Protein AF-0000000067522373 (afdb_homodimer)

Solvent-accessible surface area (backbone atoms only — not comparable to full-atom values): 20954 Å² total; per-residue (Å²): 112,74,65,56,52,52,52,52,50,48,50,34,50,47,28,45,52,48,45,38,36,50,48,50,54,52,52,35,44,58,46,34,32,27,62,69,5,28,52,48,24,33,51,50,45,52,49,61,73,64,40,70,64,45,68,60,47,42,45,65,37,40,49,50,31,45,50,53,26,50,57,52,47,51,51,49,55,73,66,55,84,84,56,30,88,82,47,74,45,71,68,40,45,50,52,52,49,40,43,53,22,46,53,50,24,50,57,37,50,54,49,50,40,50,71,42,59,52,36,35,75,72,71,46,76,79,40,46,63,55,51,23,61,53,42,62,37,66,67,48,32,52,52,47,51,52,25,53,48,28,38,40,45,32,49,25,54,46,46,46,53,44,33,40,76,71,61,71,30,72,50,72,66,46,41,52,53,41,50,55,49,28,48,50,49,28,52,52,52,38,50,43,43,51,49,21,58,52,23,47,63,31,74,78,27,65,80,61,112,73,63,55,53,51,52,53,50,50,50,33,50,48,28,43,52,47,44,37,36,49,47,50,53,51,52,36,43,57,46,35,32,28,63,70,5,28,50,48,23,34,52,51,44,51,49,61,72,64,40,70,64,45,69,58,46,42,45,66,38,42,49,51,30,45,49,53,25,48,56,53,46,50,52,49,53,73,68,56,84,86,55,31,88,83,46,74,44,71,65,41,45,51,53,52,48,40,44,53,23,45,52,49,24,51,56,38,49,52,49,51,38,50,71,41,59,51,37,36,74,72,70,46,76,79,41,47,64,56,51,22,61,52,42,61,39,66,68,47,32,52,50,47,51,52,24,53,47,28,39,39,44,32,50,25,56,45,46,48,52,44,33,41,77,72,60,71,30,73,49,72,67,46,40,54,53,40,49,55,50,28,49,49,50,28,52,52,52,38,50,42,44,51,49,21,58,51,24,46,62,32,72,77,27,65,80,60

Nearest PDB structures (foldseek):
  2bs4-assembly1_F  TM=7.963E-01  e=1.177E-04  Wolinella succinogenes
  2bs3-assembly1_F  TM=7.982E-01  e=3.287E-04  Wolinella succinogenes
  1qlb-assembly1_F  TM=7.963E-01  e=6.319E-04  Wolinella succinogenes
  4bem-assembly1_J  TM=3.153E-01  e=4.564E-01  Acetobacterium woodii DSM 1030
  2bs4-assembly1_F  TM=7.961E-01  e=1.099E-04  Wolinella succinogenes

Foldseek 3Di:
DVVVVLVLVLLLLVLLQPLVVVCLLVVLQLLLLLLVFFVSNQVSLVCLVVDPPNVVSCVPRNDVSCVSNLVVLLVCLVPDDQDCVVPVDPVSVLVNLLSVLSVLLVVLVVVVCVQAVVVVVVPDDDGLVSLLVQCLPPVSVVSQLSNSLSSLSNNLSSVLVSCCSVVNQPDPVSSVVSVVVSVCSSVVSNVSNVSSSVSSNDPVRHVD/DVVVVLVLVLLLLVLLQPLVVVVLLVVLQLLLLLLVFFVSNQVSLVCLVVDPPNVVSCVPRNDVSCVSNLVVLLVCLVPDDQDCVVPVDPVSVLVNLLSVLSVLLVVLVVVVCVQAVVVVVVPDDHGLVSLLVQCLPPVSVVSQLSNSLSSLSNNLSSVLVSCCSVVNQPDPVSSVVSVVVSVCSSVVSNVSNVSSSVSSNDPVRHVD

Radius of gyration: 22.84 Å; Cα contacts (8 Å, |Δi|>4): 417; chains: 2; bounding box: 71×60×47 Å

InterPro domains:
  IPR000701 Succinate dehydrogenase/fumarate reductase type B, transmembrane subunit [PF01127] (93-187)
  IPR011138 Succinate dehydrogenase cytochrome b558 subunit [TIGR02046] (5-200)
  IPR016002 Succinate dehydrogenase cytochrome b558 subunit, Firmicute [PIRSF000170] (2-203)
  IPR016002 Succinate dehydrogenase cytochrome b558 subunit, Firmicute [cd03497] (4-200)
  IPR034804 Fumarate reductase/succinate dehydrogenase, transmembrane subunit [G3DSA:1.20.1300.10] (2-208)
  IPR034804 Fumarate reductase/succinate dehydrogenase, transmembrane subunit [SSF81343] (4-203)

Sequence (416 aa):
MKGREYTFRKWHSLMGVIPVGVFLTQHLIVNNFATRGAEAFNKAAGFMELLPFRYALEIFIIFLPILYHAIYGLYIAFTAKNNAVSYGYFRNWMFVFQRISGIVTLIFIAWHVWETRIQAMLGKEVNYDMMADILNNPAMFAFYLVGVVSTIFHFANGLWTFCISWGITVSPRSQRISTYVTLAIFLGLSYVGVSALLAFIDPQLANQMKGREYTFRKWHSLMGVIPVGVFLTQHLIVNNFATRGAEAFNKAAGFMELLPFRYALEIFIIFLPILYHAIYGLYIAFTAKNNAVSYGYFRNWMFVFQRISGIVTLIFIAWHVWETRIQAMLGKEVNYDMMADILNNPAMFAFYLVGVVSTIFHFANGLWTFCISWGITVSPRSQRISTYVTLAIFLGLSYVGVSALLAFIDPQLANQ

Organism: Bacillus anthracis (NCBI:txid1392)

pLDDT: mean 95.1, std 6.42, range [51.16, 98.94]

Secondary structure (DSSP, 8-state):
-HHHHHHHHHHHHHHIIIIIHHHHHHHHHHHGGGGG-HHHHHHHHHHHHT-TTHHHHIIIIIIHHHHHHHHHHHHHHHH----TTTS--HHHHHHHHHHHHHHHHHHHHHHHHIIIIIHHHTT---SHHHHHHHHTSHHHHHHHHHHHHHHHHHHHHHHHHHHHHTTSS-SHHHHHHHHHHHHHHHHHHHHHHHHHHHHHT-HHHHT-/-HHHHHHHHHHHHHHIIIIIHHHHHHHHHHHGGGGG-HHHHHHHHHHHHH-TTHHHHIIIIIIHHHHHHHHHHHHHHHH----TTTS--HHHHHHHHHHHHHHHHHHHHHHHHIIIIIHHHTT---SHHHHHHHHTSHHHHHHHHHHHHHHHHHHHHHHHHHHHHTTSS-SHHHHHHHHHHHHHHHHHHHHHHHHHHHHHT-HHHHT-

Structure (mmCIF, N/CA/C/O backbone):
data_AF-0000000067522373-model_v1
#
loop_
_entity.id
_entity.type
_entity.pdbx_description
1 polymer 'Succinate dehydrogenase, cytochrome b558 subunit'
#
loop_
_atom_site.group_PDB
_atom_site.id
_atom_site.type_symbol
_atom_site.label_atom_id
_atom_site.label_alt_id
_atom_site.label_comp_id
_atom_site.label_asym_id
_atom_site.label_entity_id
_atom_site.label_seq_id
_atom_site.pdbx_PDB_ins_code
_atom_site.Cartn_x
_atom_site.Cartn_y
_atom_site.Cartn_z
_atom_site.occupancy
_atom_site.B_iso_or_equiv
_atom_site.auth_seq_id
_atom_site.auth_comp_id
_atom_site.auth_asym_id
_atom_site.auth_atom_id
_atom_site.pdbx_PDB_model_num
ATOM 1 N N . MET A 1 1 ? -20.859 9.578 24.156 1 51.16 1 MET A N 1
ATOM 2 C CA . MET A 1 1 ? -21.344 8.422 23.406 1 51.16 1 MET A CA 1
ATOM 3 C C . MET A 1 1 ? -21.25 8.672 21.906 1 51.16 1 MET A C 1
ATOM 5 O O . MET A 1 1 ? -20.703 7.852 21.172 1 51.16 1 MET A O 1
ATOM 9 N N . LYS A 1 2 ? -21.781 9.914 21.422 1 62.47 2 LYS A N 1
ATOM 10 C CA . LYS A 1 2 ? -21.797 10.297 20.016 1 62.47 2 LYS A CA 1
ATOM 11 C C . LYS A 1 2 ? -20.375 10.461 19.469 1 62.47 2 LYS A C 1
ATOM 13 O O . LYS A 1 2 ? -20.078 10.008 18.359 1 62.47 2 LYS A O 1
ATOM 18 N N . GLY A 1 3 ? -19.484 10.891 20.359 1 67.12 3 GLY A N 1
ATOM 19 C CA . GLY A 1 3 ? -18.094 11.117 19.953 1 67.12 3 GLY A CA 1
ATOM 20 C C . GLY A 1 3 ? -17.344 9.836 19.688 1 67.12 3 GLY A C 1
ATOM 21 O O . GLY A 1 3 ? -16.578 9.75 18.719 1 67.12 3 GLY A O 1
ATOM 22 N N . ARG A 1 4 ? -17.562 8.922 20.453 1 74.25 4 ARG A N 1
ATOM 23 C CA . ARG A 1 4 ? -16.875 7.637 20.344 1 74.25 4 ARG A CA 1
ATOM 24 C C . ARG A 1 4 ? -17.328 6.898 19.078 1 74.25 4 ARG A C 1
ATOM 26 O O . ARG A 1 4 ? -16.5 6.277 18.406 1 74.25 4 ARG A O 1
ATOM 33 N N . GLU A 1 5 ? -18.531 6.977 18.797 1 83.5 5 GLU A N 1
ATOM 34 C CA . GLU A 1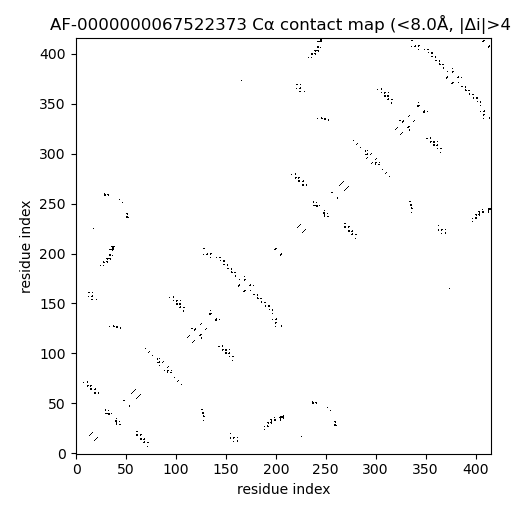 5 ? -19.047 6.32 17.594 1 83.5 5 GLU A CA 1
ATOM 35 C C . GLU A 1 5 ? -18.422 6.914 16.328 1 83.5 5 GLU A C 1
ATOM 37 O O . GLU A 1 5 ? -18.109 6.188 15.391 1 83.5 5 GLU A O 1
ATOM 42 N N . TYR A 1 6 ? -18.281 8.18 16.406 1 86.81 6 TYR A N 1
ATOM 43 C CA . TYR A 1 6 ? -17.656 8.859 15.281 1 86.81 6 TYR A CA 1
ATOM 44 C C . TYR A 1 6 ? -16.234 8.359 15.07 1 86.81 6 TYR A C 1
ATOM 46 O O . TYR A 1 6 ? -15.828 8.07 13.945 1 86.81 6 TYR A O 1
ATOM 54 N N . THR A 1 7 ? -15.516 8.211 16.172 1 88.06 7 THR A N 1
ATOM 55 C CA . THR A 1 7 ? -14.133 7.75 16.109 1 88.06 7 THR A CA 1
ATOM 56 C C . THR A 1 7 ? -14.062 6.312 15.609 1 88.06 7 THR A C 1
ATOM 58 O O . THR A 1 7 ? -13.227 5.98 14.773 1 88.06 7 THR A O 1
ATOM 61 N N . PHE A 1 8 ? -14.945 5.484 16.062 1 92.31 8 PHE A N 1
ATOM 62 C CA . PHE A 1 8 ? -14.961 4.086 15.641 1 92.31 8 PHE A CA 1
ATOM 63 C C . PHE A 1 8 ? -15.289 3.973 14.156 1 92.31 8 PHE A C 1
ATOM 65 O O . PHE A 1 8 ? -14.727 3.131 13.453 1 92.31 8 PHE A O 1
ATOM 72 N N . ARG A 1 9 ? -16.125 4.789 13.672 1 93.56 9 ARG A N 1
ATOM 73 C CA . ARG A 1 9 ? -16.484 4.793 12.266 1 93.56 9 ARG A CA 1
ATOM 74 C C . ARG A 1 9 ? -15.32 5.254 11.398 1 93.56 9 ARG A C 1
ATOM 76 O O . ARG A 1 9 ? -15.117 4.738 10.297 1 93.56 9 ARG A O 1
ATOM 83 N N . LYS A 1 10 ? -14.672 6.168 11.883 1 93.44 10 LYS A N 1
ATOM 84 C CA . LYS A 1 10 ? -13.5 6.66 11.156 1 93.44 10 LYS A CA 1
ATOM 85 C C . LYS A 1 10 ? -12.43 5.582 11.062 1 93.44 10 LYS A C 1
ATOM 87 O O . LYS A 1 10 ? -11.844 5.375 9.992 1 93.44 10 LYS A O 1
ATOM 92 N N . TRP A 1 11 ? -12.234 4.914 12.141 1 94.88 11 TRP A N 1
ATOM 93 C CA . TRP A 1 11 ? -11.25 3.836 12.141 1 94.88 11 TRP A CA 1
ATOM 94 C C . TRP A 1 11 ? -11.695 2.693 11.227 1 94.88 11 TRP A C 1
ATOM 96 O O . TRP A 1 11 ? -10.875 2.072 10.555 1 94.88 11 TRP A O 1
ATOM 106 N N . HIS A 1 12 ? -12.953 2.457 11.227 1 97.56 12 HIS A N 1
ATOM 107 C CA . HIS A 1 12 ? -13.516 1.43 10.352 1 97.56 12 HIS A CA 1
ATOM 108 C C . HIS A 1 12 ? -13.203 1.722 8.891 1 97.56 12 HIS A C 1
ATOM 110 O O . HIS A 1 12 ? -12.672 0.863 8.18 1 97.56 12 HIS A O 1
ATOM 116 N N . SER A 1 13 ? -13.539 2.963 8.516 1 97.38 13 SER A N 1
ATOM 117 C CA . SER A 1 13 ? -13.312 3.309 7.113 1 97.38 13 SER A CA 1
ATOM 118 C C . SER A 1 13 ? -11.828 3.406 6.797 1 97.38 13 SER A C 1
ATOM 120 O O . SER A 1 13 ? -11.391 3.045 5.699 1 97.38 13 SER A O 1
ATOM 122 N N . LEU A 1 14 ? -11.039 3.869 7.77 1 96.5 14 LEU A N 1
ATOM 123 C CA . LEU A 1 14 ? -9.594 3.977 7.578 1 96.5 14 LEU A CA 1
ATOM 124 C C . LEU A 1 14 ? -8.969 2.602 7.379 1 96.5 14 LEU A C 1
ATOM 126 O O . LEU A 1 14 ? -8.141 2.416 6.484 1 96.5 14 LEU A O 1
ATOM 130 N N . MET A 1 15 ? -9.336 1.656 8.18 1 97.56 15 MET A N 1
ATOM 131 C CA . MET A 1 15 ? -8.797 0.304 8.086 1 97.56 15 MET A CA 1
ATOM 132 C C . MET A 1 15 ? -9.211 -0.361 6.781 1 97.56 15 MET A C 1
ATOM 134 O O . MET A 1 15 ? -8.469 -1.172 6.227 1 97.56 15 MET A O 1
ATOM 138 N N . GLY A 1 16 ? -10.359 -0.04 6.32 1 98.12 16 GLY A N 1
ATOM 139 C CA . GLY A 1 16 ? -10.859 -0.587 5.066 1 98.12 16 GLY A CA 1
ATOM 140 C C . GLY A 1 16 ? -10.133 -0.043 3.85 1 98.12 16 GLY A C 1
ATOM 141 O O . GLY A 1 16 ? -9.797 -0.794 2.932 1 98.12 16 GLY A O 1
ATOM 142 N N . VAL A 1 17 ? -9.852 1.218 3.861 1 96.81 17 VAL A N 1
ATOM 143 C CA . VAL A 1 17 ? -9.352 1.872 2.656 1 96.81 17 VAL A CA 1
ATOM 144 C C . VAL A 1 17 ? -7.836 1.725 2.582 1 96.81 17 VAL A C 1
ATOM 146 O O . VAL A 1 17 ? -7.289 1.433 1.517 1 96.81 17 VAL A O 1
ATOM 149 N N . ILE A 1 18 ? -7.156 1.838 3.617 1 95.69 18 ILE A N 1
ATOM 150 C CA . ILE A 1 18 ? -5.703 1.889 3.518 1 95.69 18 ILE A CA 1
ATOM 151 C C . ILE A 1 18 ? -5.125 0.479 3.621 1 95.69 18 ILE A C 1
ATOM 153 O O . ILE A 1 18 ? -4.77 -0.131 2.609 1 95.69 18 ILE A O 1
ATOM 157 N N . PRO A 1 19 ? -5.086 -0.077 4.848 1 97.12 19 PRO A N 1
ATOM 158 C CA . PRO A 1 19 ? -4.406 -1.376 4.859 1 97.12 19 PRO A CA 1
ATOM 159 C C . PRO A 1 19 ? -5.156 -2.439 4.062 1 97.12 19 PRO A C 1
ATOM 161 O O . PRO A 1 19 ? -4.551 -3.164 3.268 1 97.12 19 PRO A O 1
ATOM 164 N N . VAL A 1 20 ? -6.441 -2.572 4.23 1 98.06 20 VAL A N 1
ATOM 165 C CA . VAL A 1 20 ? -7.191 -3.625 3.555 1 98.06 20 VAL A CA 1
ATOM 166 C C . VAL A 1 20 ? -7.297 -3.312 2.064 1 98.06 20 VAL A C 1
ATOM 168 O O . VAL A 1 20 ? -7.199 -4.211 1.226 1 98.06 20 VAL A O 1
ATOM 171 N N . GLY A 1 21 ? -7.535 -2.074 1.707 1 97.94 21 GLY A N 1
ATOM 172 C CA . GLY A 1 21 ? -7.578 -1.686 0.307 1 97.94 21 GLY A CA 1
ATOM 173 C C . GLY A 1 21 ? -6.262 -1.899 -0.416 1 97.94 21 GLY A C 1
ATOM 174 O O . GLY A 1 21 ? -6.246 -2.348 -1.564 1 97.94 21 GLY A O 1
ATOM 175 N N . VAL A 1 22 ? -5.184 -1.542 0.219 1 96.75 22 VAL A N 1
ATOM 176 C CA . VAL A 1 22 ? -3.859 -1.766 -0.348 1 96.75 22 VAL A CA 1
ATOM 177 C C . VAL A 1 22 ? -3.631 -3.262 -0.556 1 96.75 22 VAL A C 1
ATOM 179 O O . VAL A 1 22 ? -3.146 -3.682 -1.609 1 96.75 22 VAL A O 1
ATOM 182 N N . PHE A 1 23 ? -3.979 -4.047 0.467 1 98.31 23 PHE A N 1
ATOM 183 C CA . PHE A 1 23 ? -3.852 -5.496 0.344 1 98.31 23 PHE A CA 1
ATOM 184 C C . PHE A 1 23 ? -4.688 -6.016 -0.82 1 98.31 23 PHE A C 1
ATOM 186 O O . PHE A 1 23 ? -4.219 -6.832 -1.613 1 98.31 23 PHE A O 1
ATOM 193 N N . LEU A 1 24 ? -5.902 -5.574 -0.891 1 98.56 24 LEU A N 1
ATOM 194 C CA . LEU A 1 24 ? -6.789 -6.035 -1.953 1 98.56 24 LEU A CA 1
ATOM 195 C C . LEU A 1 24 ? -6.18 -5.766 -3.324 1 98.56 24 LEU A C 1
ATOM 197 O O . LEU A 1 24 ? -6.141 -6.656 -4.176 1 98.56 24 LEU A O 1
ATOM 201 N N . THR A 1 25 ? -5.707 -4.566 -3.531 1 97.69 25 THR A N 1
ATOM 202 C CA . THR A 1 25 ? -5.164 -4.184 -4.828 1 97.69 25 THR A CA 1
ATOM 203 C C . THR A 1 25 ? -3.922 -5 -5.164 1 97.69 25 THR A C 1
ATOM 205 O O . THR A 1 25 ? -3.812 -5.555 -6.258 1 97.69 25 THR A O 1
ATOM 208 N N . GLN A 1 26 ? -3.023 -5.121 -4.191 1 96.75 26 GLN A N 1
ATOM 209 C CA . GLN A 1 26 ? -1.821 -5.922 -4.398 1 96.75 26 GLN A CA 1
ATOM 210 C C . GLN A 1 26 ? -2.172 -7.391 -4.633 1 96.75 26 GLN A C 1
ATOM 212 O O . GLN A 1 26 ? -1.55 -8.055 -5.465 1 96.75 26 GLN A O 1
ATOM 217 N N . HIS A 1 27 ? -3.143 -7.898 -3.916 1 98.31 27 HIS A N 1
ATOM 218 C CA . HIS A 1 27 ? -3.602 -9.281 -4.031 1 98.31 27 HIS A CA 1
ATOM 219 C C . HIS A 1 27 ? -4.121 -9.57 -5.434 1 98.31 27 HIS A C 1
ATOM 221 O O . HIS A 1 27 ? -3.76 -10.586 -6.035 1 98.31 27 HIS A O 1
ATOM 227 N N . LEU A 1 28 ? -4.895 -8.641 -5.965 1 98.5 28 LEU A N 1
ATOM 228 C CA . LEU A 1 28 ? -5.449 -8.805 -7.301 1 98.5 28 LEU A CA 1
ATOM 229 C C . LEU A 1 28 ? -4.359 -8.719 -8.359 1 98.5 28 LEU A C 1
ATOM 231 O O . LEU A 1 28 ? -4.359 -9.492 -9.328 1 98.5 28 LEU A O 1
ATOM 235 N N . ILE A 1 29 ? -3.459 -7.852 -8.172 1 97 29 ILE A N 1
ATOM 236 C CA . ILE A 1 29 ? -2.385 -7.656 -9.141 1 97 29 ILE A CA 1
ATOM 237 C C . ILE A 1 29 ? -1.489 -8.891 -9.172 1 97 29 ILE A C 1
ATOM 239 O O . ILE A 1 29 ? -1.134 -9.383 -10.242 1 97 29 ILE A O 1
ATOM 243 N N . VAL A 1 30 ? -1.127 -9.422 -8.008 1 96.88 30 VAL A N 1
ATOM 244 C CA . VAL A 1 30 ? -0.279 -10.602 -7.949 1 96.88 30 VAL A CA 1
ATOM 245 C C . VAL A 1 30 ? -1.02 -11.805 -8.539 1 96.88 30 VAL A C 1
ATOM 247 O O . VAL A 1 30 ? -0.427 -12.617 -9.25 1 96.88 30 VAL A O 1
ATOM 250 N N . ASN A 1 31 ? -2.322 -11.891 -8.328 1 98.12 31 ASN A N 1
ATOM 251 C CA . ASN A 1 31 ? -3.109 -12.984 -8.883 1 98.12 31 ASN A CA 1
ATOM 252 C C . ASN A 1 31 ? -3.189 -12.914 -10.398 1 98.12 31 ASN A C 1
ATOM 254 O O . ASN A 1 31 ? -3.447 -13.914 -11.062 1 98.12 31 ASN A O 1
ATOM 258 N N . ASN A 1 32 ? -2.99 -11.758 -10.906 1 98.12 32 ASN A N 1
ATOM 259 C CA . ASN A 1 32 ? -3.098 -11.57 -12.344 1 98.12 32 ASN A CA 1
ATOM 260 C C . ASN A 1 32 ? -1.975 -12.289 -13.086 1 98.12 32 ASN A C 1
ATOM 262 O O . ASN A 1 32 ? -2.062 -12.5 -14.297 1 98.12 32 ASN A O 1
ATOM 266 N N . PHE A 1 33 ? -0.907 -12.742 -12.398 1 98.06 33 PHE A N 1
ATOM 267 C CA . PHE A 1 33 ? 0.128 -13.578 -13.008 1 98.06 33 PHE A CA 1
ATOM 268 C C . PHE A 1 33 ? -0.469 -14.852 -13.578 1 98.06 33 PHE A C 1
ATOM 270 O O . PHE A 1 33 ? 0.104 -15.461 -14.484 1 98.06 33 PHE A O 1
ATOM 277 N N . ALA A 1 34 ? -1.643 -15.242 -13.07 1 98.31 34 ALA A N 1
ATOM 278 C CA . ALA A 1 34 ? -2.307 -16.438 -13.578 1 98.31 34 ALA A CA 1
ATOM 279 C C . ALA A 1 34 ? -2.609 -16.312 -15.062 1 98.31 34 ALA A C 1
ATOM 281 O O . ALA A 1 34 ? -2.621 -17.312 -15.789 1 98.31 34 ALA A O 1
ATOM 282 N N . THR A 1 35 ? -2.822 -15.078 -15.516 1 98 35 THR A N 1
ATOM 283 C CA . THR A 1 35 ? -3.15 -14.867 -16.922 1 98 35 TH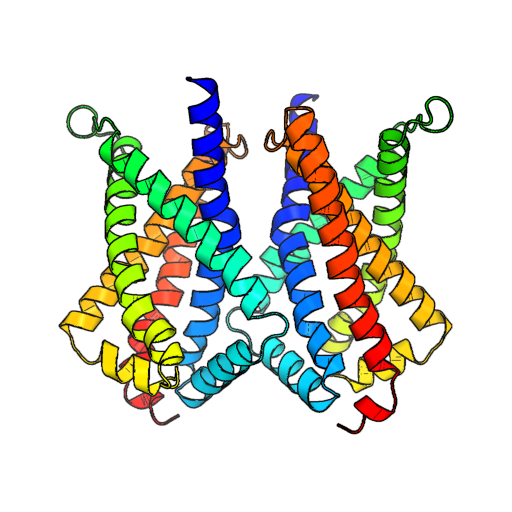R A CA 1
ATOM 284 C C . THR A 1 35 ? -1.935 -15.125 -17.797 1 98 35 THR A C 1
ATOM 286 O O . THR A 1 35 ? -2.061 -15.234 -19.016 1 98 35 THR A O 1
ATOM 289 N N . ARG A 1 36 ? -0.788 -15.289 -17.234 1 97.31 36 ARG A N 1
ATOM 290 C CA . ARG A 1 36 ? 0.444 -15.57 -17.953 1 97.31 36 ARG A CA 1
ATOM 291 C C . ARG A 1 36 ? 0.834 -17.047 -17.828 1 97.31 36 ARG A C 1
ATOM 293 O O . ARG A 1 36 ? 1.921 -17.438 -18.25 1 97.31 36 ARG A O 1
ATOM 300 N N . GLY A 1 37 ? 0.016 -17.828 -17.109 1 97.44 37 GLY A N 1
ATOM 301 C CA . GLY A 1 37 ? 0.204 -19.266 -17.031 1 97.44 37 GLY A CA 1
ATOM 302 C C . GLY A 1 37 ? 0.502 -19.75 -15.625 1 97.44 37 GLY A C 1
ATOM 303 O O . GLY A 1 37 ? 0.734 -18.938 -14.719 1 97.44 37 GLY A O 1
ATOM 304 N N . ALA A 1 38 ? 0.531 -21.047 -15.469 1 97.88 38 ALA A N 1
ATOM 305 C CA . ALA A 1 38 ? 0.705 -21.688 -14.164 1 97.88 38 ALA A CA 1
ATOM 306 C C . ALA A 1 38 ? 2.088 -21.406 -13.594 1 97.88 38 ALA A C 1
ATOM 308 O O . ALA A 1 38 ? 2.223 -21.125 -12.398 1 97.88 38 ALA A O 1
ATOM 309 N N . GLU A 1 39 ? 3.047 -21.469 -14.43 1 97.31 39 GLU A N 1
ATOM 310 C CA . GLU A 1 39 ? 4.414 -21.266 -13.961 1 97.31 39 GLU A CA 1
ATOM 311 C C . GLU A 1 39 ? 4.598 -19.844 -13.43 1 97.31 39 GLU A C 1
ATOM 313 O O . GLU A 1 39 ? 5.199 -19.641 -12.375 1 97.31 39 GLU A O 1
ATOM 318 N N . ALA A 1 40 ? 4.086 -18.891 -14.172 1 97.25 40 ALA A N 1
ATOM 319 C CA . ALA A 1 40 ? 4.188 -17.5 -13.75 1 97.25 40 ALA A CA 1
ATOM 320 C C . ALA A 1 40 ? 3.496 -17.281 -12.414 1 97.25 40 ALA A C 1
ATOM 322 O O . ALA A 1 40 ? 4.047 -16.609 -11.523 1 97.25 40 ALA A O 1
ATOM 323 N N . PHE A 1 41 ? 2.332 -17.844 -12.289 1 98.31 41 PHE A N 1
ATOM 324 C CA . PHE A 1 41 ? 1.598 -17.719 -11.039 1 98.31 41 PHE A CA 1
ATOM 325 C C . PHE A 1 41 ? 2.357 -18.375 -9.891 1 98.31 41 PHE A C 1
ATOM 327 O O . PHE A 1 41 ? 2.461 -17.797 -8.805 1 98.31 41 PHE A O 1
ATOM 334 N N . ASN A 1 42 ? 2.836 -19.547 -10.125 1 97.88 42 ASN A N 1
ATOM 335 C CA . ASN A 1 42 ? 3.529 -20.281 -9.07 1 97.88 42 ASN A CA 1
ATOM 336 C C . ASN A 1 42 ? 4.805 -19.578 -8.633 1 97.88 42 ASN A C 1
ATOM 338 O O . ASN A 1 42 ? 5.148 -19.578 -7.449 1 97.88 42 ASN A O 1
ATOM 342 N N . LYS A 1 43 ? 5.488 -18.969 -9.578 1 96.31 43 LYS A N 1
ATOM 343 C CA . LYS A 1 43 ? 6.656 -18.172 -9.227 1 96.31 43 LYS A CA 1
ATOM 344 C C . LYS A 1 43 ? 6.262 -16.969 -8.367 1 96.31 43 LYS A C 1
ATOM 346 O O . LYS A 1 43 ? 6.938 -16.656 -7.383 1 96.31 43 LYS A O 1
ATOM 351 N N . ALA A 1 44 ? 5.215 -16.344 -8.734 1 96.62 44 ALA A N 1
ATOM 352 C CA . ALA A 1 44 ? 4.727 -15.203 -7.973 1 96.62 44 ALA A CA 1
ATOM 353 C C . ALA A 1 44 ? 4.305 -15.617 -6.566 1 96.62 44 ALA A C 1
ATOM 355 O O . ALA A 1 44 ? 4.668 -14.961 -5.586 1 96.62 44 ALA A O 1
ATOM 356 N N . ALA A 1 45 ? 3.568 -16.688 -6.488 1 96.31 45 ALA A N 1
ATOM 357 C CA . ALA A 1 45 ? 3.123 -17.203 -5.191 1 96.31 45 ALA A CA 1
ATOM 358 C C . ALA A 1 45 ? 4.312 -17.578 -4.312 1 96.31 45 ALA A C 1
ATOM 360 O O . ALA A 1 45 ? 4.316 -17.281 -3.111 1 96.31 45 ALA A O 1
ATOM 361 N N . GLY A 1 46 ? 5.238 -18.234 -4.914 1 94.81 46 GLY A N 1
ATOM 362 C CA . GLY A 1 46 ? 6.441 -18.594 -4.188 1 94.81 46 GLY A CA 1
ATOM 363 C C . GLY A 1 46 ? 7.207 -17.391 -3.672 1 94.81 46 GLY A C 1
ATOM 364 O O . GLY A 1 46 ? 7.727 -17.406 -2.553 1 94.81 46 GLY A O 1
ATOM 365 N N . PHE A 1 47 ? 7.277 -16.391 -4.484 1 94 47 PHE A N 1
ATOM 366 C CA . PHE A 1 47 ? 7.93 -15.148 -4.078 1 94 47 PHE A CA 1
ATOM 367 C C . PHE A 1 47 ? 7.238 -14.539 -2.863 1 94 47 PHE A C 1
ATOM 369 O O . PHE A 1 47 ? 7.898 -14.117 -1.915 1 94 47 PHE A O 1
ATOM 376 N N . MET A 1 48 ? 5.953 -14.539 -2.883 1 94.25 48 MET A N 1
ATOM 377 C CA . MET A 1 48 ? 5.191 -13.961 -1.775 1 94.25 48 MET A CA 1
ATOM 378 C C . MET A 1 48 ? 5.445 -14.734 -0.484 1 94.25 48 MET A C 1
ATOM 380 O O . MET A 1 48 ? 5.445 -14.156 0.602 1 94.25 48 MET A O 1
ATOM 384 N N . GLU A 1 49 ? 5.68 -15.953 -0.591 1 93.69 49 GLU A N 1
ATOM 385 C CA . GLU A 1 49 ? 5.938 -16.797 0.577 1 93.69 49 GLU A CA 1
ATOM 386 C C . GLU A 1 49 ? 7.309 -16.5 1.177 1 93.69 49 GLU A C 1
ATOM 388 O O . GLU A 1 49 ? 7.547 -16.781 2.354 1 93.69 49 GLU A O 1
ATOM 393 N N . LEU A 1 50 ? 8.172 -15.914 0.344 1 93.69 50 LEU A N 1
ATOM 394 C CA . LEU A 1 50 ? 9.539 -15.688 0.796 1 93.69 50 LEU A CA 1
ATOM 395 C C . LEU A 1 50 ? 9.758 -14.227 1.172 1 93.69 50 LEU A C 1
ATOM 397 O O . LEU A 1 50 ? 10.867 -13.836 1.541 1 93.69 50 LEU A O 1
ATOM 401 N N . LEU A 1 51 ? 8.734 -13.492 1.077 1 94.94 51 LEU A N 1
ATOM 402 C CA . LEU A 1 51 ? 8.828 -12.062 1.354 1 94.94 51 LEU A CA 1
ATOM 403 C C . LEU A 1 51 ? 9.367 -11.812 2.76 1 94.94 51 LEU A C 1
ATOM 405 O O . LEU A 1 51 ? 8.922 -12.445 3.721 1 94.94 51 LEU A O 1
ATOM 409 N N . PRO A 1 52 ? 10.367 -10.812 2.928 1 95.94 52 PRO A N 1
ATOM 410 C CA . PRO A 1 52 ? 10.82 -10.438 4.27 1 95.94 52 PRO A CA 1
ATOM 411 C C . PRO A 1 52 ? 9.688 -9.891 5.141 1 95.94 52 PRO A C 1
ATOM 413 O O . PRO A 1 52 ? 8.82 -9.164 4.648 1 95.94 52 PRO A O 1
ATOM 416 N N . PHE A 1 53 ? 9.656 -10.297 6.445 1 95.75 53 PHE A N 1
ATOM 417 C CA . PHE A 1 53 ? 8.734 -9.797 7.453 1 95.75 53 PHE A CA 1
ATOM 418 C C . PHE A 1 53 ? 7.297 -10.164 7.098 1 95.75 53 PHE A C 1
ATOM 420 O O . PHE A 1 53 ? 6.355 -9.477 7.496 1 95.75 53 PHE A O 1
ATOM 427 N N . ARG A 1 54 ? 7.129 -11.25 6.375 1 95.38 54 ARG A N 1
ATOM 428 C CA . ARG A 1 54 ? 5.824 -11.641 5.855 1 95.38 54 ARG A CA 1
ATOM 429 C C . ARG A 1 54 ? 4.809 -11.805 6.984 1 95.38 54 ARG A C 1
ATOM 431 O O . ARG A 1 54 ? 3.674 -11.336 6.879 1 95.38 54 ARG A O 1
ATOM 438 N N . TYR A 1 55 ? 5.191 -12.445 8.148 1 95.69 55 TYR A N 1
ATOM 439 C CA . TYR A 1 55 ? 4.242 -12.711 9.219 1 95.69 55 TYR A CA 1
ATOM 440 C C . TYR A 1 55 ? 3.807 -11.414 9.898 1 95.69 55 TYR A C 1
ATOM 442 O O . TYR A 1 55 ? 2.633 -11.25 10.234 1 95.69 55 TYR A O 1
ATOM 450 N N . ALA A 1 56 ? 4.75 -10.547 10.07 1 95.44 56 ALA A N 1
ATOM 451 C CA . ALA A 1 56 ? 4.402 -9.242 10.633 1 95.44 56 ALA A CA 1
ATOM 452 C C . ALA A 1 56 ? 3.461 -8.477 9.711 1 95.44 56 ALA A C 1
ATOM 454 O O . ALA A 1 56 ? 2.475 -7.891 10.164 1 95.44 56 ALA A O 1
ATOM 455 N N . LEU A 1 57 ? 3.73 -8.492 8.422 1 96.25 57 LEU A N 1
ATOM 456 C CA . LEU A 1 57 ? 2.879 -7.832 7.434 1 96.25 57 LEU A CA 1
ATOM 457 C C . LEU A 1 57 ? 1.479 -8.438 7.438 1 96.25 57 LEU A C 1
ATOM 459 O O . LEU A 1 57 ? 0.484 -7.711 7.414 1 96.25 57 LEU A O 1
ATOM 463 N N . GLU A 1 58 ? 1.396 -9.773 7.508 1 97.25 58 GLU A N 1
ATOM 464 C CA . GLU A 1 58 ? 0.099 -10.445 7.512 1 97.25 58 GLU A CA 1
ATOM 465 C C . GLU A 1 58 ? -0.719 -10.047 8.742 1 97.25 58 GLU A C 1
ATOM 467 O O . GLU A 1 58 ? -1.91 -9.75 8.625 1 97.25 58 GLU A O 1
ATOM 472 N N . ILE A 1 59 ? -0.103 -10.008 9.844 1 97 59 ILE A N 1
ATOM 473 C CA . ILE A 1 59 ? -0.811 -9.758 11.094 1 97 59 ILE A CA 1
ATOM 474 C C . ILE A 1 59 ? -1.258 -8.305 11.148 1 97 59 ILE A C 1
ATOM 476 O O . ILE A 1 59 ? -2.438 -8.016 11.367 1 97 59 ILE A O 1
ATOM 480 N N . PHE A 1 60 ? -0.406 -7.348 10.82 1 95.25 60 PHE A N 1
ATOM 481 C CA . PHE A 1 60 ? -0.661 -5.945 11.125 1 95.25 60 PHE A CA 1
ATOM 482 C C . PHE A 1 60 ? -1.321 -5.246 9.945 1 95.25 60 PHE A C 1
ATOM 484 O O . PHE A 1 60 ? -2.062 -4.277 10.117 1 95.25 60 PHE A O 1
ATOM 491 N N . ILE A 1 61 ? -1.103 -5.715 8.766 1 95.88 61 ILE A N 1
ATOM 492 C CA . ILE A 1 61 ? -1.627 -5.031 7.586 1 95.88 61 ILE A CA 1
ATOM 493 C C . ILE A 1 61 ? -2.865 -5.762 7.074 1 95.88 61 ILE A C 1
ATOM 495 O O . ILE A 1 61 ? -3.764 -5.148 6.496 1 95.88 61 ILE A O 1
ATOM 499 N N . ILE A 1 62 ? -2.949 -7.07 7.355 1 97.62 62 ILE A N 1
ATOM 500 C CA . ILE A 1 62 ? -4.027 -7.828 6.734 1 97.62 62 ILE A CA 1
ATOM 501 C C . ILE A 1 62 ? -5.035 -8.258 7.797 1 97.62 62 ILE A C 1
ATOM 503 O O . ILE A 1 62 ? -6.125 -7.68 7.898 1 97.62 62 ILE A O 1
ATOM 507 N N . PHE A 1 63 ? -4.637 -9.062 8.75 1 97.94 63 PHE A N 1
ATOM 508 C CA . PHE A 1 63 ? -5.602 -9.781 9.57 1 97.94 63 PHE A CA 1
ATOM 509 C C . PHE A 1 63 ? -6.211 -8.859 10.625 1 97.94 63 PHE A C 1
ATOM 511 O O . PHE A 1 63 ? -7.43 -8.836 10.805 1 97.94 63 PHE A O 1
ATOM 518 N N . LEU A 1 64 ? -5.395 -8.125 11.336 1 98.12 64 LEU A N 1
ATOM 519 C CA . LEU A 1 64 ? -5.941 -7.258 12.375 1 98.12 64 LEU A CA 1
ATOM 520 C C . LEU A 1 64 ? -6.844 -6.191 11.766 1 98.12 64 LEU A C 1
ATOM 522 O O . LEU A 1 64 ? -7.973 -5.988 12.227 1 98.12 64 LEU A O 1
ATOM 526 N N . PRO A 1 65 ? -6.418 -5.492 10.758 1 98.5 65 PRO A N 1
ATOM 527 C CA . PRO A 1 65 ? -7.301 -4.5 10.141 1 98.5 65 PRO A CA 1
ATOM 528 C C . PRO A 1 65 ? -8.594 -5.113 9.602 1 98.5 65 PRO A C 1
ATOM 530 O O . PRO A 1 65 ? -9.672 -4.535 9.758 1 98.5 65 PRO A O 1
ATOM 533 N N . ILE A 1 66 ? -8.516 -6.273 8.961 1 98.56 66 ILE A N 1
ATOM 534 C CA . ILE A 1 66 ? -9.703 -6.918 8.422 1 98.56 66 ILE A CA 1
ATOM 535 C C . ILE A 1 66 ? -10.656 -7.281 9.562 1 98.56 66 ILE A C 1
ATOM 537 O O . ILE A 1 66 ? -11.867 -7.082 9.453 1 98.56 66 ILE A O 1
ATOM 541 N N . LEU A 1 67 ? -10.094 -7.832 10.625 1 98.38 67 LEU A N 1
ATOM 542 C CA . LEU A 1 67 ? -10.914 -8.234 11.758 1 98.38 67 LEU A CA 1
ATOM 543 C C . LEU A 1 67 ? -11.656 -7.039 12.344 1 98.38 67 LEU A C 1
ATOM 545 O O . LEU A 1 67 ? -12.867 -7.098 12.555 1 98.38 67 LEU A O 1
ATOM 549 N N . TYR A 1 68 ? -10.953 -5.969 12.594 1 98.5 68 TYR A N 1
ATOM 550 C CA . TYR A 1 68 ? -11.609 -4.773 13.117 1 98.5 68 TYR A CA 1
ATOM 551 C C . TYR A 1 68 ? -12.656 -4.25 12.141 1 98.5 68 TYR A C 1
ATOM 553 O O . TYR A 1 68 ? -13.781 -3.951 12.531 1 98.5 68 TYR A O 1
ATOM 561 N N . HIS A 1 69 ? -12.273 -4.109 10.875 1 98.75 69 HIS A N 1
ATOM 562 C CA . HIS A 1 69 ? -13.164 -3.607 9.836 1 98.75 69 HIS A CA 1
ATOM 563 C C . HIS A 1 69 ? -14.43 -4.449 9.742 1 98.75 69 HIS A C 1
ATOM 565 O O . HIS A 1 69 ? -15.539 -3.91 9.688 1 98.75 69 HIS A O 1
ATOM 571 N N . ALA A 1 70 ? -14.211 -5.742 9.75 1 98.5 70 ALA A N 1
ATOM 572 C CA . ALA A 1 70 ? -15.336 -6.656 9.578 1 98.5 70 ALA A CA 1
ATOM 573 C C . ALA A 1 70 ? -16.266 -6.621 10.789 1 98.5 70 ALA A C 1
ATOM 575 O O . ALA A 1 70 ? -17.484 -6.555 10.648 1 98.5 70 ALA A O 1
ATOM 576 N N . ILE A 1 71 ? -15.711 -6.738 11.977 1 97.88 71 ILE A N 1
ATOM 577 C CA . ILE A 1 71 ? -16.516 -6.789 13.195 1 97.88 71 ILE A CA 1
ATOM 578 C C . ILE A 1 71 ? -17.328 -5.504 13.336 1 97.88 71 ILE A C 1
ATOM 580 O O . ILE A 1 71 ? -18.547 -5.555 13.531 1 97.88 71 ILE A O 1
ATOM 584 N N . TYR A 1 72 ? -16.688 -4.395 13.211 1 97.56 72 TYR A N 1
ATOM 585 C CA . TYR A 1 72 ? -17.406 -3.133 13.336 1 97.56 72 TYR A CA 1
ATOM 586 C C . TYR A 1 72 ? -18.344 -2.914 12.148 1 97.56 72 TYR A C 1
ATOM 588 O O . TYR A 1 72 ? -19.422 -2.34 12.297 1 97.56 72 TYR A O 1
ATOM 596 N N . GLY A 1 73 ? -17.891 -3.314 10.977 1 96.88 73 GLY A N 1
ATOM 597 C CA . GLY A 1 73 ? -18.766 -3.229 9.812 1 96.88 73 GLY A CA 1
ATOM 598 C C . GLY A 1 73 ? -20.062 -3.99 9.992 1 96.88 73 GLY A C 1
ATOM 599 O O . GLY A 1 73 ? -21.125 -3.527 9.562 1 96.88 73 GLY A O 1
ATOM 600 N N . LEU A 1 74 ? -19.984 -5.145 10.57 1 96.88 74 LEU A N 1
ATOM 601 C CA . LEU A 1 74 ? -21.188 -5.926 10.844 1 96.88 74 LEU A CA 1
ATOM 602 C C . LEU A 1 74 ? -22.109 -5.188 11.812 1 96.88 74 LEU A C 1
ATOM 604 O O . LEU A 1 74 ? -23.328 -5.188 11.641 1 96.88 74 LEU A O 1
ATOM 608 N N . TYR A 1 75 ? -21.484 -4.602 12.82 1 95.62 75 TYR A N 1
ATOM 609 C CA . TYR A 1 75 ? -22.25 -3.799 13.758 1 95.62 75 TYR A CA 1
ATOM 610 C C . TYR A 1 75 ? -23 -2.686 13.039 1 95.62 75 TYR A C 1
ATOM 612 O O . TYR A 1 75 ? -24.203 -2.484 13.266 1 95.62 75 TYR A O 1
ATOM 620 N N . ILE A 1 76 ? -22.328 -1.989 12.133 1 93.88 76 ILE A N 1
ATOM 621 C CA . ILE A 1 76 ? -22.938 -0.901 11.375 1 93.88 76 ILE A CA 1
ATOM 622 C C . ILE A 1 76 ? -24.031 -1.451 10.477 1 93.88 76 ILE A C 1
ATOM 624 O O . ILE A 1 76 ? -25.109 -0.853 10.359 1 93.88 76 ILE A O 1
ATOM 628 N N . ALA A 1 77 ? -23.797 -2.525 9.867 1 91.81 77 ALA A N 1
ATOM 629 C CA . ALA A 1 77 ? -24.75 -3.109 8.922 1 91.81 77 ALA A CA 1
ATOM 630 C C . ALA A 1 77 ? -26.062 -3.482 9.625 1 91.81 77 ALA A C 1
ATOM 632 O O . ALA A 1 77 ? -27.141 -3.291 9.07 1 91.81 77 ALA A O 1
ATOM 633 N N . PHE A 1 78 ? -25.953 -3.906 10.844 1 91.12 78 PHE A N 1
ATOM 634 C CA . PHE A 1 78 ? -27.141 -4.422 11.523 1 91.12 78 PHE A CA 1
ATOM 635 C C . PHE A 1 78 ? -27.828 -3.318 12.312 1 91.12 78 PHE A C 1
ATOM 637 O O . PHE A 1 78 ? -28.984 -3.48 12.742 1 91.12 78 PHE A O 1
ATOM 644 N N . THR A 1 79 ? -27.156 -2.195 12.5 1 89.25 79 THR A N 1
ATOM 645 C CA . THR A 1 79 ? -27.766 -1.112 13.25 1 89.25 79 THR A CA 1
ATOM 646 C C . THR A 1 79 ? -28.203 0.015 12.32 1 89.25 79 THR A C 1
ATOM 648 O O . THR A 1 79 ? -28.859 0.968 12.75 1 89.25 79 THR A O 1
ATOM 651 N N . ALA A 1 80 ? -27.906 -0.127 11.102 1 82.88 80 ALA A N 1
ATOM 652 C CA . ALA A 1 80 ? -28.203 0.936 10.148 1 82.88 80 ALA A CA 1
ATOM 653 C C . ALA A 1 80 ? -29.703 0.991 9.844 1 82.88 80 ALA A C 1
ATOM 655 O O . ALA A 1 80 ? -30.375 -0.042 9.828 1 82.88 80 ALA A O 1
ATOM 656 N N . LYS A 1 81 ? -30.109 2.18 9.703 1 82.12 81 LYS A N 1
ATOM 657 C CA . LYS A 1 81 ? -31.469 2.402 9.234 1 82.12 81 LYS A CA 1
ATOM 658 C C . LYS A 1 81 ? -31.5 2.701 7.742 1 82.12 81 LYS A C 1
ATOM 660 O O . LYS A 1 81 ? -30.984 3.729 7.297 1 82.12 81 LYS A O 1
ATOM 665 N N . ASN A 1 82 ? -32.094 1.767 6.914 1 79.69 82 ASN A N 1
ATOM 666 C CA . ASN A 1 82 ? -32.156 1.909 5.465 1 79.69 82 ASN A CA 1
ATOM 667 C C . ASN A 1 82 ? -33.5 2.545 5.027 1 79.69 82 ASN A C 1
ATOM 669 O O . ASN A 1 82 ? -34.531 2.23 5.574 1 79.69 82 ASN A O 1
ATOM 673 N N . ASN A 1 83 ? -33.344 3.576 4.191 1 77.81 83 ASN A N 1
ATOM 674 C CA . ASN A 1 83 ? -34.562 4.254 3.736 1 77.81 83 ASN A CA 1
ATOM 675 C C . ASN A 1 83 ? -34.656 4.285 2.215 1 77.81 83 ASN A C 1
ATOM 677 O O . ASN A 1 83 ? -35.344 5.121 1.646 1 77.81 83 ASN A O 1
ATOM 681 N N . ALA A 1 84 ? -33.969 3.471 1.546 1 81.5 84 ALA A N 1
ATOM 682 C CA . ALA A 1 84 ? -33.906 3.523 0.089 1 81.5 84 ALA A CA 1
ATOM 683 C C . ALA A 1 84 ? -35.25 3.217 -0.557 1 81.5 84 ALA A C 1
ATOM 685 O O . ALA A 1 84 ? -35.531 3.713 -1.645 1 81.5 84 ALA A O 1
ATOM 686 N N . VAL A 1 85 ? -36.094 2.467 -0.021 1 77.56 85 VAL A N 1
ATOM 687 C CA . VAL A 1 85 ? -37.406 2.125 -0.578 1 77.56 85 VAL A CA 1
ATOM 688 C C . VAL A 1 85 ? -38.312 3.354 -0.569 1 77.56 85 VAL A C 1
ATOM 690 O O . VAL A 1 85 ? -39 3.623 -1.546 1 77.56 85 VAL A O 1
ATOM 693 N N . SER A 1 86 ? -38.125 4.137 0.364 1 80 86 SER A N 1
ATOM 694 C CA . SER A 1 86 ? -38.938 5.344 0.484 1 80 86 SER A CA 1
ATOM 695 C C . SER A 1 86 ? -38.344 6.496 -0.308 1 80 86 SER A C 1
ATOM 697 O O . SER A 1 86 ? -39.062 7.289 -0.911 1 80 86 SER A O 1
ATOM 699 N N . TYR A 1 87 ? -36.969 6.602 -0.339 1 81.44 87 TYR A N 1
ATOM 700 C CA . TYR A 1 87 ? -36.219 7.617 -1.062 1 81.44 87 TYR A CA 1
ATOM 701 C C . TYR A 1 87 ? -35.188 6.977 -1.998 1 81.44 87 TYR A C 1
ATOM 703 O O . TYR A 1 87 ? -34.031 6.785 -1.625 1 81.44 87 TYR A O 1
ATOM 711 N N . GLY A 1 88 ? -35.594 6.746 -3.166 1 78.88 88 GLY A N 1
ATOM 712 C CA . GLY A 1 88 ? -34.875 5.914 -4.113 1 78.88 88 GLY A CA 1
ATOM 713 C C . GLY A 1 88 ? -33.781 6.66 -4.844 1 78.88 88 GLY A C 1
ATOM 714 O O . GLY A 1 88 ? -33.562 6.457 -6.043 1 78.88 88 GLY A O 1
ATOM 715 N N . TYR A 1 89 ? -33.156 7.477 -4.168 1 86.5 89 TYR A N 1
ATOM 716 C CA . TYR A 1 89 ? -32.031 8.18 -4.766 1 86.5 89 TYR A CA 1
ATOM 717 C C . TYR A 1 89 ? -30.828 7.25 -4.945 1 86.5 89 TYR A C 1
ATOM 719 O O . TYR A 1 89 ? -30.672 6.277 -4.203 1 86.5 89 TYR A O 1
ATOM 727 N N . PHE A 1 90 ? -30.047 7.469 -5.949 1 89.06 90 PHE A N 1
ATOM 728 C CA . PHE A 1 90 ? -28.906 6.648 -6.305 1 89.06 90 PHE A CA 1
ATOM 729 C C . PHE A 1 90 ? -28.016 6.398 -5.09 1 89.06 90 PHE A C 1
ATOM 731 O O . PHE A 1 90 ? -27.656 5.254 -4.801 1 89.06 90 PHE A O 1
ATOM 738 N N . ARG A 1 91 ? -27.75 7.355 -4.332 1 88.38 91 ARG A N 1
ATOM 739 C CA . ARG A 1 91 ? -26.828 7.227 -3.215 1 88.38 91 ARG A CA 1
ATOM 740 C C . ARG A 1 91 ? -27.438 6.426 -2.074 1 88.38 91 ARG A C 1
ATOM 742 O O . ARG A 1 91 ? -26.734 5.762 -1.314 1 88.38 91 ARG A O 1
ATOM 749 N N . ASN A 1 92 ? -28.75 6.473 -1.899 1 90.44 92 ASN A N 1
ATOM 750 C CA . ASN A 1 92 ? -29.438 5.633 -0.917 1 90.44 92 ASN A CA 1
ATOM 751 C C . ASN A 1 92 ? -29.281 4.152 -1.249 1 90.44 92 ASN A C 1
ATOM 753 O O . ASN A 1 92 ? -29.109 3.324 -0.352 1 90.44 92 ASN A O 1
ATOM 757 N N . TRP A 1 93 ? -29.328 3.945 -2.521 1 92.06 93 TRP A N 1
ATOM 758 C CA . TRP A 1 93 ? -29.141 2.561 -2.943 1 92.06 93 TRP A CA 1
ATOM 759 C C . TRP A 1 93 ? -27.703 2.123 -2.758 1 92.06 93 TRP A C 1
ATOM 761 O O . TRP A 1 93 ? -27.438 0.99 -2.354 1 92.06 93 TRP A O 1
ATOM 771 N N . MET A 1 94 ? -26.781 2.977 -3.062 1 94.31 94 MET A N 1
ATOM 772 C CA . MET A 1 94 ? -25.375 2.666 -2.854 1 94.31 94 MET A CA 1
ATOM 773 C C . MET A 1 94 ? -25.094 2.371 -1.384 1 94.31 94 MET A C 1
ATOM 775 O O . MET A 1 94 ? -24.25 1.532 -1.064 1 94.31 94 MET A O 1
ATOM 779 N N . PHE A 1 95 ? -25.812 3.061 -0.587 1 93.31 95 PHE A N 1
ATOM 780 C CA . PHE A 1 95 ? -25.719 2.834 0.85 1 93.31 95 PHE A CA 1
ATOM 781 C C . PHE A 1 95 ? -26.172 1.424 1.209 1 93.31 95 PHE A C 1
ATOM 783 O O . PHE A 1 95 ? -25.484 0.724 1.967 1 93.31 95 PHE A O 1
ATOM 790 N N . VAL A 1 96 ? -27.219 0.997 0.675 1 94.12 96 VAL A N 1
ATOM 791 C CA . VAL A 1 96 ? -27.766 -0.339 0.919 1 94.12 96 VAL A CA 1
ATOM 792 C C . VAL A 1 96 ? -26.812 -1.388 0.337 1 94.12 96 VAL A C 1
ATOM 794 O O . VAL A 1 96 ? -26.469 -2.367 1.007 1 94.12 96 VAL A O 1
ATOM 797 N N . PHE A 1 97 ? -26.375 -1.147 -0.863 1 96.62 97 PHE A N 1
ATOM 798 C CA . PHE A 1 97 ? -25.5 -2.104 -1.54 1 96.62 97 PHE A CA 1
ATOM 799 C C . PHE A 1 97 ? -24.156 -2.205 -0.836 1 96.62 97 PHE A C 1
ATOM 801 O O . PHE A 1 97 ? -23.5 -3.252 -0.874 1 96.62 97 PHE A O 1
ATOM 808 N N . GLN A 1 98 ? -23.734 -1.137 -0.183 1 97.81 98 GLN A N 1
ATOM 809 C CA . GLN A 1 98 ? -22.516 -1.19 0.618 1 97.81 98 GLN A CA 1
ATOM 810 C C . GLN A 1 98 ? -22.625 -2.234 1.725 1 97.81 98 GLN A C 1
ATOM 812 O O . GLN A 1 98 ? -21.703 -3.021 1.939 1 97.81 98 GLN A O 1
ATOM 817 N N . ARG A 1 99 ? -23.734 -2.27 2.369 1 96.56 99 ARG A N 1
ATOM 818 C CA . ARG A 1 99 ? -23.938 -3.203 3.471 1 96.56 99 ARG A CA 1
ATOM 819 C C . ARG A 1 99 ? -24.094 -4.629 2.957 1 96.56 99 ARG A C 1
ATOM 821 O O . ARG A 1 99 ? -23.516 -5.562 3.514 1 96.56 99 ARG A O 1
ATOM 828 N N . ILE A 1 100 ? -24.828 -4.793 1.885 1 97.31 100 ILE A N 1
ATOM 829 C CA . ILE A 1 100 ? -25.047 -6.121 1.318 1 97.31 100 ILE A CA 1
ATOM 830 C C . ILE A 1 100 ? -23.719 -6.691 0.826 1 97.31 100 ILE A C 1
ATOM 832 O O . ILE A 1 100 ? -23.375 -7.832 1.14 1 97.31 100 ILE A O 1
ATOM 83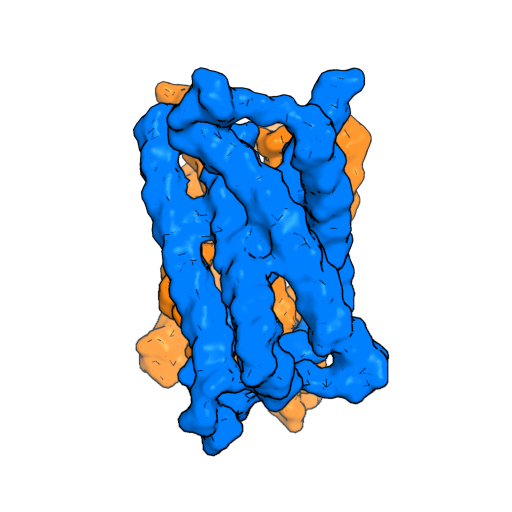6 N N . SER A 1 101 ? -23 -5.867 0.099 1 98.5 101 SER A N 1
ATOM 837 C CA . SER A 1 101 ? -21.719 -6.332 -0.438 1 98.5 101 SER A CA 1
ATOM 838 C C . SER A 1 101 ? -20.734 -6.621 0.679 1 98.5 101 SER A C 1
ATOM 840 O O . SER A 1 101 ? -19.891 -7.523 0.558 1 98.5 101 SER A O 1
ATOM 842 N N . GLY A 1 102 ? -20.797 -5.844 1.767 1 98.38 102 GLY A N 1
ATOM 843 C CA . GLY A 1 102 ? -19.953 -6.141 2.914 1 98.38 102 GLY A CA 1
ATOM 844 C C . GLY A 1 102 ? -20.203 -7.52 3.498 1 98.38 102 GLY A C 1
ATOM 845 O O . GLY A 1 102 ? -19.266 -8.25 3.807 1 98.38 102 GLY A O 1
ATOM 846 N N . ILE A 1 103 ? -21.391 -7.887 3.633 1 98.19 103 ILE A N 1
ATOM 847 C CA . ILE A 1 103 ? -21.75 -9.18 4.191 1 98.19 103 ILE A CA 1
ATOM 848 C C . ILE A 1 103 ? -21.344 -10.297 3.232 1 98.19 103 ILE A C 1
ATOM 850 O O . ILE A 1 103 ? -20.766 -11.297 3.648 1 98.19 103 ILE A O 1
ATOM 854 N N . VAL A 1 104 ? -21.688 -10.094 1.97 1 98.62 104 VAL A N 1
ATOM 855 C CA . VAL A 1 104 ? -21.297 -11.062 0.955 1 98.62 104 VAL A CA 1
ATOM 856 C C . VAL A 1 104 ? -19.781 -11.242 0.971 1 98.62 104 VAL A C 1
ATOM 858 O O . VAL A 1 104 ? -19.281 -12.367 0.925 1 98.62 104 VAL A O 1
ATOM 861 N N . THR A 1 105 ? -19.047 -10.164 1.067 1 98.81 105 THR A N 1
ATOM 862 C CA . THR A 1 105 ? -17.578 -10.18 1.085 1 98.81 105 THR A CA 1
ATOM 863 C C . THR A 1 105 ? -17.062 -10.93 2.312 1 98.81 105 THR A C 1
ATOM 865 O O . THR A 1 105 ? -16.125 -11.711 2.217 1 98.81 105 THR A O 1
ATOM 868 N N . LEU A 1 106 ? -17.688 -10.695 3.439 1 98.69 106 LEU A N 1
ATOM 869 C CA . LEU A 1 106 ? -17.266 -11.367 4.66 1 98.69 106 LEU A CA 1
ATOM 870 C C . LEU A 1 106 ? -17.406 -12.883 4.52 1 98.69 106 LEU A C 1
ATOM 872 O O . LEU A 1 106 ? -16.516 -13.633 4.895 1 98.69 106 LEU A O 1
ATOM 876 N N . ILE A 1 107 ? -18.5 -13.305 4.02 1 98.62 107 ILE A N 1
ATOM 877 C CA . ILE A 1 107 ? -18.734 -14.727 3.807 1 98.62 107 ILE A CA 1
ATOM 878 C C . ILE A 1 107 ? -17.703 -15.281 2.824 1 98.62 107 ILE A C 1
ATOM 880 O O . ILE A 1 107 ? -17.109 -16.328 3.066 1 98.62 107 ILE A O 1
ATOM 884 N N . PHE A 1 108 ? -17.516 -14.555 1.757 1 98.81 108 PHE A N 1
ATOM 885 C CA . PHE A 1 108 ? -16.562 -14.961 0.731 1 98.81 108 PHE A CA 1
ATOM 886 C C . PHE A 1 108 ? -15.148 -15.07 1.312 1 98.81 108 PHE A C 1
ATOM 888 O O . PHE A 1 108 ? -14.477 -16.094 1.126 1 98.81 108 PHE A O 1
ATOM 895 N N . ILE A 1 109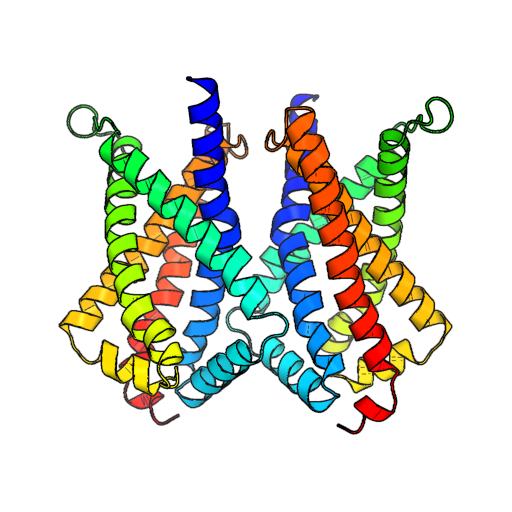 ? -14.68 -14.07 2.014 1 98.62 109 ILE A N 1
ATOM 896 C CA . ILE A 1 109 ? -13.312 -14.023 2.506 1 98.62 109 ILE A CA 1
ATOM 897 C C . ILE A 1 109 ? -13.109 -15.109 3.564 1 98.62 109 ILE A C 1
ATOM 899 O O . ILE A 1 109 ? -12.031 -15.703 3.652 1 98.62 109 ILE A O 1
ATOM 903 N N . ALA A 1 110 ? -14.102 -15.375 4.391 1 98.44 110 ALA A N 1
ATOM 904 C CA . ALA A 1 110 ? -14 -16.453 5.371 1 98.44 110 ALA A CA 1
ATOM 905 C C . ALA A 1 110 ? -13.75 -17.797 4.684 1 98.44 110 ALA A C 1
ATOM 907 O O . ALA A 1 110 ? -12.867 -18.547 5.086 1 98.44 110 ALA A O 1
ATOM 908 N N . TRP A 1 111 ? -14.5 -18 3.688 1 98.69 111 TRP A N 1
ATOM 909 C CA . TRP A 1 111 ? -14.336 -19.25 2.955 1 98.69 111 TRP A CA 1
ATOM 910 C C . TRP A 1 111 ? -13.016 -19.266 2.189 1 98.69 111 TRP A C 1
ATOM 912 O O . TRP A 1 111 ? -12.32 -20.281 2.154 1 98.69 111 TRP A O 1
ATOM 922 N N . HIS A 1 112 ? -12.688 -18.203 1.531 1 98.56 112 HIS A N 1
ATOM 923 C CA . HIS A 1 112 ? -11.445 -18.062 0.775 1 98.56 112 HIS A CA 1
ATOM 924 C C . HIS A 1 112 ? -10.234 -18.328 1.658 1 98.56 112 HIS A C 1
ATOM 926 O O . HIS A 1 112 ? -9.32 -19.047 1.268 1 98.56 112 HIS A O 1
ATOM 932 N N . VAL A 1 113 ? -10.25 -17.75 2.834 1 98.19 113 VAL A N 1
ATOM 933 C CA . VAL A 1 113 ? -9.148 -17.922 3.775 1 98.19 113 VAL A CA 1
ATOM 934 C C . VAL A 1 113 ? -9.094 -19.375 4.246 1 98.19 113 VAL A C 1
ATOM 936 O O . VAL A 1 113 ? -8.008 -19.938 4.41 1 98.19 113 VAL A O 1
ATOM 939 N N . TRP A 1 114 ? -10.25 -19.969 4.453 1 98 114 TRP A N 1
ATOM 940 C CA . TRP A 1 114 ? -10.297 -21.375 4.832 1 98 114 TRP A CA 1
ATOM 941 C C . TRP A 1 114 ? -9.695 -22.266 3.744 1 98 114 TRP A C 1
ATOM 943 O O . TRP A 1 114 ? -8.867 -23.125 4.027 1 98 114 TRP A O 1
ATOM 953 N N . GLU A 1 115 ? -9.984 -22 2.514 1 97.75 115 GLU A N 1
ATOM 954 C CA . GLU A 1 115 ? -9.609 -22.859 1.398 1 97.75 115 GLU A CA 1
ATOM 955 C C . GLU A 1 115 ? -8.141 -22.656 1.018 1 97.75 115 GLU A C 1
ATOM 957 O O . GLU A 1 115 ? -7.527 -23.531 0.408 1 97.75 115 GLU A O 1
ATOM 962 N N . THR A 1 116 ? -7.617 -21.562 1.413 1 97.19 116 THR A N 1
ATOM 963 C CA . THR A 1 116 ? -6.273 -21.25 0.928 1 97.19 116 THR A CA 1
ATOM 964 C C . THR A 1 116 ? -5.297 -21.125 2.092 1 97.19 116 THR A C 1
ATOM 966 O O . THR A 1 116 ? -4.621 -22.078 2.457 1 97.19 116 THR A O 1
ATOM 969 N N . ARG A 1 117 ? -5.457 -20.109 2.922 1 97.06 117 ARG A N 1
ATOM 970 C CA . ARG A 1 117 ? -4.453 -19.766 3.928 1 97.06 117 ARG A CA 1
ATOM 971 C C . ARG A 1 117 ? -4.453 -20.781 5.062 1 97.06 117 ARG A C 1
ATOM 973 O O . ARG A 1 117 ? -3.395 -21.156 5.574 1 97.06 117 ARG A O 1
ATOM 980 N N . ILE A 1 118 ? -5.641 -21.188 5.547 1 97.62 118 ILE A N 1
ATOM 981 C CA . ILE A 1 118 ? -5.711 -22.172 6.625 1 97.62 118 ILE A CA 1
ATOM 982 C C . ILE A 1 118 ? -5.195 -23.516 6.129 1 97.62 118 ILE A C 1
ATOM 984 O O . ILE A 1 118 ? -4.477 -24.219 6.848 1 97.62 118 ILE A O 1
ATOM 988 N N . GLN A 1 119 ? -5.551 -23.875 4.891 1 97.75 119 GLN A N 1
ATOM 989 C CA . GLN A 1 119 ? -5.016 -25.125 4.336 1 97.75 119 GLN A CA 1
ATOM 990 C C . GLN A 1 119 ? -3.498 -25.062 4.199 1 97.75 119 GLN A C 1
ATOM 992 O O . GLN A 1 119 ? -2.805 -26.047 4.43 1 97.75 119 GLN A O 1
ATOM 997 N N . ALA A 1 120 ? -3.002 -23.922 3.803 1 96.12 120 ALA A N 1
ATOM 998 C CA . ALA A 1 120 ? -1.554 -23.75 3.734 1 96.12 120 ALA A CA 1
ATOM 999 C C . ALA A 1 120 ? -0.909 -23.969 5.102 1 96.12 120 ALA A C 1
ATOM 1001 O O . ALA A 1 120 ? 0.152 -24.594 5.203 1 96.12 120 ALA A O 1
ATOM 1002 N N . MET A 1 121 ? -1.545 -23.5 6.152 1 95.62 121 MET A N 1
ATOM 1003 C CA . MET A 1 121 ? -1.045 -23.672 7.512 1 95.62 121 MET A CA 1
ATOM 1004 C C . MET A 1 121 ? -1.067 -25.156 7.906 1 95.62 121 MET A C 1
ATOM 1006 O O . MET A 1 121 ? -0.273 -25.594 8.742 1 95.62 121 MET A O 1
ATOM 1010 N N . LEU A 1 122 ? -1.917 -25.906 7.238 1 97.5 122 LEU A N 1
ATOM 1011 C CA . LEU A 1 122 ? -2.064 -27.328 7.535 1 97.5 122 LEU A CA 1
ATOM 1012 C C . LEU A 1 122 ? -1.198 -28.172 6.605 1 97.5 122 LEU A C 1
ATOM 1014 O O . LEU A 1 122 ? -1.292 -29.406 6.605 1 97.5 122 LEU A O 1
ATOM 1018 N N . GLY A 1 123 ? -0.401 -27.531 5.758 1 96.56 123 GLY A N 1
ATOM 1019 C CA . GLY A 1 123 ? 0.625 -28.266 5.043 1 96.56 123 GLY A CA 1
ATOM 1020 C C . GLY A 1 123 ? 0.423 -28.281 3.541 1 96.56 123 GLY A C 1
ATOM 1021 O O . GLY A 1 123 ? 1.253 -28.812 2.801 1 96.56 123 GLY A O 1
ATOM 1022 N N . LYS A 1 124 ? -0.612 -27.656 3.078 1 96.81 124 LYS A N 1
ATOM 1023 C CA . LYS A 1 124 ? -0.833 -27.609 1.635 1 96.81 124 LYS A CA 1
ATOM 1024 C C . LYS A 1 124 ? -0.085 -26.438 1.007 1 96.81 124 LYS A C 1
ATOM 1026 O O . LYS A 1 124 ? 0.164 -25.422 1.667 1 96.81 124 LYS A O 1
ATOM 1031 N N . GLU A 1 125 ? 0.259 -26.625 -0.266 1 96.12 125 GLU A N 1
ATOM 1032 C CA . GLU A 1 125 ? 0.926 -25.547 -0.992 1 96.12 125 GLU A CA 1
ATOM 1033 C C . GLU A 1 125 ? -0.077 -24.703 -1.78 1 96.12 125 GLU A C 1
ATOM 1035 O O . GLU A 1 125 ? -0.921 -25.25 -2.496 1 96.12 125 GLU A O 1
ATOM 1040 N N . VAL A 1 126 ? 0.004 -23.422 -1.571 1 96.38 126 VAL A N 1
ATOM 1041 C CA . VAL A 1 126 ? -0.813 -22.531 -2.379 1 96.38 126 VAL A CA 1
ATOM 1042 C C . VAL A 1 126 ? -0.161 -22.312 -3.742 1 96.38 126 VAL A C 1
ATOM 1044 O O . VAL A 1 126 ? 0.894 -21.688 -3.844 1 96.38 126 VAL A O 1
ATOM 1047 N N . ASN A 1 127 ? -0.765 -22.875 -4.754 1 97.44 127 ASN A N 1
ATOM 1048 C CA . ASN A 1 127 ? -0.258 -22.781 -6.117 1 97.44 127 ASN A CA 1
ATOM 1049 C C . ASN A 1 127 ? -1.395 -22.734 -7.137 1 97.44 127 ASN A C 1
ATOM 1051 O O . ASN A 1 127 ? -2.566 -22.656 -6.762 1 97.44 127 ASN A O 1
ATOM 1055 N N . TYR A 1 128 ? -1.014 -22.656 -8.375 1 98.12 128 TYR A N 1
ATOM 1056 C CA . TYR A 1 128 ? -1.971 -22.562 -9.477 1 98.12 128 TYR A CA 1
ATOM 1057 C C . TYR A 1 128 ? -2.961 -23.719 -9.43 1 98.12 128 TYR A C 1
ATOM 1059 O O . TYR A 1 128 ? -4.168 -23.516 -9.57 1 98.12 128 TYR A O 1
ATOM 1067 N N . ASP A 1 129 ? -2.49 -24.922 -9.203 1 97.31 129 ASP A N 1
ATOM 1068 C CA . ASP A 1 129 ? -3.328 -26.125 -9.234 1 97.31 129 ASP A CA 1
ATOM 1069 C C . ASP A 1 129 ? -4.379 -26.078 -8.125 1 97.31 129 ASP A C 1
ATOM 1071 O O . ASP A 1 129 ? -5.512 -26.516 -8.328 1 97.31 129 ASP A O 1
ATOM 1075 N N . MET A 1 130 ? -4.039 -25.656 -6.984 1 97.62 130 MET A N 1
ATOM 1076 C CA . MET A 1 130 ? -5.004 -25.531 -5.898 1 97.62 130 MET A CA 1
ATOM 1077 C C . MET A 1 130 ? -6.195 -24.688 -6.332 1 97.62 130 MET A C 1
ATOM 1079 O O . MET A 1 130 ? -7.348 -25.078 -6.164 1 97.62 130 MET A O 1
ATOM 1083 N N . MET A 1 131 ? -5.895 -23.516 -6.914 1 98.44 131 MET A N 1
ATOM 1084 C CA . MET A 1 131 ? -6.957 -22.594 -7.312 1 98.44 131 MET A CA 1
ATOM 1085 C C . MET A 1 131 ? -7.734 -23.141 -8.5 1 98.44 131 MET A C 1
ATOM 1087 O O . MET A 1 131 ? -8.961 -23.016 -8.562 1 98.44 131 MET A O 1
ATOM 1091 N N . ALA A 1 132 ? -6.98 -23.719 -9.453 1 98.06 132 ALA A N 1
ATOM 1092 C CA . ALA A 1 132 ? -7.656 -24.328 -10.594 1 98.06 132 ALA A CA 1
ATOM 1093 C C . ALA A 1 132 ? -8.641 -25.406 -10.133 1 98.06 132 ALA A C 1
ATOM 1095 O O . ALA A 1 132 ? -9.766 -25.484 -10.633 1 98.06 132 ALA A O 1
ATOM 1096 N N . ASP A 1 133 ? -8.219 -26.203 -9.164 1 97.56 133 ASP A N 1
ATOM 1097 C CA . ASP A 1 133 ? -9.07 -27.281 -8.641 1 97.56 133 ASP A CA 1
ATOM 1098 C C . ASP A 1 133 ? -10.32 -26.703 -7.98 1 97.56 133 ASP A C 1
ATOM 1100 O O . ASP A 1 133 ? -11.43 -27.219 -8.18 1 97.56 133 ASP A O 1
ATOM 1104 N N . ILE A 1 134 ? -10.18 -25.672 -7.238 1 98.19 134 ILE A N 1
ATOM 1105 C CA . ILE A 1 134 ? -11.297 -25.031 -6.547 1 98.19 134 ILE A CA 1
ATOM 1106 C C . ILE A 1 134 ? -12.258 -24.422 -7.566 1 98.19 134 ILE A C 1
ATOM 1108 O O . ILE A 1 134 ? -13.469 -24.656 -7.5 1 98.19 134 ILE A O 1
ATOM 1112 N N . LEU A 1 135 ? -11.742 -23.75 -8.578 1 98.56 135 LEU A N 1
ATOM 1113 C CA . LEU A 1 135 ? -12.555 -22.906 -9.445 1 98.56 135 LEU A CA 1
ATOM 1114 C C . LEU A 1 135 ? -13.141 -23.703 -10.602 1 98.56 135 LEU A C 1
ATOM 1116 O O . LEU A 1 135 ? -14.062 -23.25 -11.273 1 98.56 135 LEU A O 1
ATOM 1120 N N . ASN A 1 136 ? -12.656 -24.906 -10.766 1 97.88 136 ASN A N 1
ATOM 1121 C CA . ASN A 1 136 ? -13.227 -25.766 -11.805 1 97.88 136 ASN A CA 1
ATOM 1122 C C . ASN A 1 136 ? -14.609 -26.281 -11.406 1 97.88 136 ASN A C 1
ATOM 1124 O O . ASN A 1 136 ? -15.344 -26.797 -12.242 1 97.88 136 ASN A O 1
ATOM 1128 N N . ASN A 1 137 ? -14.875 -26.25 -10.117 1 98.31 137 ASN A N 1
ATOM 1129 C CA . ASN A 1 137 ? -16.266 -26.453 -9.703 1 98.31 137 ASN A CA 1
ATOM 1130 C C . ASN A 1 137 ? -17.141 -25.25 -10.062 1 98.31 137 ASN A C 1
ATOM 1132 O O . ASN A 1 137 ? -16.906 -24.141 -9.578 1 98.31 137 ASN A O 1
ATOM 1136 N N . PRO A 1 138 ? -18.188 -25.453 -10.906 1 98.12 138 PRO A N 1
ATOM 1137 C CA . PRO A 1 138 ? -18.984 -24.312 -11.398 1 98.12 138 PRO A CA 1
ATOM 1138 C C . PRO A 1 138 ? -19.625 -23.516 -10.266 1 98.12 138 PRO A C 1
ATOM 1140 O O . PRO A 1 138 ? -19.734 -22.281 -10.359 1 98.12 138 PRO A O 1
ATOM 1143 N N . ALA A 1 139 ? -20.078 -24.219 -9.281 1 98.44 139 ALA A N 1
ATOM 1144 C CA . ALA A 1 139 ? -20.672 -23.516 -8.148 1 98.44 139 ALA A CA 1
ATOM 1145 C C . ALA A 1 139 ? -19.641 -22.656 -7.426 1 98.44 139 ALA A C 1
ATOM 1147 O O . ALA A 1 139 ? -19.938 -21.516 -7.035 1 98.44 139 ALA A O 1
ATOM 1148 N N . MET A 1 140 ? -18.484 -23.203 -7.25 1 98.62 140 MET A N 1
ATOM 1149 C CA . MET A 1 140 ? -17.406 -22.453 -6.602 1 98.62 140 MET A CA 1
ATOM 1150 C C . MET A 1 140 ? -16.953 -21.297 -7.477 1 98.62 140 MET A C 1
ATOM 1152 O O . MET A 1 140 ? -16.609 -20.219 -6.969 1 98.62 140 MET A O 1
ATOM 1156 N N . PHE A 1 141 ? -16.891 -21.516 -8.781 1 98.75 141 PHE A N 1
ATOM 1157 C CA . PHE A 1 141 ? -16.531 -20.422 -9.68 1 98.75 141 PHE A CA 1
ATOM 1158 C C . PHE A 1 141 ? -17.516 -19.266 -9.523 1 98.75 141 PHE A C 1
ATOM 1160 O O . PHE A 1 141 ? -17.094 -18.109 -9.414 1 98.75 141 PHE A O 1
ATOM 1167 N N . ALA A 1 142 ? -18.812 -19.625 -9.562 1 98.88 142 ALA A N 1
ATOM 1168 C CA . ALA A 1 142 ? -19.828 -18.594 -9.391 1 98.88 142 ALA A CA 1
ATOM 1169 C C . ALA A 1 142 ? -19.672 -17.891 -8.047 1 98.88 142 ALA A C 1
ATOM 1171 O O . ALA A 1 142 ? -19.797 -16.656 -7.969 1 98.88 142 ALA A O 1
ATOM 1172 N N . PHE A 1 143 ? -19.438 -18.688 -6.992 1 98.88 143 PHE A N 1
ATOM 1173 C CA . PHE A 1 143 ? -19.234 -18.156 -5.648 1 98.88 143 PHE A CA 1
ATOM 1174 C C . PHE A 1 143 ? -18.062 -17.172 -5.621 1 98.88 143 PHE A C 1
ATOM 1176 O O . PHE A 1 143 ? -18.188 -16.078 -5.07 1 98.88 143 PHE A O 1
ATOM 1183 N N . TYR A 1 144 ? -16.969 -17.531 -6.258 1 98.88 144 TYR A N 1
ATOM 1184 C CA . TYR A 1 144 ? -15.789 -16.656 -6.301 1 98.88 144 TYR A CA 1
ATOM 1185 C C . TYR A 1 144 ? -16.031 -15.438 -7.172 1 98.88 144 TYR A C 1
ATOM 1187 O O . TYR A 1 144 ? -15.586 -14.336 -6.855 1 98.88 144 TYR A O 1
ATOM 1195 N N . LEU A 1 145 ? -16.703 -15.617 -8.266 1 98.88 145 LEU A N 1
ATOM 1196 C CA . LEU A 1 145 ? -17.016 -14.492 -9.148 1 98.88 145 LEU A CA 1
ATOM 1197 C C . LEU A 1 145 ? -17.812 -13.43 -8.406 1 98.88 145 LEU A C 1
ATOM 1199 O O . LEU A 1 145 ? -17.453 -12.25 -8.414 1 98.88 145 LEU A O 1
ATOM 1203 N N . VAL A 1 146 ? -18.859 -13.875 -7.766 1 98.88 146 VAL A N 1
ATOM 1204 C CA . VAL A 1 146 ? -19.703 -12.961 -7.004 1 98.88 146 VAL A CA 1
ATOM 1205 C C . VAL A 1 146 ? -18.906 -12.344 -5.859 1 98.88 146 VAL A C 1
ATOM 1207 O O . VAL A 1 146 ? -19 -11.141 -5.609 1 98.88 146 VAL A O 1
ATOM 1210 N N . GLY A 1 147 ? -18.125 -13.164 -5.141 1 98.88 147 GLY A N 1
ATOM 1211 C CA . GLY A 1 147 ? -17.328 -12.688 -4.02 1 98.88 147 GLY A CA 1
ATOM 1212 C C . GLY A 1 147 ? -16.312 -11.648 -4.414 1 98.88 147 GLY A C 1
ATOM 1213 O O . GLY A 1 147 ? -16.203 -10.602 -3.768 1 98.88 147 GLY A O 1
ATOM 1214 N N . VAL A 1 148 ? -15.578 -11.898 -5.512 1 98.88 148 VAL A N 1
ATOM 1215 C CA . VAL A 1 148 ? -14.523 -11 -5.957 1 98.88 148 VAL A CA 1
ATOM 1216 C C . VAL A 1 148 ? -15.125 -9.68 -6.418 1 98.88 148 VAL A C 1
ATOM 1218 O O . VAL A 1 148 ? -14.68 -8.609 -6.012 1 98.88 148 VAL A O 1
ATOM 1221 N N . VAL A 1 149 ? -16.172 -9.742 -7.207 1 98.88 149 VAL A N 1
ATOM 1222 C CA . VAL A 1 149 ? -16.781 -8.523 -7.734 1 98.88 149 VAL A CA 1
ATOM 1223 C C . VAL A 1 149 ? -17.438 -7.746 -6.605 1 98.88 149 VAL A C 1
ATOM 1225 O O . VAL A 1 149 ? -17.375 -6.512 -6.566 1 98.88 149 VAL A O 1
ATOM 1228 N N . SER A 1 150 ? -18.094 -8.453 -5.699 1 98.88 150 SER A N 1
ATOM 1229 C CA . SER A 1 150 ? -18.688 -7.809 -4.535 1 98.88 150 SER A CA 1
ATOM 1230 C C . SER A 1 150 ? -17.641 -7.098 -3.691 1 98.88 150 SER A C 1
ATOM 1232 O O . SER A 1 150 ? -17.859 -5.977 -3.232 1 98.88 150 SER A O 1
ATOM 1234 N N . THR A 1 151 ? -16.516 -7.746 -3.439 1 98.94 151 THR A N 1
ATOM 1235 C CA . THR A 1 151 ? -15.438 -7.16 -2.662 1 98.94 151 THR A CA 1
ATOM 1236 C C . THR A 1 151 ? -14.93 -5.879 -3.32 1 98.94 151 THR A C 1
ATOM 1238 O O . THR A 1 151 ? -14.734 -4.863 -2.65 1 98.94 151 THR A O 1
ATOM 1241 N N . ILE A 1 152 ? -14.789 -5.934 -4.629 1 98.94 152 ILE A N 1
ATOM 1242 C CA . ILE A 1 152 ? -14.266 -4.789 -5.367 1 98.94 152 ILE A CA 1
ATOM 1243 C C . ILE A 1 152 ? -15.281 -3.652 -5.344 1 98.94 152 ILE A C 1
ATOM 1245 O O . ILE A 1 152 ? -14.914 -2.484 -5.188 1 98.94 152 ILE A O 1
ATOM 1249 N N . PHE A 1 153 ? -16.531 -4.004 -5.543 1 98.88 153 PHE A N 1
ATOM 1250 C CA . PHE A 1 153 ? -17.578 -2.994 -5.422 1 98.88 153 PHE A CA 1
ATOM 1251 C C . PHE A 1 153 ? -17.562 -2.361 -4.035 1 98.88 153 PHE A C 1
ATOM 1253 O O . PHE A 1 153 ? -17.609 -1.137 -3.908 1 98.88 153 PHE A O 1
ATOM 1260 N N . HIS A 1 154 ? -17.562 -3.215 -2.99 1 98.94 154 HIS A N 1
ATOM 1261 C CA . HIS A 1 154 ? -17.516 -2.756 -1.606 1 98.94 154 HIS A CA 1
ATOM 1262 C C . HIS A 1 154 ? -16.375 -1.781 -1.382 1 98.94 154 HIS A C 1
ATOM 1264 O O . HIS A 1 154 ? -16.547 -0.74 -0.746 1 98.94 154 HIS A O 1
ATOM 1270 N N . PHE A 1 155 ? -15.25 -2.102 -1.875 1 98.88 155 PHE A N 1
ATOM 1271 C CA . PHE A 1 155 ? -14.07 -1.264 -1.732 1 98.88 155 PHE A CA 1
ATOM 1272 C C . PHE A 1 155 ? -14.242 0.055 -2.477 1 98.88 155 PHE A C 1
ATOM 1274 O O . PHE A 1 155 ? -14.031 1.128 -1.909 1 98.88 155 PHE A O 1
ATOM 1281 N N . ALA A 1 156 ? -14.641 0.006 -3.775 1 98.75 156 ALA A N 1
ATOM 1282 C CA . ALA A 1 156 ? -14.766 1.208 -4.598 1 98.75 156 ALA A CA 1
ATOM 1283 C C . ALA A 1 156 ? -15.82 2.152 -4.035 1 98.75 156 ALA A C 1
ATOM 1285 O O . ALA A 1 156 ? -15.602 3.363 -3.959 1 98.75 156 ALA A O 1
ATOM 1286 N N . ASN A 1 157 ? -16.922 1.591 -3.703 1 98.56 157 ASN A N 1
ATOM 1287 C CA . ASN A 1 157 ? -17.984 2.404 -3.117 1 98.56 157 ASN A CA 1
ATOM 1288 C C . ASN A 1 157 ? -17.578 2.961 -1.756 1 98.56 157 ASN A C 1
ATOM 1290 O O . ASN A 1 157 ? -17.922 4.09 -1.411 1 98.56 157 ASN A O 1
ATOM 1294 N N . GLY A 1 158 ? -16.922 2.125 -0.971 1 98.31 158 GLY A N 1
ATOM 1295 C CA . GLY A 1 158 ? -16.375 2.598 0.292 1 98.31 158 GLY A CA 1
ATOM 1296 C C . GLY A 1 158 ? -15.352 3.711 0.124 1 98.31 158 GLY A C 1
ATOM 1297 O O . GLY A 1 158 ? -15.281 4.625 0.949 1 98.31 158 GLY A O 1
ATOM 1298 N N . LEU A 1 159 ? -14.594 3.6 -0.872 1 98.25 159 LEU A N 1
ATOM 1299 C CA . LEU A 1 159 ? -13.609 4.633 -1.174 1 98.25 159 LEU A CA 1
ATOM 1300 C C . LEU A 1 159 ? -14.297 5.965 -1.461 1 98.25 159 LEU A C 1
ATOM 1302 O O . LEU A 1 159 ? -13.836 7.016 -1.007 1 98.25 159 LEU A O 1
ATOM 1306 N N . TRP A 1 160 ? -15.359 5.922 -2.223 1 97.81 160 TRP A N 1
ATOM 1307 C CA . TRP A 1 160 ? -16.125 7.125 -2.506 1 97.81 160 TRP A CA 1
ATOM 1308 C C . TRP A 1 160 ? -16.609 7.781 -1.216 1 97.81 160 TRP A C 1
ATOM 1310 O O . TRP A 1 160 ? -16.438 8.984 -1.019 1 97.81 160 TRP A O 1
ATOM 1320 N N . THR A 1 161 ? -17.203 7.012 -0.31 1 97.06 161 THR A N 1
ATOM 1321 C CA . THR A 1 161 ? -17.719 7.52 0.956 1 97.06 161 THR A CA 1
ATOM 1322 C C . THR A 1 161 ? -16.578 8.008 1.848 1 97.06 161 THR A C 1
ATOM 1324 O O . THR A 1 161 ? -16.734 8.992 2.572 1 97.06 161 THR A O 1
ATOM 1327 N N . PHE A 1 162 ? -15.508 7.273 1.823 1 97.19 162 PHE A N 1
ATOM 1328 C CA . PHE A 1 162 ? -14.328 7.645 2.594 1 97.19 162 PHE A CA 1
ATOM 1329 C C . PHE A 1 162 ? -13.852 9.047 2.223 1 97.19 162 PHE A C 1
ATOM 1331 O O . PHE A 1 162 ? -13.578 9.867 3.098 1 97.19 162 PHE A O 1
ATOM 1338 N N . CYS A 1 163 ? -13.781 9.359 0.904 1 96.62 163 CYS A N 1
ATOM 1339 C CA . CYS A 1 163 ? -13.305 10.656 0.427 1 96.62 163 CYS A CA 1
ATOM 1340 C C . CYS A 1 163 ? -14.195 11.789 0.922 1 96.62 163 CYS A C 1
ATOM 1342 O O . CYS A 1 163 ? -13.703 12.852 1.289 1 96.62 163 CYS A O 1
ATOM 1344 N N . ILE A 1 164 ? -15.422 11.539 1.003 1 94.06 164 ILE A N 1
ATOM 1345 C CA . ILE A 1 164 ? -16.359 12.555 1.462 1 94.06 164 ILE A CA 1
ATOM 1346 C C . ILE A 1 164 ? -16.25 12.719 2.977 1 94.06 164 ILE A C 1
ATOM 1348 O O . ILE A 1 164 ? -16.078 13.828 3.479 1 94.06 164 ILE A O 1
ATOM 1352 N N . SER A 1 165 ? -16.266 11.57 3.67 1 93.81 165 SER A N 1
ATOM 1353 C CA . SER A 1 165 ? -16.297 11.609 5.129 1 93.81 165 SER A CA 1
ATOM 1354 C C . SER A 1 165 ? -14.992 12.156 5.699 1 93.81 165 SER A C 1
ATOM 1356 O O . SER A 1 165 ? -14.984 12.75 6.781 1 93.81 165 SER A O 1
ATOM 1358 N N . TRP A 1 166 ? -13.969 12.047 4.953 1 93.25 166 TRP A N 1
ATOM 1359 C CA . TRP A 1 166 ? -12.664 12.5 5.43 1 93.25 166 TRP A CA 1
ATOM 1360 C C . TRP A 1 166 ? -12.32 13.875 4.855 1 93.25 166 TRP A C 1
ATOM 1362 O O . TRP A 1 166 ? -11.211 14.375 5.059 1 93.25 166 TRP A O 1
ATOM 1372 N N . GLY A 1 167 ? -13.289 14.453 4.062 1 91.88 167 GLY A N 1
ATOM 1373 C CA . GLY A 1 167 ? -13.164 15.828 3.611 1 91.88 167 GLY A CA 1
ATOM 1374 C C . GLY A 1 167 ? -12.266 15.977 2.398 1 91.88 167 GLY A C 1
ATOM 1375 O O . GLY A 1 167 ? -11.734 17.062 2.141 1 91.88 167 GLY A O 1
ATOM 1376 N N . ILE A 1 168 ? -12.047 14.945 1.675 1 91.56 168 ILE A N 1
ATOM 1377 C CA . ILE A 1 168 ? -11.211 14.977 0.478 1 91.56 168 ILE A CA 1
ATOM 1378 C C . ILE A 1 168 ? -12.016 15.516 -0.701 1 91.56 168 ILE A C 1
ATOM 1380 O O . ILE A 1 168 ? -11.539 16.359 -1.458 1 91.56 168 ILE A O 1
ATOM 1384 N N . THR A 1 169 ? -13.141 15.023 -0.901 1 93.75 169 THR A N 1
ATOM 1385 C CA . THR A 1 169 ? -14.047 15.469 -1.953 1 93.75 169 THR A CA 1
ATOM 1386 C C . THR A 1 169 ? -15.312 16.078 -1.356 1 93.75 169 THR A C 1
ATOM 1388 O O . THR A 1 169 ? -16.328 15.398 -1.232 1 93.75 169 THR A O 1
ATOM 1391 N N . VAL A 1 170 ? -15.312 17.391 -1.156 1 91.38 170 VAL A N 1
ATOM 1392 C CA . VAL A 1 170 ? -16.359 18.062 -0.404 1 91.38 170 VAL A CA 1
ATOM 1393 C C . VAL A 1 170 ? -17.328 18.75 -1.368 1 91.38 170 VAL A C 1
ATOM 1395 O O . VAL A 1 170 ? -18.547 18.672 -1.198 1 91.38 170 VAL A O 1
ATOM 1398 N N . SER A 1 171 ? -16.859 19.375 -2.467 1 94.06 171 SER A N 1
ATOM 1399 C CA . SER A 1 171 ? -17.703 20.125 -3.395 1 94.06 171 SER A CA 1
ATOM 1400 C C . SER A 1 171 ? -18.484 19.188 -4.305 1 94.06 171 SER A C 1
ATOM 1402 O O . SER A 1 171 ? -18.078 18.031 -4.52 1 94.06 171 SER A O 1
ATOM 1404 N N . PRO A 1 172 ? -19.625 19.672 -4.82 1 95 172 PRO A N 1
ATOM 1405 C CA . PRO A 1 172 ? -20.375 18.844 -5.77 1 95 172 PRO A CA 1
ATOM 1406 C C . PRO A 1 172 ? -19.531 18.406 -6.969 1 95 172 PRO A C 1
ATOM 1408 O O . PRO A 1 172 ? -19.656 17.266 -7.43 1 95 172 PRO A O 1
ATOM 1411 N N . ARG A 1 173 ? -18.75 19.281 -7.461 1 95.75 173 ARG A N 1
ATOM 1412 C CA . ARG A 1 173 ? -17.891 18.953 -8.594 1 95.75 173 ARG A CA 1
ATOM 1413 C C . ARG A 1 173 ? -16.906 17.844 -8.227 1 95.75 173 ARG A C 1
ATOM 1415 O O . ARG A 1 173 ? -16.719 16.891 -8.977 1 95.75 173 ARG A O 1
ATOM 1422 N N . SER A 1 174 ? -16.219 18.016 -7.039 1 94.56 174 SER A N 1
ATOM 1423 C CA . SER A 1 174 ? -15.242 17.016 -6.621 1 94.56 174 SER A CA 1
ATOM 1424 C C . SER A 1 174 ? -15.914 15.664 -6.348 1 94.56 174 SER A C 1
ATOM 1426 O O . SER A 1 174 ? -15.32 14.609 -6.59 1 94.56 174 SER A O 1
ATOM 1428 N N . GLN A 1 175 ? -17.125 15.648 -5.863 1 95.69 175 GLN A N 1
ATOM 1429 C CA . GLN A 1 175 ? -17.859 14.414 -5.633 1 95.69 175 GLN A CA 1
ATOM 1430 C C . GLN A 1 175 ? -18.234 13.734 -6.953 1 95.69 175 GLN A C 1
ATOM 1432 O O . GLN A 1 175 ? -18.188 12.508 -7.062 1 95.69 175 GLN A O 1
ATOM 1437 N N . ARG A 1 176 ? -18.594 14.5 -7.988 1 96.56 176 ARG A N 1
ATOM 1438 C CA . ARG A 1 176 ? -18.875 13.945 -9.312 1 96.56 176 ARG A CA 1
ATOM 1439 C C . ARG A 1 176 ? -17.625 13.312 -9.906 1 96.56 176 ARG A C 1
ATOM 1441 O O . ARG A 1 176 ? -17.688 12.203 -10.445 1 96.56 176 ARG A O 1
ATOM 1448 N N . ILE A 1 177 ? -16.531 14.008 -9.805 1 96.12 177 ILE A N 1
ATOM 1449 C CA . ILE A 1 177 ? -15.266 13.477 -10.297 1 96.12 177 ILE A CA 1
ATOM 1450 C C . ILE A 1 177 ? -14.938 12.18 -9.57 1 96.12 177 ILE A C 1
ATOM 1452 O O . ILE A 1 177 ? -14.539 11.195 -10.195 1 96.12 177 ILE A O 1
ATOM 1456 N N . SER A 1 178 ? -15.148 12.18 -8.242 1 96.44 178 SER A N 1
ATOM 1457 C CA . SER A 1 178 ? -14.844 10.992 -7.445 1 96.44 178 SER A CA 1
ATOM 1458 C C . SER A 1 178 ? -15.719 9.812 -7.852 1 96.44 178 SER A C 1
ATOM 1460 O O . SER A 1 178 ? -15.289 8.664 -7.801 1 96.44 178 SER A O 1
ATOM 1462 N N . THR A 1 179 ? -16.938 10.078 -8.25 1 97.44 179 THR A N 1
ATOM 1463 C CA . THR A 1 179 ? -17.812 9.016 -8.734 1 97.44 179 THR A CA 1
ATOM 1464 C C . THR A 1 179 ? -17.203 8.336 -9.961 1 97.44 179 THR A C 1
ATOM 1466 O O . THR A 1 179 ? -17.156 7.105 -10.039 1 97.44 179 THR A O 1
ATOM 1469 N N . TYR A 1 180 ? -16.719 9.125 -10.883 1 97.88 180 TYR A N 1
ATOM 1470 C CA . TYR A 1 180 ? -16.109 8.57 -12.086 1 97.88 180 TYR A CA 1
ATOM 1471 C C . TYR A 1 180 ? -14.82 7.832 -11.766 1 97.88 180 TYR A C 1
ATOM 1473 O O . TYR A 1 180 ? -14.531 6.785 -12.352 1 97.88 180 TYR A O 1
ATOM 1481 N N . VAL A 1 181 ? -14.047 8.359 -10.836 1 97.31 181 VAL A N 1
ATOM 1482 C CA . VAL A 1 181 ? -12.781 7.746 -10.453 1 97.31 181 VAL A CA 1
ATOM 1483 C C . VAL A 1 181 ? -13.039 6.398 -9.789 1 97.31 181 VAL A C 1
ATOM 1485 O O . VAL A 1 181 ? -12.414 5.395 -10.133 1 97.31 181 VAL A O 1
ATOM 1488 N N . THR A 1 182 ? -13.992 6.387 -8.82 1 98.19 182 THR A N 1
ATOM 1489 C CA . THR A 1 182 ? -14.258 5.141 -8.117 1 98.19 182 THR A CA 1
ATOM 1490 C C . THR A 1 182 ? -14.938 4.129 -9.031 1 98.19 182 THR A C 1
ATOM 1492 O O . THR A 1 182 ? -14.758 2.922 -8.875 1 98.19 182 THR A O 1
ATOM 1495 N N . LEU A 1 183 ? -15.719 4.598 -10.055 1 98.31 183 LEU A N 1
ATOM 1496 C CA . LEU A 1 183 ? -16.266 3.699 -11.062 1 98.31 183 LEU A CA 1
ATOM 1497 C C . LEU A 1 183 ? -15.148 3.084 -11.898 1 98.31 183 LEU A C 1
ATOM 1499 O O . LEU A 1 183 ? -15.172 1.888 -12.195 1 98.31 183 LEU A O 1
ATOM 1503 N N . ALA A 1 184 ? -14.195 3.91 -12.289 1 98.38 184 ALA A N 1
ATOM 1504 C CA . ALA A 1 184 ? -13.039 3.414 -13.047 1 98.38 184 ALA A CA 1
ATOM 1505 C C . ALA A 1 184 ? -12.258 2.391 -12.227 1 98.38 184 ALA A C 1
ATOM 1507 O O . ALA A 1 184 ? -11.828 1.364 -12.758 1 98.38 184 ALA A O 1
ATOM 1508 N N . ILE A 1 185 ? -12.086 2.676 -10.938 1 98.25 185 ILE A N 1
ATOM 1509 C CA . ILE A 1 185 ? -11.398 1.747 -10.047 1 98.25 185 ILE A CA 1
ATOM 1510 C C . ILE A 1 185 ? -12.172 0.436 -9.961 1 98.25 185 ILE A C 1
ATOM 1512 O O . ILE A 1 185 ? -11.594 -0.646 -10.062 1 98.25 185 ILE A O 1
ATOM 1516 N N . PHE A 1 186 ? -13.492 0.543 -9.828 1 98.81 186 PHE A N 1
ATOM 1517 C CA . PHE A 1 186 ? -14.352 -0.639 -9.773 1 98.81 186 PHE A CA 1
ATOM 1518 C C . PHE A 1 186 ? -14.195 -1.473 -11.039 1 98.81 186 PHE A C 1
ATOM 1520 O O . PHE A 1 186 ? -13.945 -2.678 -10.969 1 98.81 186 PHE A O 1
ATOM 1527 N N . LEU A 1 187 ? -14.297 -0.833 -12.156 1 98.81 187 LEU A N 1
ATOM 1528 C CA . LEU A 1 187 ? -14.242 -1.543 -13.43 1 98.81 187 LEU A CA 1
ATOM 1529 C C . LEU A 1 187 ? -12.844 -2.102 -13.68 1 98.81 187 LEU A C 1
ATOM 1531 O O . LEU A 1 187 ? -12.703 -3.242 -14.125 1 98.81 187 LEU A O 1
ATOM 1535 N N . GLY A 1 188 ? -11.812 -1.329 -13.445 1 98.44 188 GLY A N 1
ATOM 1536 C CA . GLY A 1 188 ? -10.445 -1.771 -13.633 1 98.44 188 GLY A CA 1
ATOM 1537 C C . GLY A 1 188 ? -10.07 -2.957 -12.758 1 98.44 188 GLY A C 1
ATOM 1538 O O . GLY A 1 188 ? -9.562 -3.965 -13.258 1 98.44 188 GLY A O 1
ATOM 1539 N N . LEU A 1 189 ? -10.352 -2.857 -11.477 1 98.69 189 LEU A N 1
ATOM 1540 C CA . LEU A 1 189 ? -10.016 -3.943 -10.562 1 98.69 189 LEU A CA 1
ATOM 1541 C C . LEU A 1 189 ? -10.875 -5.172 -10.836 1 98.69 189 LEU A C 1
ATOM 1543 O O . LEU A 1 189 ? -10.422 -6.305 -10.664 1 98.69 189 LEU A O 1
ATOM 1547 N N . SER A 1 190 ? -12.133 -4.906 -11.242 1 98.88 190 SER A N 1
ATOM 1548 C CA . SER A 1 190 ? -12.969 -6.039 -11.617 1 98.88 190 SER A CA 1
ATOM 1549 C C . SER A 1 190 ? -12.398 -6.781 -12.82 1 98.88 190 SER A C 1
ATOM 1551 O O . SER A 1 190 ? -12.406 -8.016 -12.859 1 98.88 190 SER A O 1
ATOM 1553 N N . TYR A 1 191 ? -11.953 -5.988 -13.781 1 98.62 191 TYR A N 1
ATOM 1554 C CA . TYR A 1 191 ? -11.312 -6.609 -14.93 1 98.62 191 TYR A CA 1
ATOM 1555 C C . TYR A 1 191 ? -10.133 -7.473 -14.5 1 98.62 191 TYR A C 1
ATOM 1557 O O . TYR A 1 191 ? -10 -8.617 -14.93 1 98.62 191 TYR A O 1
ATOM 1565 N N . VAL A 1 192 ? -9.273 -6.969 -13.633 1 98.5 192 VAL A N 1
ATOM 1566 C CA . VAL A 1 192 ? -8.086 -7.668 -13.156 1 98.5 192 VAL A CA 1
ATOM 1567 C C . VAL A 1 192 ? -8.492 -8.938 -12.414 1 98.5 192 VAL A C 1
ATOM 1569 O O . VAL A 1 192 ? -7.969 -10.016 -12.68 1 98.5 192 VAL A O 1
ATOM 1572 N N . GLY A 1 193 ? -9.438 -8.828 -11.5 1 98.69 193 GLY A N 1
ATOM 1573 C CA . GLY A 1 193 ? -9.883 -9.969 -10.703 1 98.69 193 GLY A CA 1
ATOM 1574 C C . GLY A 1 193 ? -10.562 -11.039 -11.531 1 98.69 193 GLY A C 1
ATOM 1575 O O . GLY A 1 193 ? -10.258 -12.227 -11.391 1 98.69 193 GLY A O 1
ATOM 1576 N N . VAL A 1 194 ? -11.461 -10.617 -12.367 1 98.81 194 VAL A N 1
ATOM 1577 C CA . VAL A 1 194 ? -12.234 -11.57 -13.156 1 98.81 194 VAL A CA 1
ATOM 1578 C C . VAL A 1 194 ? -11.328 -12.258 -14.18 1 98.81 194 VAL A C 1
ATOM 1580 O O . VAL A 1 194 ? -11.461 -13.453 -14.43 1 98.81 194 VAL A O 1
ATOM 1583 N N . SER A 1 195 ? -10.398 -11.508 -14.781 1 98.62 195 SER A N 1
ATOM 1584 C CA . SER A 1 195 ? -9.461 -12.117 -15.727 1 98.62 195 SER A CA 1
ATOM 1585 C C . SER A 1 195 ? -8.617 -13.195 -15.055 1 98.62 195 SER A C 1
ATOM 1587 O O . SER A 1 195 ? -8.32 -14.227 -15.664 1 98.62 195 SER A O 1
ATOM 1589 N N . ALA A 1 196 ? -8.234 -12.969 -13.844 1 98.44 196 ALA A N 1
ATOM 1590 C CA . ALA A 1 196 ? -7.488 -13.977 -13.102 1 98.44 196 ALA A CA 1
ATOM 1591 C C . ALA A 1 196 ? -8.336 -15.219 -12.859 1 98.44 196 ALA A C 1
ATOM 1593 O O . ALA A 1 196 ? -7.867 -16.344 -13.031 1 98.44 196 ALA A O 1
ATOM 1594 N N . LEU A 1 197 ? -9.617 -15.031 -12.445 1 98.75 197 LEU A N 1
ATOM 1595 C CA . LEU A 1 197 ? -10.523 -16.156 -12.227 1 98.75 197 LEU A CA 1
ATOM 1596 C C . LEU A 1 197 ? -10.648 -17 -13.492 1 98.75 197 LEU A C 1
ATOM 1598 O O . LEU A 1 197 ? -10.57 -18.234 -13.438 1 98.75 197 LEU A O 1
ATOM 1602 N N . LEU A 1 198 ? -10.812 -16.312 -14.586 1 98.62 198 LEU A N 1
ATOM 1603 C CA . LEU A 1 198 ? -10.984 -17 -15.859 1 98.62 198 LEU A CA 1
ATOM 1604 C C . LEU A 1 198 ? -9.688 -17.703 -16.266 1 98.62 198 LEU A C 1
ATOM 1606 O O . LEU A 1 198 ? -9.727 -18.781 -16.875 1 98.62 198 LEU A O 1
ATOM 1610 N N . ALA A 1 199 ? -8.586 -17.141 -15.945 1 98.5 199 ALA A N 1
ATOM 1611 C CA . ALA A 1 199 ? -7.297 -17.734 -16.266 1 98.5 199 ALA A CA 1
ATOM 1612 C C . ALA A 1 199 ? -7.133 -19.094 -15.562 1 98.5 199 ALA A C 1
ATOM 1614 O O . ALA A 1 199 ? -6.613 -20.047 -16.156 1 98.5 199 ALA A O 1
ATOM 1615 N N . PHE A 1 200 ? -7.613 -19.219 -14.352 1 98.19 200 PHE A N 1
ATOM 1616 C CA . PHE A 1 200 ? -7.422 -20.422 -13.57 1 98.19 200 PHE A CA 1
ATOM 1617 C C . PHE A 1 200 ? -8.203 -21.594 -14.164 1 98.19 200 PHE A C 1
ATOM 1619 O O . PHE A 1 200 ? -7.895 -22.75 -13.906 1 98.19 200 PHE A O 1
ATOM 1626 N N . ILE A 1 201 ? -9.203 -21.328 -14.93 1 97.5 201 ILE A N 1
ATOM 1627 C CA . ILE A 1 201 ? -10 -22.422 -15.461 1 97.5 201 ILE A CA 1
ATOM 1628 C C . ILE A 1 201 ? -9.734 -22.578 -16.953 1 97.5 201 ILE A C 1
ATOM 1630 O O . ILE A 1 201 ? -10.461 -23.281 -17.656 1 97.5 201 ILE A O 1
ATOM 1634 N N . ASP A 1 202 ? -8.797 -21.797 -17.469 1 96.62 202 ASP A N 1
ATOM 1635 C CA . ASP A 1 202 ? -8.391 -21.938 -18.859 1 96.62 202 ASP A CA 1
ATOM 1636 C C . ASP A 1 202 ? -7.383 -23.062 -19.031 1 96.62 202 ASP A C 1
ATOM 1638 O O . ASP A 1 202 ? -6.234 -22.953 -18.594 1 96.62 202 ASP A O 1
ATOM 1642 N N . PRO A 1 203 ? -7.695 -24.125 -19.703 1 93.25 203 PRO A N 1
ATOM 1643 C CA . PRO A 1 203 ? -6.793 -25.266 -19.844 1 93.25 203 PRO A CA 1
ATOM 1644 C C . PRO A 1 203 ? -5.496 -24.906 -20.562 1 93.25 203 PRO A C 1
ATOM 1646 O O . PRO A 1 203 ? -4.461 -25.531 -20.328 1 93.25 203 PRO A O 1
ATOM 1649 N N . GLN A 1 204 ? -5.52 -23.875 -21.359 1 93 204 GLN A N 1
ATOM 1650 C CA . GLN A 1 204 ? -4.324 -23.469 -22.094 1 93 204 GLN A CA 1
ATOM 1651 C C . GLN A 1 204 ? -3.287 -22.859 -21.156 1 93 204 GLN A C 1
ATOM 1653 O O . GLN A 1 204 ? -2.088 -22.906 -21.438 1 93 204 GLN A O 1
ATOM 1658 N N . LEU A 1 205 ? -3.715 -22.359 -20.109 1 92.06 205 LEU A N 1
ATOM 1659 C CA . LEU A 1 205 ? -2.83 -21.672 -19.172 1 92.06 205 LEU A CA 1
ATOM 1660 C C . LEU A 1 205 ? -2.338 -22.625 -18.094 1 92.06 205 LEU A C 1
ATOM 1662 O O . LEU A 1 205 ? -1.346 -22.359 -17.406 1 92.06 205 LEU A O 1
ATOM 1666 N N . ALA A 1 206 ? -2.949 -23.75 -17.922 1 86.56 206 ALA A N 1
ATOM 1667 C CA . ALA A 1 206 ? -2.566 -24.75 -16.922 1 86.56 206 ALA A CA 1
ATOM 1668 C C . ALA A 1 206 ? -1.261 -25.438 -17.297 1 86.56 206 ALA A C 1
ATOM 1670 O O . ALA A 1 206 ? -0.539 -25.938 -16.438 1 86.56 206 ALA A O 1
ATOM 1671 N N . ASN A 1 207 ? -0.987 -25.453 -18.562 1 79.31 207 ASN A N 1
ATOM 1672 C CA . ASN A 1 207 ? 0.151 -26.219 -19.078 1 79.31 207 ASN A CA 1
ATOM 1673 C C . ASN A 1 207 ? 1.318 -25.297 -19.438 1 79.31 207 ASN A C 1
ATOM 1675 O O . ASN A 1 207 ? 2.221 -25.688 -20.172 1 79.31 207 ASN A O 1
ATOM 1679 N N . GLN A 1 208 ? 1.211 -24.047 -18.969 1 75.56 208 GLN A N 1
ATOM 1680 C CA . GLN A 1 208 ? 2.291 -23.109 -19.219 1 75.56 208 GLN A CA 1
ATOM 1681 C C . GLN A 1 208 ? 2.996 -22.719 -17.922 1 75.56 208 GLN A C 1
ATOM 1683 O O . GLN A 1 208 ? 2.379 -22.703 -16.844 1 75.56 208 GLN A O 1
ATOM 1688 N N . MET B 1 1 ? -8.703 32.156 -0.631 1 51.56 1 MET B N 1
ATOM 1689 C CA . MET B 1 1 ? -7.254 31.953 -0.64 1 51.56 1 MET B CA 1
ATOM 1690 C C . MET B 1 1 ? -6.836 30.969 0.451 1 51.56 1 MET B C 1
ATOM 1692 O O . MET B 1 1 ? -6.129 30 0.18 1 51.56 1 MET B O 1
ATOM 1696 N N . LYS B 1 2 ? -7.363 31.234 1.774 1 62.09 2 LYS B N 1
ATOM 1697 C CA . LYS B 1 2 ? -7.035 30.406 2.941 1 62.09 2 LYS B CA 1
ATOM 1698 C C . LYS B 1 2 ? -7.555 28.984 2.775 1 62.09 2 LYS B C 1
ATOM 1700 O O . LYS B 1 2 ? -6.852 28.031 3.09 1 62.09 2 LYS B O 1
ATOM 1705 N N . GLY B 1 3 ? -8.656 28.859 2.07 1 67.38 3 GLY B N 1
ATOM 1706 C CA . GLY B 1 3 ? -9.281 27.562 1.856 1 67.38 3 GLY B CA 1
ATOM 1707 C C . GLY B 1 3 ? -8.5 26.672 0.9 1 67.38 3 GLY B C 1
ATOM 1708 O O . GLY B 1 3 ? -8.344 25.469 1.144 1 67.38 3 GLY B O 1
ATOM 1709 N N . ARG B 1 4 ? -8.031 27.25 -0.057 1 74.31 4 ARG B N 1
ATOM 1710 C CA . ARG B 1 4 ? -7.281 26.5 -1.071 1 74.31 4 ARG B CA 1
ATOM 1711 C C . ARG B 1 4 ? -5.957 26 -0.513 1 74.31 4 ARG B C 1
ATOM 1713 O O . ARG B 1 4 ? -5.539 24.875 -0.811 1 74.31 4 ARG B O 1
ATOM 1720 N N . GLU B 1 5 ? -5.352 26.781 0.248 1 83.56 5 GLU B N 1
ATOM 1721 C CA . GLU B 1 5 ? -4.09 26.359 0.855 1 83.56 5 GLU B CA 1
ATOM 1722 C C . GLU B 1 5 ? -4.285 25.156 1.766 1 83.56 5 GLU B C 1
ATOM 1724 O O . GLU B 1 5 ? -3.441 24.25 1.799 1 83.56 5 GLU B O 1
ATOM 1729 N N . TYR B 1 6 ? -5.371 25.219 2.434 1 86.81 6 TYR B N 1
ATOM 1730 C CA . TYR B 1 6 ? -5.691 24.094 3.311 1 86.81 6 TYR B CA 1
ATOM 1731 C C . TYR B 1 6 ? -5.855 22.812 2.512 1 86.81 6 TYR B C 1
ATOM 1733 O O . TYR B 1 6 ? -5.316 21.766 2.889 1 86.81 6 TYR B O 1
ATOM 1741 N N . THR B 1 7 ? -6.527 22.922 1.395 1 88.06 7 THR B N 1
ATOM 1742 C CA . THR B 1 7 ? -6.758 21.766 0.541 1 88.06 7 THR B CA 1
ATOM 1743 C C . THR B 1 7 ? -5.445 21.25 -0.046 1 88.06 7 THR B C 1
ATOM 1745 O O . THR B 1 7 ? -5.203 20.047 -0.077 1 88.06 7 THR B O 1
ATOM 1748 N N . PHE B 1 8 ? -4.602 22.125 -0.48 1 92.31 8 PHE B N 1
ATOM 1749 C CA . PHE B 1 8 ? -3.32 21.734 -1.062 1 92.31 8 PHE B CA 1
ATOM 1750 C C . PHE B 1 8 ? -2.432 21.062 -0.022 1 92.31 8 PHE B C 1
ATOM 1752 O O . PHE B 1 8 ? -1.719 20.109 -0.331 1 92.31 8 PHE B O 1
ATOM 1759 N N . ARG B 1 9 ? -2.49 21.5 1.162 1 93.62 9 ARG B N 1
ATOM 1760 C CA . ARG B 1 9 ? -1.712 20.906 2.246 1 93.62 9 ARG B CA 1
ATOM 1761 C C . ARG B 1 9 ? -2.215 19.516 2.582 1 93.62 9 ARG B C 1
ATOM 1763 O O . ARG B 1 9 ? -1.423 18.625 2.895 1 93.62 9 ARG B O 1
ATOM 1770 N N . LYS B 1 10 ? -3.43 19.406 2.555 1 93.56 10 LYS B N 1
ATOM 1771 C CA . LYS B 1 10 ? -4.02 18.094 2.811 1 93.56 10 LYS B CA 1
ATOM 1772 C C . LYS B 1 10 ? -3.615 17.094 1.734 1 93.56 10 LYS B C 1
ATOM 1774 O O . LYS B 1 10 ? -3.25 15.953 2.045 1 93.56 10 LYS B O 1
ATOM 1779 N N . TRP B 1 11 ? -3.658 17.531 0.534 1 94.94 11 TRP B N 1
ATOM 1780 C CA . TRP B 1 11 ? -3.256 16.656 -0.565 1 94.94 11 TRP B CA 1
ATOM 1781 C C . TRP B 1 11 ? -1.769 16.328 -0.482 1 94.94 11 TRP B C 1
ATOM 1783 O O . TRP B 1 11 ? -1.356 15.211 -0.789 1 94.94 11 TRP B O 1
ATOM 1793 N N . HIS B 1 12 ? -1.015 17.281 -0.072 1 97.56 12 HIS B N 1
ATOM 1794 C CA . HIS B 1 12 ? 0.418 17.078 0.106 1 97.56 12 HIS B CA 1
ATOM 1795 C C . HIS B 1 12 ? 0.69 15.961 1.105 1 97.56 12 HIS B C 1
ATOM 1797 O O . HIS B 1 12 ? 1.438 15.023 0.809 1 97.56 12 HIS B O 1
ATOM 1803 N N . SER B 1 13 ? 0.034 16.109 2.262 1 97.38 13 SER B N 1
ATOM 1804 C CA . SER B 1 13 ? 0.275 15.102 3.291 1 97.38 13 SER B CA 1
ATOM 1805 C C . SER B 1 13 ? -0.324 13.758 2.898 1 97.38 13 SER B C 1
ATOM 1807 O O . SER B 1 13 ? 0.245 12.703 3.203 1 97.38 13 SER B O 1
ATOM 1809 N N . LEU B 1 14 ? -1.458 13.789 2.207 1 96.5 14 LEU B N 1
ATOM 1810 C CA . LEU B 1 14 ? -2.105 12.562 1.761 1 96.5 14 LEU B CA 1
ATOM 1811 C C . LEU B 1 14 ? -1.224 11.812 0.766 1 96.5 14 LEU B C 1
ATOM 1813 O O . LEU B 1 14 ? -1.052 10.602 0.875 1 96.5 14 LEU B O 1
ATOM 1817 N N . MET B 1 15 ? -0.67 12.508 -0.175 1 97.56 15 MET B N 1
ATOM 1818 C CA . MET B 1 15 ? 0.184 11.891 -1.188 1 97.56 15 MET B CA 1
ATOM 1819 C C . MET B 1 15 ? 1.46 11.336 -0.562 1 97.56 15 MET B C 1
ATOM 1821 O O . MET B 1 15 ? 2.002 10.336 -1.029 1 97.56 15 MET B O 1
ATOM 1825 N N . GLY B 1 16 ? 1.925 11.984 0.441 1 98.12 16 GLY B N 1
ATOM 1826 C CA . GLY B 1 16 ? 3.121 11.531 1.137 1 98.12 16 GLY B CA 1
ATOM 1827 C C . GLY B 1 16 ? 2.904 10.273 1.948 1 98.12 16 GLY B C 1
ATOM 1828 O O . GLY B 1 16 ? 3.746 9.375 1.943 1 98.12 16 GLY B O 1
ATOM 1829 N N . VAL B 1 17 ? 1.787 10.188 2.592 1 96.81 17 VAL B N 1
ATOM 1830 C CA . VAL B 1 17 ? 1.581 9.117 3.564 1 96.81 17 VAL B CA 1
ATOM 1831 C C . VAL B 1 17 ? 1.049 7.871 2.857 1 96.81 17 VAL B C 1
ATOM 1833 O O . VAL B 1 17 ? 1.497 6.754 3.131 1 96.81 17 VAL B O 1
ATOM 1836 N N . ILE B 1 18 ? 0.202 7.992 1.95 1 95.69 18 ILE B N 1
ATOM 1837 C CA . ILE B 1 18 ? -0.447 6.801 1.411 1 95.69 18 ILE B CA 1
ATOM 1838 C C . ILE B 1 18 ? 0.349 6.277 0.218 1 95.69 18 ILE B C 1
ATOM 1840 O O . ILE B 1 18 ? 1.101 5.309 0.343 1 95.69 18 ILE B O 1
ATOM 1844 N N . PRO B 1 19 ? 0.224 6.953 -0.944 1 97.12 19 PRO B N 1
ATOM 1845 C CA . PRO B 1 19 ? 0.928 6.305 -2.053 1 97.12 19 PRO B CA 1
ATOM 1846 C C . PRO B 1 19 ? 2.443 6.289 -1.859 1 97.12 19 PRO B C 1
ATOM 1848 O O . PRO B 1 19 ? 3.082 5.25 -2.053 1 97.12 19 PRO B O 1
ATOM 1851 N N . VAL B 1 20 ? 3.049 7.379 -1.489 1 98.06 20 VAL B N 1
ATOM 1852 C CA . VAL B 1 20 ? 4.504 7.441 -1.371 1 98.06 20 VAL B CA 1
ATOM 1853 C C . VAL B 1 20 ? 4.957 6.633 -0.159 1 98.06 20 VAL B C 1
ATOM 1855 O O . VAL B 1 20 ? 5.98 5.945 -0.212 1 98.06 20 VAL B O 1
ATOM 1858 N N . GLY B 1 21 ? 4.254 6.715 0.946 1 97.94 21 GLY B N 1
ATOM 1859 C CA . GLY B 1 21 ? 4.586 5.922 2.121 1 97.94 21 GLY B CA 1
ATOM 1860 C C . GLY B 1 21 ? 4.48 4.43 1.883 1 97.94 21 GLY B C 1
ATOM 1861 O O . GLY B 1 21 ? 5.328 3.66 2.346 1 97.94 21 GLY B O 1
ATOM 1862 N N . VAL B 1 22 ? 3.447 4.023 1.214 1 96.75 22 VAL B N 1
ATOM 1863 C CA . VAL B 1 22 ? 3.277 2.615 0.867 1 96.75 22 VAL B CA 1
ATOM 1864 C C . VAL B 1 22 ? 4.43 2.16 -0.026 1 96.75 22 VAL B C 1
ATOM 1866 O O . VAL B 1 22 ? 5.004 1.089 0.186 1 96.75 22 VAL B O 1
ATOM 1869 N N . PHE B 1 23 ? 4.746 2.986 -1.023 1 98.31 23 PHE B N 1
ATOM 1870 C CA . PHE B 1 23 ? 5.871 2.672 -1.896 1 98.31 23 PHE B CA 1
ATOM 1871 C C . PHE B 1 23 ? 7.16 2.553 -1.095 1 98.31 23 PHE B C 1
ATOM 1873 O O . PHE B 1 23 ? 7.934 1.613 -1.291 1 98.31 23 PHE B O 1
ATOM 1880 N N . LEU B 1 24 ? 7.395 3.496 -0.248 1 98.56 24 LEU B N 1
ATOM 1881 C CA . LEU B 1 24 ? 8.617 3.484 0.545 1 98.56 24 LEU B CA 1
ATOM 1882 C C . LEU B 1 24 ? 8.742 2.188 1.341 1 98.56 24 LEU B C 1
ATOM 1884 O O . LEU B 1 24 ? 9.789 1.54 1.325 1 98.56 24 LEU B O 1
ATOM 1888 N N . THR B 1 25 ? 7.68 1.809 2.016 1 97.69 25 THR B N 1
ATOM 1889 C CA . THR B 1 25 ? 7.703 0.623 2.865 1 97.69 25 THR B CA 1
ATOM 1890 C C . THR B 1 25 ? 7.934 -0.635 2.033 1 97.69 25 THR B C 1
ATOM 1892 O O . THR B 1 25 ? 8.797 -1.452 2.357 1 97.69 25 THR B O 1
ATOM 1895 N N . GLN B 1 26 ? 7.203 -0.745 0.926 1 96.75 26 GLN B N 1
ATOM 1896 C CA . GLN B 1 26 ? 7.379 -1.891 0.04 1 96.75 26 GLN B CA 1
ATOM 1897 C C . GLN B 1 26 ? 8.781 -1.907 -0.562 1 96.75 26 GLN B C 1
ATOM 1899 O O . GLN B 1 26 ? 9.391 -2.971 -0.706 1 96.75 26 GLN B O 1
ATOM 1904 N N . HIS B 1 27 ? 9.297 -0.755 -0.918 1 98.31 27 HIS B N 1
ATOM 1905 C CA . HIS B 1 27 ? 10.625 -0.603 -1.499 1 98.31 27 HIS B CA 1
ATOM 1906 C C . HIS B 1 27 ? 11.703 -1.095 -0.541 1 98.31 27 HIS B C 1
ATOM 1908 O O . HIS B 1 27 ? 12.594 -1.851 -0.937 1 98.31 27 HIS B O 1
ATOM 1914 N N . LEU B 1 28 ? 11.562 -0.733 0.723 1 98.5 28 LEU B N 1
ATOM 1915 C CA . LEU B 1 28 ? 12.531 -1.142 1.734 1 98.5 28 LEU B CA 1
ATOM 1916 C C . LEU B 1 28 ? 12.438 -2.641 2.002 1 98.5 28 LEU B C 1
ATOM 1918 O O . LEU B 1 28 ? 13.461 -3.312 2.152 1 98.5 28 LEU B O 1
ATOM 1922 N N . ILE B 1 29 ? 11.281 -3.139 2.021 1 97.06 29 ILE B N 1
ATOM 1923 C CA . ILE B 1 29 ? 11.07 -4.555 2.303 1 97.06 29 ILE B CA 1
ATOM 1924 C C . ILE B 1 29 ? 11.648 -5.398 1.168 1 97.06 29 ILE B C 1
ATOM 1926 O O . ILE B 1 29 ? 12.344 -6.387 1.412 1 97.06 29 ILE B O 1
ATOM 1930 N N . VAL B 1 30 ? 11.391 -5.008 -0.069 1 96.88 30 VAL B N 1
ATOM 1931 C CA . VAL B 1 30 ? 11.906 -5.75 -1.216 1 96.88 30 VAL B CA 1
ATOM 1932 C C . VAL B 1 30 ? 13.43 -5.656 -1.25 1 96.88 30 VAL B C 1
ATOM 1934 O O . VAL B 1 30 ? 14.109 -6.637 -1.556 1 96.88 30 VAL B O 1
ATOM 1937 N N . ASN B 1 31 ? 13.984 -4.52 -0.866 1 98.12 31 ASN B N 1
ATOM 1938 C CA . ASN B 1 31 ? 15.43 -4.355 -0.839 1 98.12 31 ASN B CA 1
ATOM 1939 C C . ASN B 1 31 ? 16.078 -5.23 0.234 1 98.12 31 ASN B C 1
ATOM 1941 O O . ASN B 1 31 ? 17.266 -5.543 0.155 1 98.12 31 ASN B O 1
ATOM 1945 N N . ASN B 1 32 ? 15.312 -5.582 1.18 1 98.12 32 ASN B N 1
ATOM 1946 C CA . ASN B 1 32 ? 15.852 -6.371 2.281 1 98.12 32 ASN B CA 1
ATOM 1947 C C . ASN B 1 32 ? 16.234 -7.777 1.831 1 98.12 32 ASN B C 1
ATOM 1949 O O . ASN B 1 32 ? 16.969 -8.477 2.527 1 98.12 32 ASN B O 1
ATOM 1953 N N . PHE B 1 33 ? 15.805 -8.227 0.631 1 98 33 PHE B N 1
ATOM 1954 C CA . PHE B 1 33 ? 16.25 -9.492 0.06 1 98 33 PHE B CA 1
ATOM 1955 C C . PHE B 1 33 ? 17.766 -9.508 -0.095 1 98 33 PHE B C 1
ATOM 1957 O O . PHE B 1 33 ? 18.391 -10.578 -0.135 1 98 33 PHE B O 1
ATOM 1964 N N . ALA B 1 34 ? 18.375 -8.32 -0.144 1 98.31 34 ALA B N 1
ATOM 1965 C CA . ALA B 1 34 ? 19.828 -8.234 -0.263 1 98.31 34 ALA B CA 1
ATOM 1966 C C . ALA B 1 34 ? 20.516 -8.906 0.918 1 98.31 34 ALA B C 1
ATOM 1968 O O . ALA B 1 34 ? 21.609 -9.445 0.777 1 98.31 34 ALA B O 1
ATOM 1969 N N . THR B 1 35 ? 19.844 -8.898 2.068 1 98 35 THR B N 1
ATOM 1970 C CA . THR B 1 35 ? 20.438 -9.5 3.262 1 98 35 THR B CA 1
ATOM 1971 C C . THR B 1 35 ? 20.469 -11.016 3.143 1 98 35 THR B C 1
ATOM 1973 O O . THR B 1 35 ? 21.141 -11.688 3.926 1 98 35 THR B O 1
ATOM 1976 N N . ARG B 1 36 ? 19.828 -11.57 2.16 1 97.31 36 ARG B N 1
ATOM 1977 C CA . ARG B 1 36 ? 19.812 -13.008 1.918 1 97.31 36 ARG B CA 1
ATOM 1978 C C . ARG B 1 36 ? 20.734 -13.375 0.752 1 97.31 36 ARG B C 1
ATOM 1980 O O . ARG B 1 36 ? 20.734 -14.523 0.301 1 97.31 36 ARG B O 1
ATOM 1987 N N . GLY B 1 37 ? 21.406 -12.375 0.151 1 97.44 37 GLY B N 1
ATOM 1988 C CA . GLY B 1 37 ? 22.406 -12.609 -0.876 1 97.44 37 GLY B CA 1
ATOM 1989 C C . GLY B 1 37 ? 22.031 -12.023 -2.223 1 97.44 37 GLY B C 1
ATOM 1990 O O . GLY B 1 37 ? 20.906 -11.562 -2.412 1 97.44 37 GLY B O 1
ATOM 1991 N N . ALA B 1 38 ? 22.953 -12.086 -3.135 1 97.88 38 ALA B N 1
ATOM 1992 C CA . ALA B 1 38 ? 22.812 -11.477 -4.457 1 97.88 38 ALA B CA 1
ATOM 1993 C C . ALA B 1 38 ? 21.719 -12.164 -5.258 1 97.88 38 ALA B C 1
ATOM 1995 O O . ALA B 1 38 ? 20.922 -11.508 -5.926 1 97.88 38 ALA B O 1
ATOM 1996 N N . GLU B 1 39 ? 21.703 -13.438 -5.18 1 97.31 39 GLU B N 1
ATOM 1997 C CA . GLU B 1 39 ? 20.719 -14.188 -5.953 1 97.31 39 GLU B CA 1
ATOM 1998 C C . GLU B 1 39 ? 19.297 -13.859 -5.5 1 97.31 39 GLU B C 1
ATOM 2000 O O . GLU B 1 39 ? 18.406 -13.648 -6.328 1 97.31 39 GLU B O 1
ATOM 2005 N N . ALA B 1 40 ? 19.125 -13.82 -4.207 1 97.25 40 ALA B N 1
ATOM 2006 C CA . ALA B 1 40 ? 17.797 -13.5 -3.66 1 97.25 40 ALA B CA 1
ATOM 2007 C C . ALA B 1 40 ? 17.344 -12.109 -4.09 1 97.25 40 ALA B C 1
ATOM 2009 O O . ALA B 1 40 ? 16.203 -11.922 -4.5 1 97.25 40 ALA B O 1
ATOM 2010 N N . PHE B 1 41 ? 18.266 -11.195 -4.016 1 98.25 41 PHE B N 1
ATOM 2011 C CA . PHE B 1 41 ? 17.953 -9.828 -4.422 1 98.25 41 PHE B CA 1
ATOM 2012 C C . PHE B 1 41 ? 17.625 -9.773 -5.91 1 98.25 41 PHE B C 1
ATOM 2014 O O . PHE B 1 41 ? 16.656 -9.125 -6.312 1 98.25 41 PHE B O 1
ATOM 2021 N N . ASN B 1 42 ? 18.422 -10.406 -6.695 1 97.94 42 ASN B N 1
ATOM 2022 C CA . ASN B 1 42 ? 18.219 -10.367 -8.141 1 97.94 42 ASN B CA 1
ATOM 2023 C C . ASN B 1 42 ? 16.906 -11.023 -8.547 1 97.94 42 ASN B C 1
ATOM 2025 O O . ASN B 1 42 ? 16.234 -10.555 -9.469 1 97.94 42 ASN B O 1
ATOM 2029 N N . LYS B 1 43 ? 16.547 -12.078 -7.859 1 96.31 43 LYS B N 1
ATOM 2030 C CA . LYS B 1 43 ? 15.242 -12.688 -8.102 1 96.31 43 LYS B CA 1
ATOM 2031 C C . LYS B 1 43 ? 14.109 -11.727 -7.75 1 96.31 43 LYS B C 1
ATOM 2033 O O . LYS B 1 43 ? 13.133 -11.609 -8.492 1 96.31 43 LYS B O 1
ATOM 2038 N N . ALA B 1 44 ? 14.25 -11.07 -6.672 1 96.62 44 ALA B N 1
ATOM 2039 C CA . ALA B 1 44 ? 13.242 -10.102 -6.242 1 96.62 44 ALA B CA 1
ATOM 2040 C C . ALA B 1 44 ? 13.141 -8.945 -7.23 1 96.62 44 ALA B C 1
ATOM 2042 O O . ALA B 1 44 ? 12.039 -8.555 -7.625 1 96.62 44 ALA B O 1
ATOM 2043 N N . ALA B 1 45 ? 14.281 -8.43 -7.621 1 96.38 45 ALA B N 1
ATOM 2044 C CA . ALA B 1 45 ? 14.312 -7.328 -8.586 1 96.38 45 ALA B CA 1
ATOM 2045 C C . ALA B 1 45 ? 13.68 -7.75 -9.914 1 96.38 45 ALA B C 1
ATOM 2047 O O . ALA B 1 45 ? 12.938 -6.98 -10.523 1 96.38 45 ALA B O 1
ATOM 2048 N N . GLY B 1 46 ? 14.047 -8.914 -10.336 1 94.81 46 GLY B N 1
ATOM 2049 C CA . GLY B 1 46 ? 13.461 -9.438 -11.562 1 94.81 46 GLY B CA 1
ATOM 2050 C C . GLY B 1 46 ? 11.953 -9.602 -11.484 1 94.81 46 GLY B C 1
ATOM 2051 O O . GLY B 1 46 ? 11.242 -9.312 -12.453 1 94.81 46 GLY B O 1
ATOM 2052 N N . PHE B 1 47 ? 11.5 -10.055 -10.375 1 94.06 47 PHE B N 1
ATOM 2053 C CA . PHE B 1 47 ? 10.062 -10.188 -10.156 1 94.06 47 PHE B CA 1
ATOM 2054 C C . PHE B 1 47 ? 9.367 -8.836 -10.273 1 94.06 47 PHE B C 1
ATOM 2056 O O . PHE B 1 47 ? 8.328 -8.719 -10.914 1 94.06 47 PHE B O 1
ATOM 2063 N N . MET B 1 48 ? 9.945 -7.848 -9.688 1 94.31 48 MET B N 1
ATOM 2064 C CA . MET B 1 48 ? 9.359 -6.512 -9.719 1 94.31 48 MET B CA 1
ATOM 2065 C C . MET B 1 48 ? 9.273 -5.988 -11.156 1 94.31 48 MET B C 1
ATOM 2067 O O . MET B 1 48 ? 8.352 -5.254 -11.5 1 94.31 48 MET B O 1
ATOM 2071 N N . GLU B 1 49 ? 10.172 -6.359 -11.938 1 93.75 49 GLU B N 1
ATOM 2072 C CA . GLU B 1 49 ? 10.195 -5.918 -13.328 1 93.75 49 GLU B CA 1
ATOM 2073 C C . GLU B 1 49 ? 9.094 -6.59 -14.141 1 93.75 49 GLU B C 1
ATOM 2075 O O . GLU B 1 49 ? 8.695 -6.078 -15.188 1 93.75 49 GLU B O 1
ATOM 2080 N N . LEU B 1 50 ? 8.609 -7.715 -13.609 1 93.81 50 LEU B N 1
ATOM 2081 C CA . LEU B 1 50 ? 7.633 -8.477 -14.375 1 93.81 50 LEU B CA 1
ATOM 2082 C C . LEU B 1 50 ? 6.227 -8.273 -13.812 1 93.81 50 LEU B C 1
ATOM 2084 O O . LEU B 1 50 ? 5.266 -8.867 -14.305 1 93.81 50 LEU B O 1
ATOM 2088 N N . LEU B 1 51 ? 6.145 -7.461 -12.844 1 95.06 51 LEU B N 1
ATOM 2089 C CA . LEU B 1 51 ? 4.863 -7.227 -12.188 1 95.06 51 LEU B CA 1
ATOM 2090 C C . LEU B 1 51 ? 3.816 -6.754 -13.188 1 95.06 51 LEU B C 1
ATOM 2092 O O . LEU B 1 51 ? 4.09 -5.867 -14.008 1 95.06 51 LEU B O 1
ATOM 2096 N N . PRO B 1 52 ? 2.52 -7.34 -13.125 1 95.94 52 PRO B N 1
ATOM 2097 C CA . PRO B 1 52 ? 1.441 -6.824 -13.969 1 95.94 52 PRO B CA 1
ATOM 2098 C C . PRO B 1 52 ? 1.136 -5.355 -13.703 1 95.94 52 PRO B C 1
ATOM 2100 O O . PRO B 1 52 ? 1.17 -4.91 -12.555 1 95.94 52 PRO B O 1
ATOM 2103 N N . PHE B 1 53 ? 0.905 -4.555 -14.789 1 95.75 53 PHE B N 1
ATOM 2104 C CA . PHE B 1 53 ? 0.487 -3.158 -14.727 1 95.75 53 PHE B CA 1
ATOM 2105 C C . PHE B 1 53 ? 1.572 -2.295 -14.094 1 95.75 53 PHE B C 1
ATOM 2107 O O . PHE B 1 53 ? 1.281 -1.246 -13.516 1 95.75 53 PHE B O 1
ATOM 2114 N N . ARG B 1 54 ? 2.809 -2.719 -14.211 1 95.38 54 ARG B N 1
ATOM 2115 C CA . ARG B 1 54 ? 3.924 -2.061 -13.539 1 95.38 54 ARG B CA 1
ATOM 2116 C C . ARG B 1 54 ? 4.012 -0.59 -13.93 1 95.38 54 ARG B C 1
ATOM 2118 O O . ARG B 1 54 ? 4.195 0.277 -13.07 1 95.38 54 ARG B O 1
ATOM 2125 N N . TYR B 1 55 ? 3.84 -0.23 -15.258 1 95.62 55 TYR B N 1
ATOM 2126 C CA . TYR B 1 55 ? 4.004 1.148 -15.703 1 95.62 55 TYR B CA 1
ATOM 2127 C C . TYR B 1 55 ? 2.891 2.035 -15.156 1 95.62 55 TYR B C 1
ATOM 2129 O O . TYR B 1 55 ? 3.137 3.178 -14.758 1 95.62 55 TYR B O 1
ATOM 2137 N N . ALA B 1 56 ? 1.713 1.489 -15.148 1 95.38 56 ALA B N 1
ATOM 2138 C CA . ALA B 1 56 ? 0.604 2.236 -14.555 1 95.38 56 ALA B CA 1
ATOM 2139 C C . ALA B 1 56 ? 0.831 2.475 -13.07 1 95.38 56 ALA B C 1
ATOM 2141 O O . ALA B 1 56 ? 0.617 3.582 -12.57 1 95.38 56 ALA B O 1
ATOM 2142 N N . LEU B 1 57 ? 1.29 1.474 -12.352 1 96.19 57 LEU B N 1
ATOM 2143 C CA . LEU B 1 57 ? 1.588 1.593 -10.93 1 96.19 57 LEU B CA 1
ATOM 2144 C C . LEU B 1 57 ? 2.682 2.627 -10.688 1 96.19 57 LEU B C 1
ATOM 2146 O O . LEU B 1 57 ? 2.568 3.459 -9.781 1 96.19 57 LEU B O 1
ATOM 2150 N N . GLU B 1 58 ? 3.729 2.6 -11.523 1 97.19 58 GLU B N 1
ATOM 2151 C CA . GLU B 1 58 ? 4.828 3.551 -11.367 1 97.19 58 GLU B CA 1
ATOM 2152 C C . GLU B 1 58 ? 4.348 4.984 -11.562 1 97.19 58 GLU B C 1
ATOM 2154 O O . GLU B 1 58 ? 4.695 5.875 -10.781 1 97.19 58 GLU B O 1
ATOM 2159 N N . ILE B 1 59 ? 3.561 5.199 -12.531 1 96.94 59 ILE B N 1
ATOM 2160 C CA . ILE B 1 59 ? 3.133 6.547 -12.875 1 96.94 59 ILE B CA 1
ATOM 2161 C C . ILE B 1 59 ? 2.166 7.074 -11.82 1 96.94 59 ILE B C 1
ATOM 2163 O O . ILE B 1 59 ? 2.371 8.156 -11.266 1 96.94 59 ILE B O 1
ATOM 2167 N N . PHE B 1 60 ? 1.184 6.293 -11.398 1 95.19 60 PHE B N 1
ATOM 2168 C CA . PHE B 1 60 ? 0.067 6.816 -10.617 1 95.19 60 PHE B CA 1
ATOM 2169 C C . PHE B 1 60 ? 0.335 6.664 -9.125 1 95.19 60 PHE B C 1
ATOM 2171 O O . PHE B 1 60 ? -0.169 7.449 -8.32 1 95.19 60 PHE B O 1
ATOM 2178 N N . ILE B 1 61 ? 1.12 5.719 -8.742 1 95.75 61 ILE B N 1
ATOM 2179 C CA . ILE B 1 61 ? 1.335 5.465 -7.32 1 95.75 61 ILE B CA 1
ATOM 2180 C C . ILE B 1 61 ? 2.684 6.039 -6.895 1 95.75 61 ILE B C 1
ATOM 2182 O O . ILE B 1 61 ? 2.854 6.445 -5.742 1 95.75 61 ILE B O 1
ATOM 2186 N N . ILE B 1 62 ? 3.617 6.148 -7.844 1 97.62 62 ILE B N 1
ATOM 2187 C CA . ILE B 1 62 ? 4.965 6.527 -7.434 1 97.62 62 ILE B CA 1
ATOM 2188 C C . ILE B 1 62 ? 5.285 7.93 -7.945 1 97.62 62 ILE B C 1
ATOM 2190 O O . ILE B 1 62 ? 5.281 8.891 -7.176 1 97.62 62 ILE B O 1
ATOM 2194 N N . PHE B 1 63 ? 5.32 8.133 -9.234 1 97.88 63 PHE B N 1
ATOM 2195 C CA . PHE B 1 63 ? 5.953 9.32 -9.789 1 97.88 63 PHE B CA 1
ATOM 2196 C C . PHE B 1 63 ? 5.051 10.539 -9.633 1 97.88 63 PHE B C 1
ATOM 2198 O O . PHE B 1 63 ? 5.5 11.602 -9.203 1 97.88 63 PHE B O 1
ATOM 2205 N N . LEU B 1 64 ? 3.801 10.414 -10.008 1 98.12 64 LEU B N 1
ATOM 2206 C CA . LEU B 1 64 ? 2.916 11.57 -9.906 1 98.12 64 LEU B CA 1
ATOM 2207 C C . LEU B 1 64 ? 2.75 12.008 -8.453 1 98.12 64 LEU B C 1
ATOM 2209 O O . LEU B 1 64 ? 2.896 13.188 -8.133 1 98.12 64 LEU B O 1
ATOM 2213 N N . PRO B 1 65 ? 2.457 11.117 -7.555 1 98.44 65 PRO B N 1
ATOM 2214 C CA . PRO B 1 65 ? 2.35 11.516 -6.148 1 98.44 65 PRO B CA 1
ATOM 2215 C C . PRO B 1 65 ? 3.643 12.125 -5.609 1 98.44 65 PRO B C 1
ATOM 2217 O O . PRO B 1 65 ? 3.604 13.117 -4.879 1 98.44 65 PRO B O 1
ATOM 2220 N N . ILE B 1 66 ? 4.789 11.555 -5.945 1 98.56 66 ILE B N 1
ATOM 2221 C CA . ILE B 1 66 ? 6.059 12.086 -5.465 1 98.56 66 ILE B CA 1
ATOM 2222 C C . ILE B 1 66 ? 6.27 13.492 -6.016 1 98.56 66 ILE B C 1
ATOM 2224 O O . ILE B 1 66 ? 6.703 14.391 -5.289 1 98.56 66 ILE B O 1
ATOM 2228 N N . LEU B 1 67 ? 5.98 13.656 -7.289 1 98.38 67 LEU B N 1
ATOM 2229 C CA . LEU B 1 67 ? 6.168 14.961 -7.918 1 98.38 67 LEU B CA 1
ATOM 2230 C C . LEU B 1 67 ? 5.312 16.016 -7.238 1 98.38 67 LEU B C 1
ATOM 2232 O O . LEU B 1 67 ? 5.809 17.094 -6.879 1 98.38 67 LEU B O 1
ATOM 2236 N N . TYR B 1 68 ? 4.051 15.734 -7.043 1 98.5 68 TYR B N 1
ATOM 2237 C CA . TYR B 1 68 ? 3.184 16.688 -6.359 1 98.5 68 TYR B CA 1
ATOM 2238 C C . TYR B 1 68 ? 3.676 16.953 -4.941 1 98.5 68 TYR B C 1
ATOM 2240 O O . TYR B 1 68 ? 3.777 18.109 -4.516 1 98.5 68 TYR B O 1
ATOM 2248 N N . HIS B 1 69 ? 3.945 15.883 -4.199 1 98.75 69 HIS B N 1
ATOM 2249 C CA . HIS B 1 69 ? 4.41 15.984 -2.818 1 98.75 69 HIS B CA 1
ATOM 2250 C C . HIS B 1 69 ? 5.676 16.828 -2.723 1 98.75 69 HIS B C 1
ATOM 2252 O O . HIS B 1 69 ? 5.773 17.719 -1.872 1 98.75 69 HIS B O 1
ATOM 2258 N N . ALA B 1 70 ? 6.586 16.547 -3.625 1 98.5 70 ALA B N 1
ATOM 2259 C CA . ALA B 1 70 ? 7.879 17.219 -3.586 1 98.5 70 ALA B CA 1
ATOM 2260 C C . ALA B 1 70 ? 7.734 18.703 -3.947 1 98.5 70 ALA B C 1
ATOM 2262 O O . ALA B 1 70 ? 8.289 19.562 -3.271 1 98.5 70 ALA B O 1
ATOM 2263 N N . ILE B 1 71 ? 7.062 19 -5.031 1 97.88 71 ILE B N 1
ATOM 2264 C CA . ILE B 1 71 ? 6.926 20.359 -5.508 1 97.88 71 ILE B CA 1
ATOM 2265 C C . ILE B 1 71 ? 6.23 21.219 -4.445 1 97.88 71 ILE B C 1
ATOM 2267 O O . ILE B 1 71 ? 6.723 22.281 -4.07 1 97.88 71 ILE B O 1
ATOM 2271 N N . TYR B 1 72 ? 5.129 20.75 -3.953 1 97.62 72 TYR B N 1
ATOM 2272 C CA . TYR B 1 72 ? 4.414 21.516 -2.939 1 97.62 72 TYR B CA 1
ATOM 2273 C C . TYR B 1 72 ? 5.18 21.516 -1.621 1 97.62 72 TYR B C 1
ATOM 2275 O O . TYR B 1 72 ? 5.152 22.5 -0.887 1 97.62 72 TYR B O 1
ATOM 2283 N N . GLY B 1 73 ? 5.809 20.406 -1.301 1 96.94 73 GLY B N 1
ATOM 2284 C CA . GLY B 1 73 ? 6.641 20.375 -0.109 1 96.94 73 GLY B CA 1
ATOM 2285 C C . GLY B 1 73 ? 7.742 21.406 -0.123 1 96.94 73 GLY B C 1
ATOM 2286 O O . GLY B 1 73 ? 8.047 22.016 0.909 1 96.94 73 GLY B O 1
ATOM 2287 N N . LEU B 1 74 ? 8.352 21.594 -1.248 1 96.88 74 LEU B N 1
ATOM 2288 C CA . LEU B 1 74 ? 9.375 22.625 -1.387 1 96.88 74 LEU B CA 1
ATOM 2289 C C . LEU B 1 74 ? 8.789 24.016 -1.157 1 96.88 74 LEU B C 1
ATOM 2291 O O . LEU B 1 74 ? 9.414 24.859 -0.507 1 96.88 74 LEU B O 1
ATOM 2295 N N . TYR B 1 75 ? 7.617 24.219 -1.723 1 95.62 75 TYR B N 1
ATOM 2296 C CA . TYR B 1 75 ? 6.926 25.484 -1.499 1 95.62 75 TYR B CA 1
ATOM 2297 C C . TYR B 1 75 ? 6.715 25.719 -0.01 1 95.62 75 TYR B C 1
ATOM 2299 O O . TYR B 1 75 ? 6.996 26.812 0.49 1 95.62 75 TYR B O 1
ATOM 2307 N N . ILE B 1 76 ? 6.262 24.703 0.707 1 93.94 76 ILE B N 1
ATOM 2308 C CA . ILE B 1 76 ? 6.012 24.812 2.141 1 93.94 76 ILE B CA 1
ATOM 2309 C C . ILE B 1 76 ? 7.328 25.062 2.875 1 93.94 76 ILE B C 1
ATOM 2311 O O . ILE B 1 76 ? 7.395 25.875 3.789 1 93.94 76 ILE B O 1
ATOM 2315 N N . ALA B 1 77 ? 8.32 24.391 2.5 1 91.88 77 ALA B N 1
ATOM 2316 C CA . ALA B 1 77 ? 9.617 24.484 3.172 1 91.88 77 ALA B CA 1
ATOM 2317 C C . ALA B 1 77 ? 10.188 25.891 3.061 1 91.88 77 ALA B C 1
ATOM 2319 O O . ALA B 1 77 ? 10.766 26.422 4.02 1 91.88 77 ALA B O 1
ATOM 2320 N N . PHE B 1 78 ? 9.938 26.531 1.956 1 91.38 78 PHE B N 1
ATOM 2321 C CA . PHE B 1 78 ? 10.578 27.812 1.717 1 91.38 78 PHE B CA 1
ATOM 2322 C C . PHE B 1 78 ? 9.688 28.953 2.197 1 91.38 78 PHE B C 1
ATOM 2324 O O . PHE B 1 78 ? 10.141 30.094 2.322 1 91.38 78 PHE B O 1
ATOM 2331 N N . THR B 1 79 ? 8.422 28.656 2.463 1 89.56 79 THR B N 1
ATOM 2332 C CA . THR B 1 79 ? 7.527 29.719 2.918 1 89.56 79 THR B CA 1
ATOM 2333 C C . THR B 1 79 ? 7.254 29.578 4.414 1 89.56 79 THR B C 1
ATOM 2335 O O . THR B 1 79 ? 6.609 30.453 5.012 1 89.56 79 THR B O 1
ATOM 2338 N N . ALA B 1 80 ? 7.77 28.578 4.984 1 83.38 80 ALA B N 1
ATOM 2339 C CA . ALA B 1 80 ? 7.5 28.312 6.398 1 83.38 80 ALA B CA 1
ATOM 2340 C C . ALA B 1 80 ? 8.25 29.297 7.285 1 83.38 80 ALA B C 1
ATOM 2342 O O . ALA B 1 80 ? 9.367 29.719 6.957 1 83.38 80 ALA B O 1
ATOM 2343 N N . LYS B 1 81 ? 7.574 29.641 8.297 1 82.75 81 LYS B N 1
ATOM 2344 C CA . LYS B 1 81 ? 8.211 30.453 9.336 1 82.75 81 LYS B CA 1
ATOM 2345 C C . LYS B 1 81 ? 8.648 29.578 10.508 1 82.75 81 LYS B C 1
ATOM 2347 O O . LYS B 1 81 ? 7.809 29.031 11.234 1 82.75 81 LYS B O 1
ATOM 2352 N N . ASN B 1 82 ? 9.992 29.422 10.727 1 80.56 82 ASN B N 1
ATOM 2353 C CA . ASN B 1 82 ? 10.555 28.609 11.789 1 80.56 82 ASN B CA 1
ATOM 2354 C C . ASN B 1 82 ? 10.82 29.422 13.055 1 80.56 82 ASN B C 1
ATOM 2356 O O . ASN B 1 82 ? 11.289 30.562 12.969 1 80.56 82 ASN B O 1
ATOM 2360 N N . ASN B 1 83 ? 10.336 28.891 14.188 1 79.25 83 ASN B N 1
ATOM 2361 C CA . ASN B 1 83 ? 10.523 29.625 15.43 1 79.25 83 ASN B CA 1
ATOM 2362 C C . ASN B 1 83 ? 11.211 28.766 16.484 1 79.25 83 ASN B C 1
ATOM 2364 O O . ASN B 1 83 ? 11.125 29.062 17.688 1 79.25 83 ASN B O 1
ATOM 2368 N N . ALA B 1 84 ? 11.836 27.75 16.125 1 81.75 84 ALA B N 1
ATOM 2369 C CA . ALA B 1 84 ? 12.406 26.797 17.062 1 81.75 84 ALA B CA 1
ATOM 2370 C C . ALA B 1 84 ? 13.523 27.422 17.891 1 81.75 84 ALA B C 1
ATOM 2372 O O . ALA B 1 84 ? 13.758 27.031 19.031 1 81.75 84 ALA B O 1
ATOM 2373 N N . VAL B 1 85 ? 14.234 28.391 17.438 1 78.12 85 VAL B N 1
ATOM 2374 C CA . VAL B 1 85 ? 15.32 29.047 18.156 1 78.12 85 VAL B CA 1
ATOM 2375 C C . VAL B 1 85 ? 14.758 29.875 19.312 1 78.12 85 VAL B C 1
ATOM 2377 O O . VAL B 1 85 ? 15.289 29.844 20.422 1 78.12 85 VAL B O 1
ATOM 2380 N N . SER B 1 86 ? 13.648 30.359 19.109 1 81.94 86 SER B N 1
ATOM 2381 C CA . SER B 1 86 ? 13.016 31.188 20.125 1 81.94 86 SER B CA 1
ATOM 2382 C C . SER B 1 86 ? 12.203 30.328 21.094 1 81.94 86 SER B C 1
ATOM 2384 O O . SER B 1 86 ? 12.164 30.594 22.297 1 81.94 86 SER B O 1
ATOM 2386 N N . TYR B 1 87 ? 11.531 29.25 20.578 1 82.81 87 TYR B N 1
ATOM 2387 C CA . TYR B 1 87 ? 10.727 28.297 21.344 1 82.81 87 TYR B CA 1
ATOM 2388 C C . TYR B 1 87 ? 11.195 26.875 21.109 1 82.81 87 TYR B C 1
ATOM 2390 O O . TYR B 1 87 ? 10.68 26.172 20.219 1 82.81 87 TYR B O 1
ATOM 2398 N N . GLY B 1 88 ? 12.062 26.438 21.906 1 80.56 88 GLY B N 1
ATOM 2399 C CA . GLY B 1 88 ? 12.812 25.203 21.688 1 80.56 88 GLY B CA 1
ATOM 2400 C C . GLY B 1 88 ? 12.055 23.969 22.141 1 80.56 88 GLY B C 1
ATOM 2401 O O . GLY B 1 88 ? 12.656 23.047 22.703 1 80.56 88 GLY B O 1
ATOM 2402 N N . TYR B 1 89 ? 10.844 23.984 21.938 1 86.75 89 TYR B N 1
ATOM 2403 C CA . TYR B 1 89 ? 10.055 22.812 22.266 1 86.75 89 TYR B CA 1
ATOM 2404 C C . TYR B 1 89 ? 10.328 21.672 21.281 1 86.75 89 TYR B C 1
ATOM 2406 O O . TYR B 1 89 ? 10.695 21.922 20.125 1 86.75 89 TYR B O 1
ATOM 2414 N N . PHE B 1 90 ? 10.242 20.469 21.719 1 89.31 90 PHE B N 1
ATOM 2415 C CA . PHE B 1 90 ? 10.523 19.266 20.938 1 89.31 90 PHE B CA 1
ATOM 2416 C C . PHE B 1 90 ? 9.789 19.297 19.594 1 89.31 90 PHE B C 1
ATOM 2418 O O . PHE B 1 90 ? 10.391 19.094 18.547 1 89.31 90 PHE B O 1
ATOM 2425 N N . ARG B 1 91 ? 8.594 19.672 19.578 1 88.56 91 ARG B N 1
ATOM 2426 C CA . ARG B 1 91 ? 7.785 19.625 18.375 1 88.56 91 ARG B CA 1
ATOM 2427 C C . ARG B 1 91 ? 8.188 20.734 17.406 1 88.56 91 ARG B C 1
ATOM 2429 O O . ARG B 1 91 ? 8.055 20.594 16.188 1 88.56 91 ARG B O 1
ATOM 2436 N N . ASN B 1 92 ? 8.664 21.875 17.906 1 90.69 92 ASN B N 1
ATOM 2437 C CA . ASN B 1 92 ? 9.195 22.922 17.047 1 90.69 92 ASN B CA 1
ATOM 2438 C C . ASN B 1 92 ? 10.43 22.453 16.281 1 90.69 92 ASN B C 1
ATOM 2440 O O . ASN B 1 92 ? 10.602 22.781 15.102 1 90.69 92 ASN B O 1
ATOM 2444 N N . TRP B 1 93 ? 11.172 21.688 17 1 92.19 93 TRP B N 1
ATOM 2445 C CA . TRP B 1 93 ? 12.352 21.141 16.344 1 92.19 93 TRP B CA 1
ATOM 2446 C C . TRP B 1 93 ? 11.961 20.078 15.312 1 92.19 93 TRP B C 1
ATOM 2448 O O . TRP B 1 93 ? 12.547 20 14.227 1 92.19 93 TRP B O 1
ATOM 2458 N N . MET B 1 94 ? 11.023 19.266 15.633 1 94.38 94 MET B N 1
ATOM 2459 C CA . MET B 1 94 ? 10.539 18.266 14.68 1 94.38 94 MET B CA 1
ATOM 2460 C C . MET B 1 94 ? 10 18.938 13.422 1 94.38 94 MET B C 1
ATOM 2462 O O . MET B 1 94 ? 10.133 18.391 12.32 1 94.38 94 MET B O 1
ATOM 2466 N N . PHE B 1 95 ? 9.43 20.062 13.656 1 93.5 95 PHE B N 1
ATOM 2467 C CA . PHE B 1 95 ? 8.938 20.844 12.531 1 93.5 95 PHE B CA 1
ATOM 2468 C C . PHE B 1 95 ? 10.086 21.281 11.625 1 93.5 95 PHE B C 1
ATOM 2470 O O . PHE B 1 95 ? 10 21.156 10.406 1 93.5 95 PHE B O 1
ATOM 2477 N N . VAL B 1 96 ? 11.133 21.734 12.18 1 94.38 96 VAL B N 1
ATOM 2478 C CA . VAL B 1 96 ? 12.305 22.172 11.43 1 94.38 96 VAL B CA 1
ATOM 2479 C C . VAL B 1 96 ? 12.953 20.969 10.742 1 94.38 96 VAL B C 1
ATOM 2481 O O . VAL B 1 96 ? 13.273 21.016 9.555 1 94.38 96 VAL B O 1
ATOM 2484 N N . PHE B 1 97 ? 13.078 19.891 11.477 1 96.75 97 PHE B N 1
ATOM 2485 C CA . PHE B 1 97 ? 13.734 18.703 10.945 1 96.75 97 PHE B CA 1
ATOM 2486 C C . PHE B 1 97 ? 12.898 18.078 9.828 1 96.75 97 PHE B C 1
ATOM 2488 O O . PHE B 1 97 ? 13.445 17.453 8.922 1 96.75 97 PHE B O 1
ATOM 2495 N N . GLN B 1 98 ? 1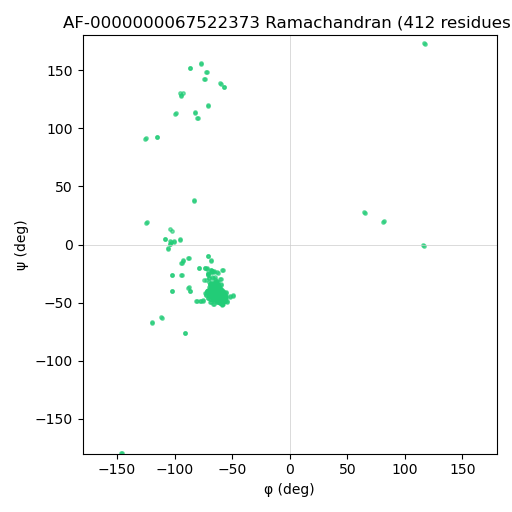1.602 18.266 9.883 1 97.88 98 GLN B N 1
ATOM 2496 C CA . GLN B 1 98 ? 10.742 17.812 8.789 1 97.88 98 GLN B CA 1
ATOM 2497 C C . GLN B 1 98 ? 11.125 18.484 7.473 1 97.88 98 GLN B C 1
ATOM 2499 O O . GLN B 1 98 ? 11.227 17.828 6.438 1 97.88 98 GLN B O 1
ATOM 2504 N N . ARG B 1 99 ? 11.375 19.734 7.52 1 96.62 99 ARG B N 1
ATOM 2505 C CA . ARG B 1 99 ? 11.711 20.484 6.316 1 96.62 99 ARG B CA 1
ATOM 2506 C C . ARG B 1 99 ? 13.125 20.156 5.836 1 96.62 99 ARG B C 1
ATOM 2508 O O . ARG B 1 99 ? 13.344 19.953 4.641 1 96.62 99 ARG B O 1
ATOM 2515 N N . ILE B 1 100 ? 14.039 20.047 6.758 1 97.31 100 ILE B N 1
ATOM 2516 C CA . ILE B 1 100 ? 15.422 19.719 6.398 1 97.31 100 ILE B CA 1
ATOM 2517 C C . ILE B 1 100 ? 15.484 18.328 5.781 1 97.31 100 ILE B C 1
ATOM 2519 O O . ILE B 1 100 ? 16.078 18.141 4.723 1 97.31 100 ILE B O 1
ATOM 2523 N N . SER B 1 101 ? 14.836 17.391 6.445 1 98.5 101 SER B N 1
ATOM 2524 C CA . SER B 1 101 ? 14.859 16.031 5.945 1 98.5 101 SER B CA 1
ATOM 2525 C C . SER B 1 101 ? 14.156 15.914 4.598 1 98.5 101 SER B C 1
ATOM 2527 O O . SER B 1 101 ? 14.539 15.102 3.756 1 98.5 101 SER B O 1
ATOM 2529 N N . GLY B 1 102 ? 13.102 16.719 4.398 1 98.38 102 GLY B N 1
ATOM 2530 C CA . GLY B 1 102 ? 12.453 16.75 3.096 1 98.38 102 GLY B CA 1
ATOM 2531 C C . GLY B 1 102 ? 13.391 17.172 1.977 1 98.38 102 GLY B C 1
ATOM 2532 O O . GLY B 1 102 ? 13.406 16.547 0.909 1 98.38 102 GLY B O 1
ATOM 2533 N N . ILE B 1 103 ? 14.148 18.125 2.188 1 98.19 103 ILE B N 1
ATOM 2534 C CA . ILE B 1 103 ? 15.078 18.641 1.188 1 98.19 103 ILE B CA 1
ATOM 2535 C C . ILE B 1 103 ? 16.188 17.609 0.946 1 98.19 103 ILE B C 1
ATOM 2537 O O . ILE B 1 103 ? 16.531 17.312 -0.202 1 98.19 103 ILE B O 1
ATOM 2541 N N . VAL B 1 104 ? 16.719 17.109 2.041 1 98.62 104 VAL B N 1
ATOM 2542 C CA . VAL B 1 104 ? 17.75 16.078 1.932 1 98.62 104 VAL B CA 1
ATOM 2543 C C . VAL B 1 104 ? 17.203 14.891 1.146 1 98.62 104 VAL B C 1
ATOM 2545 O O . VAL B 1 104 ? 17.875 14.359 0.262 1 98.62 104 VAL B O 1
ATOM 2548 N N . THR B 1 105 ? 15.992 14.5 1.415 1 98.81 105 THR B N 1
ATOM 2549 C CA . THR B 1 105 ? 15.352 13.367 0.75 1 98.81 105 THR B CA 1
ATOM 2550 C C . THR B 1 105 ? 15.164 13.656 -0.738 1 98.81 105 THR B C 1
ATOM 2552 O O . THR B 1 105 ? 15.391 12.773 -1.574 1 98.81 105 THR B O 1
ATOM 2555 N N . LEU B 1 106 ? 14.781 14.859 -1.055 1 98.69 106 LEU B N 1
ATOM 2556 C CA . LEU B 1 106 ? 14.594 15.211 -2.457 1 98.69 106 LEU B CA 1
ATOM 2557 C C . LEU B 1 106 ? 15.898 15.086 -3.232 1 98.69 106 LEU B C 1
ATOM 2559 O O . LEU B 1 106 ? 15.922 14.539 -4.336 1 98.69 106 LEU B O 1
ATOM 2563 N N . ILE B 1 107 ? 16.922 15.586 -2.678 1 98.62 107 ILE B N 1
ATOM 2564 C CA . ILE B 1 107 ? 18.234 15.492 -3.314 1 98.62 107 ILE B CA 1
ATOM 2565 C C . ILE B 1 107 ? 18.625 14.023 -3.467 1 98.62 107 ILE B C 1
ATOM 2567 O O . ILE B 1 107 ? 19.078 13.602 -4.535 1 98.62 107 ILE B O 1
ATOM 2571 N N . PHE B 1 108 ? 18.438 13.273 -2.408 1 98.81 108 PHE B N 1
ATOM 2572 C CA . PHE B 1 108 ? 18.781 11.859 -2.41 1 98.81 108 PHE B CA 1
ATOM 2573 C C . PHE B 1 108 ? 17.984 11.109 -3.475 1 98.81 108 PHE B C 1
ATOM 2575 O O . PHE B 1 108 ? 18.562 10.367 -4.277 1 98.81 108 PHE B O 1
ATOM 2582 N N . ILE B 1 109 ? 16.688 11.289 -3.516 1 98.56 109 ILE B N 1
ATOM 2583 C CA . ILE B 1 109 ? 15.828 10.539 -4.418 1 98.56 109 ILE B CA 1
ATOM 2584 C C . ILE B 1 109 ? 16.125 10.922 -5.863 1 98.56 109 ILE B C 1
ATOM 2586 O O . ILE B 1 109 ? 16.078 10.078 -6.762 1 98.56 109 ILE B O 1
ATOM 2590 N N . ALA B 1 110 ? 16.422 12.18 -6.121 1 98.44 110 ALA B N 1
ATOM 2591 C CA . ALA B 1 110 ? 16.797 12.602 -7.469 1 98.44 110 ALA B CA 1
ATOM 2592 C C . ALA B 1 110 ? 18.031 11.852 -7.957 1 98.44 110 ALA B C 1
ATOM 2594 O O . ALA B 1 110 ? 18.047 11.328 -9.078 1 98.44 110 ALA B O 1
ATOM 2595 N N . TRP B 1 111 ? 18.953 11.789 -7.102 1 98.62 111 TRP B N 1
ATOM 2596 C CA . TRP B 1 111 ? 20.188 11.078 -7.465 1 98.62 111 TRP B CA 1
ATOM 2597 C C . TRP B 1 111 ? 19.938 9.578 -7.559 1 98.62 111 TRP B C 1
ATOM 2599 O O . TRP B 1 111 ? 20.438 8.914 -8.469 1 98.62 111 TRP B O 1
ATOM 2609 N N . HIS B 1 112 ? 19.234 9.016 -6.625 1 98.56 112 HIS B N 1
ATOM 2610 C CA . HIS B 1 112 ? 18.906 7.602 -6.594 1 98.56 112 HIS B CA 1
ATOM 2611 C C . HIS B 1 112 ? 18.172 7.176 -7.867 1 98.56 112 HIS B C 1
ATOM 2613 O O . HIS B 1 112 ? 18.5 6.148 -8.461 1 98.56 112 HIS B O 1
ATOM 2619 N N . VAL B 1 113 ? 17.234 7.98 -8.281 1 98.19 113 VAL B N 1
ATOM 2620 C CA . VAL B 1 113 ? 16.469 7.691 -9.492 1 98.19 113 VAL B CA 1
ATOM 2621 C C . VAL B 1 113 ? 17.375 7.793 -10.719 1 98.19 113 VAL B C 1
ATOM 2623 O O . VAL B 1 113 ? 17.25 6.996 -11.648 1 98.19 113 VAL B O 1
ATOM 2626 N N . TRP B 1 114 ? 18.266 8.766 -10.703 1 98 114 TRP B N 1
ATOM 2627 C CA . TRP B 1 114 ? 19.219 8.898 -11.797 1 98 114 TRP B CA 1
ATOM 2628 C C . TRP B 1 114 ? 20.109 7.664 -11.898 1 98 114 TRP B C 1
ATOM 2630 O O . TRP B 1 114 ? 20.312 7.117 -12.984 1 98 114 TRP B O 1
ATOM 2640 N N . GLU B 1 115 ? 20.562 7.156 -10.797 1 97.69 115 GLU B N 1
ATOM 2641 C CA . GLU B 1 115 ? 21.547 6.082 -10.773 1 97.69 115 GLU B CA 1
ATOM 2642 C C . GLU B 1 115 ? 20.906 4.727 -11.047 1 97.69 115 GLU B C 1
ATOM 2644 O O . GLU B 1 115 ? 21.578 3.781 -11.453 1 97.69 115 GLU B O 1
ATOM 2649 N N . THR B 1 116 ? 19.641 4.664 -10.859 1 97.12 116 THR B N 1
ATOM 2650 C CA . THR B 1 116 ? 19.016 3.35 -10.945 1 97.12 116 THR B CA 1
ATOM 2651 C C . THR B 1 116 ? 17.969 3.324 -12.055 1 97.12 116 THR B C 1
ATOM 2653 O O . THR B 1 116 ? 18.25 2.928 -13.188 1 97.12 116 THR B O 1
ATOM 2656 N N . ARG B 1 117 ? 16.875 4.074 -11.898 1 97 117 ARG B N 1
ATOM 2657 C CA . ARG B 1 117 ? 15.727 3.955 -12.789 1 97 117 ARG B CA 1
ATOM 2658 C C . ARG B 1 117 ? 16.031 4.559 -14.156 1 97 117 ARG B C 1
ATOM 2660 O O . ARG B 1 117 ? 15.625 4.012 -15.188 1 97 117 ARG B O 1
ATOM 2667 N N . ILE B 1 118 ? 16.672 5.734 -14.195 1 97.62 118 ILE B N 1
ATOM 2668 C CA . ILE B 1 118 ? 17 6.359 -15.477 1 97.62 118 ILE B CA 1
ATOM 2669 C C . ILE B 1 118 ? 18.047 5.512 -16.203 1 97.62 118 ILE B C 1
ATOM 2671 O O . ILE B 1 118 ? 17.953 5.332 -17.422 1 97.62 118 ILE B O 1
ATOM 2675 N N . GLN B 1 119 ? 19.031 4.977 -15.469 1 97.75 119 GLN B N 1
ATOM 2676 C CA . GLN B 1 119 ? 20 4.094 -16.109 1 97.75 119 GLN B CA 1
ATOM 2677 C C . GLN B 1 119 ? 19.328 2.836 -16.641 1 97.75 119 GLN B C 1
ATOM 2679 O O . GLN B 1 119 ? 19.688 2.338 -17.719 1 97.75 119 GLN B O 1
ATOM 2684 N N . ALA B 1 120 ? 18.391 2.322 -15.914 1 96.12 120 ALA B N 1
ATOM 2685 C CA . ALA B 1 120 ? 17.625 1.173 -16.406 1 96.12 120 ALA B CA 1
ATOM 2686 C C . ALA B 1 120 ? 16.922 1.497 -17.719 1 96.12 120 ALA B C 1
ATOM 2688 O O . ALA B 1 120 ? 16.891 0.673 -18.625 1 96.12 120 ALA B O 1
ATOM 2689 N N . MET B 1 121 ? 16.375 2.695 -17.828 1 95.56 121 MET B N 1
ATOM 2690 C CA . MET B 1 121 ? 15.711 3.131 -19.047 1 95.56 121 MET B CA 1
ATOM 2691 C C . MET B 1 121 ? 16.703 3.25 -20.203 1 95.56 121 MET B C 1
ATOM 2693 O O . MET B 1 121 ? 16.328 3.109 -21.375 1 95.56 121 MET B O 1
ATOM 2697 N N . LEU B 1 122 ? 17.969 3.412 -19.859 1 97.44 122 LEU B N 1
ATOM 2698 C CA . LEU B 1 122 ? 19.016 3.572 -20.859 1 97.44 122 LEU B CA 1
ATOM 2699 C C . LEU B 1 122 ? 19.688 2.238 -21.156 1 97.44 122 LEU B C 1
ATOM 2701 O O . LEU B 1 122 ? 20.703 2.191 -21.875 1 97.44 122 LEU B O 1
ATOM 2705 N N . GLY B 1 123 ? 19.188 1.155 -20.562 1 96.62 123 GLY B N 1
ATOM 2706 C CA . GLY B 1 123 ? 19.625 -0.159 -21.016 1 96.62 123 GLY B CA 1
ATOM 2707 C C . GLY B 1 123 ? 20.375 -0.935 -19.938 1 96.62 123 GLY B C 1
ATOM 2708 O O . GLY B 1 123 ? 20.734 -2.092 -20.156 1 96.62 123 GLY B O 1
ATOM 2709 N N . LYS B 1 124 ? 20.547 -0.352 -18.797 1 96.81 124 LYS B N 1
ATOM 2710 C CA . LYS B 1 124 ? 21.234 -1.067 -17.734 1 96.81 124 LYS B CA 1
ATOM 2711 C C . LYS B 1 124 ? 20.25 -1.922 -16.922 1 96.81 124 LYS B C 1
ATOM 2713 O O . LYS B 1 124 ? 19.062 -1.603 -16.844 1 96.81 124 LYS B O 1
ATOM 2718 N N . GLU B 1 125 ? 20.797 -3.002 -16.359 1 96.12 125 GLU B N 1
ATOM 2719 C CA . GLU B 1 125 ? 19.969 -3.861 -15.508 1 96.12 125 GLU B CA 1
ATOM 2720 C C . GLU B 1 125 ? 20.109 -3.482 -14.039 1 96.12 125 GLU B C 1
ATOM 2722 O O . GLU B 1 125 ? 21.234 -3.314 -13.539 1 96.12 125 GLU B O 1
ATOM 2727 N N . VAL B 1 126 ? 18.984 -3.295 -13.422 1 96.44 126 VAL B N 1
ATOM 2728 C CA . VAL B 1 126 ? 19 -3.068 -11.977 1 96.44 126 VAL B CA 1
ATOM 2729 C C . VAL B 1 126 ? 19.141 -4.398 -11.25 1 96.44 126 VAL B C 1
ATOM 2731 O O . VAL B 1 126 ? 18.219 -5.223 -11.258 1 96.44 126 VAL B O 1
ATOM 2734 N N . ASN B 1 127 ? 20.297 -4.609 -10.664 1 97.44 127 ASN B N 1
ATOM 2735 C CA . ASN B 1 127 ? 20.594 -5.84 -9.938 1 97.44 127 ASN B CA 1
ATOM 2736 C C . ASN B 1 127 ? 21.516 -5.586 -8.742 1 97.44 127 ASN B C 1
ATOM 2738 O O . ASN B 1 127 ? 21.812 -4.434 -8.43 1 97.44 127 ASN B O 1
ATOM 2742 N N . TYR B 1 128 ? 21.828 -6.641 -8.07 1 98.12 128 TYR B N 1
ATOM 2743 C CA . TYR B 1 128 ? 22.656 -6.566 -6.875 1 98.12 128 TYR B CA 1
ATOM 2744 C C . TYR B 1 128 ? 23.984 -5.883 -7.184 1 98.12 128 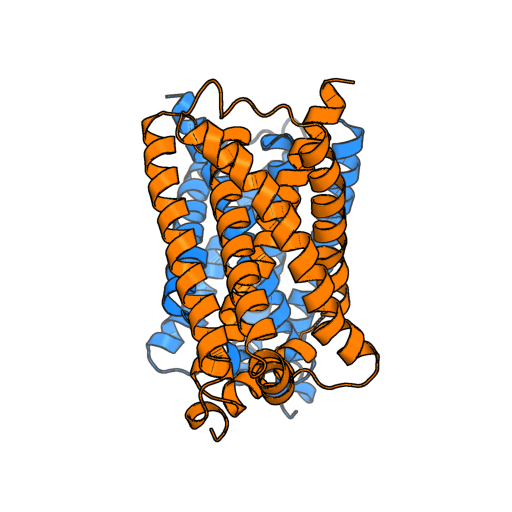TYR B C 1
ATOM 2746 O O . TYR B 1 128 ? 24.422 -5.012 -6.43 1 98.12 128 TYR B O 1
ATOM 2754 N N . ASP B 1 129 ? 24.609 -6.223 -8.273 1 97.38 129 ASP B N 1
ATOM 2755 C CA . ASP B 1 129 ? 25.938 -5.703 -8.625 1 97.38 129 ASP B CA 1
ATOM 2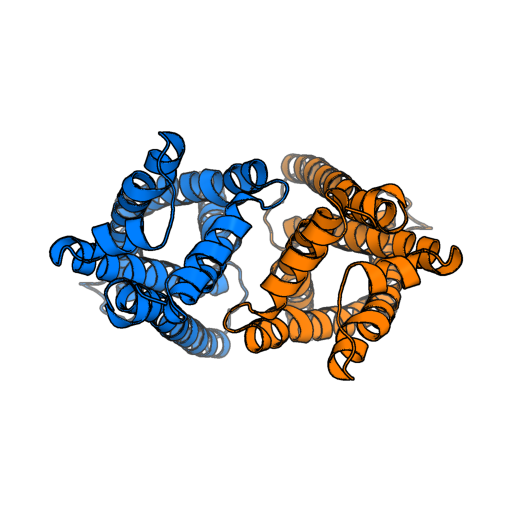756 C C . ASP B 1 129 ? 25.891 -4.195 -8.859 1 97.38 129 ASP B C 1
ATOM 2758 O O . ASP B 1 129 ? 26.828 -3.479 -8.5 1 97.38 129 ASP B O 1
ATOM 2762 N N . MET B 1 130 ? 24.906 -3.711 -9.492 1 97.62 130 MET B N 1
ATOM 2763 C CA . MET B 1 130 ? 24.766 -2.271 -9.695 1 97.62 130 MET B CA 1
ATOM 2764 C C . MET B 1 130 ? 24.812 -1.532 -8.359 1 97.62 130 MET B C 1
ATOM 2766 O O . MET B 1 130 ? 25.578 -0.569 -8.211 1 97.62 130 MET B O 1
ATOM 2770 N N . MET B 1 131 ? 24.031 -2.018 -7.398 1 98.44 131 MET B N 1
ATOM 2771 C CA . MET B 1 131 ? 23.969 -1.349 -6.102 1 98.44 131 MET B CA 1
ATOM 2772 C C . MET B 1 131 ? 25.266 -1.536 -5.324 1 98.44 131 MET B C 1
ATOM 2774 O O . MET B 1 131 ? 25.734 -0.612 -4.66 1 98.44 131 MET B O 1
ATOM 2778 N N . ALA B 1 132 ? 25.781 -2.768 -5.387 1 98.06 132 ALA B N 1
ATOM 2779 C CA . ALA B 1 132 ? 27.062 -3.012 -4.73 1 98.06 132 ALA B CA 1
ATOM 2780 C C . ALA B 1 132 ? 28.141 -2.072 -5.262 1 98.06 132 ALA B C 1
ATOM 2782 O O . ALA B 1 132 ? 28.922 -1.514 -4.488 1 98.06 132 ALA B O 1
ATOM 2783 N N . ASP B 1 133 ? 28.172 -1.878 -6.566 1 97.56 133 ASP B N 1
ATOM 2784 C CA . ASP B 1 133 ? 29.156 -0.999 -7.188 1 97.56 133 ASP B CA 1
ATOM 2785 C C . ASP B 1 133 ? 28.984 0.443 -6.711 1 97.56 133 ASP B C 1
ATOM 2787 O O . ASP B 1 133 ? 29.953 1.125 -6.414 1 97.56 133 ASP B O 1
ATOM 2791 N N . ILE B 1 134 ? 27.766 0.894 -6.621 1 98.19 134 ILE B N 1
ATOM 2792 C CA . ILE B 1 134 ? 27.469 2.254 -6.188 1 98.19 134 ILE B CA 1
ATOM 2793 C C . ILE B 1 134 ? 27.875 2.432 -4.727 1 98.19 134 ILE B C 1
ATOM 2795 O O . ILE B 1 134 ? 28.578 3.391 -4.383 1 98.19 134 ILE B O 1
ATOM 2799 N N . LEU B 1 135 ? 27.562 1.47 -3.881 1 98.5 135 LEU B N 1
ATOM 2800 C CA . LEU B 1 135 ? 27.641 1.643 -2.436 1 98.5 135 LEU B CA 1
ATOM 2801 C C . LEU B 1 135 ? 29.047 1.305 -1.919 1 98.5 135 LEU B C 1
ATOM 2803 O O . LEU B 1 135 ? 29.391 1.641 -0.784 1 98.5 135 LEU B O 1
ATOM 2807 N N . ASN B 1 136 ? 29.844 0.712 -2.766 1 97.88 136 ASN B N 1
ATOM 2808 C CA . ASN B 1 136 ? 31.219 0.429 -2.361 1 97.88 136 ASN B CA 1
ATOM 2809 C C . ASN B 1 136 ? 32.062 1.697 -2.328 1 97.88 136 ASN B C 1
ATOM 2811 O O . ASN B 1 136 ? 33.156 1.697 -1.779 1 97.88 136 ASN B O 1
ATOM 2815 N N . ASN B 1 137 ? 31.594 2.717 -3.027 1 98.31 137 ASN B N 1
ATOM 2816 C CA . ASN B 1 137 ? 32.188 4.031 -2.811 1 98.31 137 ASN B CA 1
ATOM 2817 C C . ASN B 1 137 ? 31.797 4.605 -1.452 1 98.31 137 ASN B C 1
ATOM 2819 O O . ASN B 1 137 ? 30.625 4.848 -1.188 1 98.31 137 ASN B O 1
ATOM 2823 N N . PRO B 1 138 ? 32.781 4.891 -0.559 1 98.19 138 PRO B N 1
ATOM 2824 C CA . PRO B 1 138 ? 32.469 5.309 0.808 1 98.19 138 PRO B CA 1
ATOM 2825 C C . PRO B 1 138 ? 31.641 6.594 0.852 1 98.19 138 PRO B C 1
ATOM 2827 O O . PRO B 1 138 ? 30.766 6.742 1.714 1 98.19 138 PRO B O 1
ATOM 2830 N N . ALA B 1 139 ? 31.953 7.488 -0.022 1 98.44 139 ALA B N 1
ATOM 2831 C CA . ALA B 1 139 ? 31.188 8.727 -0.066 1 98.44 139 ALA B CA 1
ATOM 2832 C C . ALA B 1 139 ? 29.734 8.453 -0.464 1 98.44 139 ALA B C 1
ATOM 2834 O O . ALA B 1 139 ? 28.812 9.039 0.108 1 98.44 139 ALA B O 1
ATOM 2835 N N . MET B 1 140 ? 29.578 7.605 -1.427 1 98.62 140 MET B N 1
ATOM 2836 C CA . MET B 1 140 ? 28.219 7.254 -1.861 1 98.62 140 MET B CA 1
ATOM 2837 C C . MET B 1 140 ? 27.484 6.465 -0.78 1 98.62 140 MET B C 1
ATOM 2839 O O . MET B 1 140 ? 26.281 6.629 -0.599 1 98.62 140 MET B O 1
ATOM 2843 N N . PHE B 1 141 ? 28.203 5.59 -0.096 1 98.75 141 PHE B N 1
ATOM 2844 C CA . PHE B 1 141 ? 27.594 4.867 1.006 1 98.75 141 PHE B CA 1
ATOM 2845 C C . PHE B 1 141 ? 27.047 5.836 2.055 1 98.75 141 PHE B C 1
ATOM 2847 O O . PHE B 1 141 ? 25.922 5.699 2.51 1 98.75 141 PHE B O 1
ATOM 2854 N N . ALA B 1 142 ? 27.922 6.785 2.422 1 98.88 142 ALA B N 1
ATOM 2855 C CA . ALA B 1 142 ? 27.5 7.781 3.398 1 98.88 142 ALA B CA 1
ATOM 2856 C C . ALA B 1 142 ? 26.281 8.57 2.891 1 98.88 142 ALA B C 1
ATOM 2858 O O . ALA B 1 142 ? 25.344 8.836 3.646 1 98.88 142 ALA B O 1
ATOM 2859 N N . PHE B 1 143 ? 26.344 8.953 1.601 1 98.88 143 PHE B N 1
ATOM 2860 C CA . PHE B 1 143 ? 25.25 9.68 0.964 1 98.88 143 PHE B CA 1
ATOM 2861 C C . PHE B 1 143 ? 23.953 8.891 1.037 1 98.88 143 PHE B C 1
ATOM 2863 O O . PHE B 1 143 ? 22.906 9.43 1.404 1 98.88 143 PHE B O 1
ATOM 2870 N N . TYR B 1 144 ? 24.016 7.602 0.746 1 98.88 144 TYR B N 1
ATOM 2871 C CA . TYR B 1 144 ? 22.828 6.742 0.786 1 98.88 144 TYR B CA 1
ATOM 2872 C C . TYR B 1 144 ? 22.375 6.516 2.221 1 98.88 144 TYR B C 1
ATOM 2874 O O . TYR B 1 144 ? 21.172 6.469 2.492 1 98.88 144 TYR B O 1
ATOM 2882 N N . LEU B 1 145 ? 23.281 6.34 3.121 1 98.88 145 LEU B N 1
ATOM 2883 C CA . LEU B 1 145 ? 22.938 6.148 4.523 1 98.88 145 LEU B CA 1
ATOM 2884 C C . LEU B 1 145 ? 22.141 7.34 5.051 1 98.88 145 LEU B C 1
ATOM 2886 O O . LEU B 1 145 ? 21.062 7.172 5.621 1 98.88 145 LEU B O 1
ATOM 2890 N N . VAL B 1 146 ? 22.672 8.508 4.824 1 98.88 146 VAL B N 1
ATOM 2891 C CA . VAL B 1 146 ? 22 9.727 5.266 1 98.88 146 VAL B CA 1
ATOM 2892 C C . VAL B 1 146 ? 20.672 9.867 4.543 1 98.88 146 VAL B C 1
ATOM 2894 O O . VAL B 1 146 ? 19.656 10.211 5.156 1 98.88 146 VAL B O 1
ATOM 2897 N N . GLY B 1 147 ? 20.641 9.633 3.225 1 98.88 147 GLY B N 1
ATOM 2898 C CA . GLY B 1 147 ? 19.438 9.75 2.432 1 98.88 147 GLY B CA 1
ATOM 2899 C C . GLY B 1 147 ? 18.328 8.812 2.883 1 98.88 147 GLY B C 1
ATOM 2900 O O . GLY B 1 147 ? 17.188 9.227 3.055 1 98.88 147 GLY B O 1
ATOM 2901 N N . VAL B 1 148 ? 18.672 7.547 3.123 1 98.88 148 VAL B N 1
ATOM 2902 C CA . VAL B 1 148 ? 17.703 6.531 3.504 1 98.88 148 VAL B CA 1
ATOM 2903 C C . VAL B 1 148 ? 17.141 6.852 4.891 1 98.88 148 VAL B C 1
ATOM 2905 O O . VAL B 1 148 ? 15.922 6.859 5.086 1 98.88 148 VAL B O 1
ATOM 2908 N N . VAL B 1 149 ? 18 7.172 5.82 1 98.88 149 VAL B N 1
ATOM 2909 C CA . VAL B 1 149 ? 17.547 7.438 7.184 1 98.88 149 VAL B CA 1
ATOM 2910 C C . VAL B 1 149 ? 16.75 8.734 7.219 1 98.88 149 VAL B C 1
ATOM 2912 O O . VAL B 1 149 ? 15.742 8.828 7.926 1 98.88 149 VAL B O 1
ATOM 2915 N N . SER B 1 150 ? 17.188 9.727 6.473 1 98.88 150 SER B N 1
ATOM 2916 C CA . SER B 1 150 ? 16.453 10.984 6.379 1 98.88 150 SER B CA 1
ATOM 2917 C C . SER B 1 150 ? 15.055 10.758 5.805 1 98.88 150 SER B C 1
ATOM 2919 O O . SER B 1 150 ? 14.078 11.32 6.293 1 98.88 150 SER B O 1
ATOM 2921 N N . THR B 1 151 ? 14.953 9.969 4.75 1 98.94 151 THR B N 1
ATOM 2922 C CA . THR B 1 151 ? 13.672 9.664 4.125 1 98.94 151 THR B CA 1
ATOM 2923 C C . THR B 1 151 ? 12.734 8.984 5.121 1 98.94 151 THR B C 1
ATOM 2925 O O . THR B 1 151 ? 11.562 9.352 5.227 1 98.94 151 THR B O 1
ATOM 2928 N N . ILE B 1 152 ? 13.281 8.062 5.883 1 98.94 152 ILE B N 1
ATOM 2929 C CA . ILE B 1 152 ? 12.477 7.309 6.84 1 98.94 152 ILE B CA 1
ATOM 2930 C C . ILE B 1 152 ? 12.031 8.227 7.977 1 98.94 152 ILE B C 1
ATOM 2932 O O . ILE B 1 152 ? 10.891 8.156 8.43 1 98.94 152 ILE B O 1
ATOM 2936 N N . PHE B 1 153 ? 12.953 9.047 8.43 1 98.88 153 PHE B N 1
ATOM 2937 C CA . PHE B 1 153 ? 12.578 10.031 9.438 1 98.88 153 PHE B CA 1
ATOM 2938 C C . PHE B 1 153 ? 11.469 10.945 8.914 1 98.88 153 PHE B C 1
ATOM 2940 O O . PHE B 1 153 ? 10.477 11.18 9.609 1 98.88 153 PHE B O 1
ATOM 2947 N N . HIS B 1 154 ? 11.68 11.508 7.703 1 98.94 154 HIS B N 1
ATOM 2948 C CA . HIS B 1 154 ? 10.695 12.383 7.07 1 98.94 154 HIS B CA 1
ATOM 2949 C C . HIS B 1 154 ? 9.328 11.719 7.02 1 98.94 154 HIS B C 1
ATOM 2951 O O . HIS B 1 154 ? 8.312 12.359 7.324 1 98.94 154 HIS B O 1
ATOM 2957 N N . PHE B 1 155 ? 9.289 10.516 6.66 1 98.88 155 PHE B N 1
ATOM 2958 C CA . PHE B 1 155 ? 8.047 9.766 6.562 1 98.88 155 PHE B CA 1
ATOM 2959 C C . PHE B 1 155 ? 7.422 9.57 7.938 1 98.88 155 PHE B C 1
ATOM 2961 O O . PHE B 1 155 ? 6.238 9.859 8.141 1 98.88 155 PHE B O 1
ATOM 2968 N N . ALA B 1 156 ? 8.211 9.07 8.93 1 98.75 156 ALA B N 1
ATOM 2969 C CA . ALA B 1 156 ? 7.684 8.766 10.258 1 98.75 156 ALA B CA 1
ATOM 2970 C C . ALA B 1 156 ? 7.176 10.031 10.945 1 98.75 156 ALA B C 1
ATOM 2972 O O . ALA B 1 156 ? 6.102 10.031 11.547 1 98.75 156 ALA B O 1
ATOM 2973 N N . ASN B 1 157 ? 7.965 11.039 10.867 1 98.56 157 ASN B N 1
ATOM 2974 C CA . ASN B 1 157 ? 7.547 12.305 11.453 1 98.56 157 ASN B CA 1
ATOM 2975 C C . ASN B 1 157 ? 6.336 12.883 10.734 1 98.56 157 ASN B C 1
ATOM 2977 O O . ASN B 1 157 ? 5.457 13.484 11.359 1 98.56 157 ASN B O 1
ATOM 2981 N N . GLY B 1 158 ? 6.344 12.781 9.414 1 98.31 158 GLY B N 1
ATOM 2982 C CA . GLY B 1 158 ? 5.18 13.188 8.648 1 98.31 158 GLY B CA 1
ATOM 2983 C C . GLY B 1 158 ? 3.932 12.391 8.992 1 98.31 158 GLY B C 1
ATOM 2984 O O . GLY B 1 158 ? 2.824 12.938 8.992 1 98.31 158 GLY B O 1
ATOM 2985 N N . LEU B 1 159 ? 4.121 11.18 9.242 1 98.25 159 LEU B N 1
ATOM 2986 C CA . LEU B 1 159 ? 3.008 10.32 9.641 1 98.25 159 LEU B CA 1
ATOM 2987 C C . LEU B 1 159 ? 2.396 10.805 10.953 1 98.25 159 LEU B C 1
ATOM 2989 O O . LEU B 1 159 ? 1.174 10.828 11.102 1 98.25 159 LEU B O 1
ATOM 2993 N N . TRP B 1 160 ? 3.232 11.156 11.891 1 97.88 160 TRP B N 1
ATOM 2994 C CA . TRP B 1 160 ? 2.764 11.703 13.164 1 97.88 160 TRP B CA 1
ATOM 2995 C C . TRP B 1 160 ? 1.901 12.938 12.938 1 97.88 160 TRP B C 1
ATOM 2997 O O . TRP B 1 160 ? 0.797 13.039 13.477 1 97.88 160 TRP B O 1
ATOM 3007 N N . THR B 1 161 ? 2.369 13.891 12.125 1 97.06 161 THR B N 1
ATOM 3008 C CA . THR B 1 161 ? 1.651 15.125 11.844 1 97.06 161 THR B CA 1
ATOM 3009 C C . THR B 1 161 ? 0.372 14.844 11.062 1 97.06 161 THR B C 1
ATOM 3011 O O . THR B 1 161 ? -0.646 15.508 11.266 1 97.06 161 THR B O 1
ATOM 3014 N N . PHE B 1 162 ? 0.474 13.914 10.156 1 97.25 162 PHE B N 1
ATOM 3015 C CA . PHE B 1 162 ? -0.681 13.508 9.359 1 97.25 162 PHE B CA 1
ATOM 3016 C C . PHE B 1 162 ? -1.822 13.047 10.258 1 97.25 162 PHE B C 1
ATOM 3018 O O . PHE B 1 162 ? -2.971 13.461 10.078 1 97.25 162 PHE B O 1
ATOM 3025 N N . CYS B 1 163 ? -1.524 12.203 11.289 1 96.62 163 CYS B N 1
ATOM 3026 C CA . CYS B 1 163 ? -2.539 11.664 12.188 1 96.62 163 CYS B CA 1
ATOM 3027 C C . CYS B 1 163 ? -3.238 12.781 12.953 1 96.62 163 CYS B C 1
ATOM 3029 O O . CYS B 1 163 ? -4.453 12.734 13.156 1 96.62 163 CYS B O 1
ATOM 3031 N N . ILE B 1 164 ? -2.537 13.773 13.281 1 94.12 164 ILE B N 1
ATOM 3032 C CA . ILE B 1 164 ? -3.113 14.891 14.016 1 94.12 164 ILE B CA 1
ATOM 3033 C C . ILE B 1 164 ? -3.951 15.75 13.078 1 94.12 164 ILE B C 1
ATOM 3035 O O . ILE B 1 164 ? -5.113 16.047 13.359 1 94.12 164 ILE B O 1
ATOM 3039 N N . SER B 1 165 ? -3.35 16.078 11.922 1 93.81 165 SER B N 1
ATOM 3040 C CA . SER B 1 165 ? -4 17.016 11.008 1 93.81 165 SER B CA 1
ATOM 3041 C C . SER B 1 165 ? -5.262 16.406 10.398 1 93.81 165 SER B C 1
ATOM 3043 O O . SER B 1 165 ? -6.199 17.125 10.047 1 93.81 165 SER B O 1
ATOM 3045 N N . TRP B 1 166 ? -5.305 15.125 10.375 1 93.31 166 TRP B N 1
ATOM 3046 C CA . TRP B 1 166 ? -6.449 14.453 9.773 1 93.31 166 TRP B CA 1
ATOM 3047 C C . TRP B 1 166 ? -7.422 13.961 10.844 1 93.31 166 TRP B C 1
ATOM 3049 O O . TRP B 1 166 ? -8.398 13.266 10.531 1 93.31 166 TRP B O 1
ATOM 3059 N N . GLY B 1 167 ? -7.098 14.289 12.148 1 91.88 167 GLY B N 1
ATOM 3060 C CA . GLY B 1 167 ? -8.031 14.039 13.234 1 91.88 167 GLY B CA 1
ATOM 3061 C C . GLY B 1 167 ? -8.016 12.602 13.719 1 91.88 167 GLY B C 1
ATOM 3062 O O . GLY B 1 167 ? -8.992 12.133 14.312 1 91.88 167 GLY B O 1
ATOM 3063 N N . ILE B 1 168 ? -7 11.883 13.453 1 91.69 168 ILE B N 1
ATOM 3064 C CA . ILE B 1 168 ? -6.871 10.492 13.891 1 91.69 168 ILE B CA 1
ATOM 3065 C C . ILE B 1 168 ? -6.41 10.445 15.344 1 91.69 168 ILE B C 1
ATOM 3067 O O . ILE B 1 168 ? -6.953 9.68 16.141 1 91.69 168 ILE B O 1
ATOM 3071 N N . THR B 1 169 ? -5.434 11.156 15.664 1 93.81 169 THR B N 1
ATOM 3072 C CA . THR B 1 169 ? -4.914 11.25 17.031 1 93.81 169 THR B CA 1
ATOM 3073 C C . THR B 1 169 ? -5.09 12.664 17.578 1 93.81 169 THR B C 1
ATOM 3075 O O . THR B 1 169 ? -4.164 13.477 17.531 1 93.81 169 THR B O 1
ATOM 3078 N N . VAL B 1 170 ? -6.203 12.914 18.266 1 91.44 170 VAL B N 1
ATOM 3079 C CA . VAL B 1 170 ? -6.59 14.266 18.656 1 91.44 170 VAL B CA 1
ATOM 3080 C C . VAL B 1 170 ? -6.27 14.484 20.141 1 91.44 170 VAL B C 1
ATOM 3082 O O . VAL B 1 170 ? -5.742 15.531 20.516 1 91.44 170 VAL B O 1
ATOM 3085 N N . SER B 1 171 ? -6.492 13.492 21.031 1 94.12 171 SER B N 1
ATOM 3086 C CA . SER B 1 171 ? -6.289 13.648 22.469 1 94.12 171 SER B CA 1
ATOM 3087 C C . SER B 1 171 ? -4.809 13.594 22.812 1 94.12 171 SER B C 1
ATOM 3089 O O . SER B 1 171 ? -4.004 13.039 22.062 1 94.12 171 SER B O 1
ATOM 3091 N N . PRO B 1 172 ? -4.469 14.203 23.953 1 95 172 PRO B N 1
ATOM 3092 C CA . PRO B 1 172 ? -3.074 14.125 24.406 1 95 172 PRO B CA 1
ATOM 3093 C C . PRO B 1 172 ? -2.582 12.68 24.531 1 95 172 PRO B C 1
ATOM 3095 O O . PRO B 1 172 ? -1.438 12.383 24.188 1 95 172 PRO B O 1
ATOM 3098 N N . ARG B 1 173 ? -3.406 11.852 25.047 1 95.75 173 ARG B N 1
ATOM 3099 C CA . ARG B 1 173 ? -3.029 10.453 25.188 1 95.75 173 ARG B CA 1
ATOM 3100 C C . ARG B 1 173 ? -2.771 9.805 23.828 1 95.75 173 ARG B C 1
ATOM 3102 O O . ARG B 1 173 ? -1.774 9.102 23.656 1 95.75 173 ARG B O 1
ATOM 3109 N N . SER B 1 174 ? -3.725 10.023 22.859 1 94.5 174 SER B N 1
ATOM 3110 C CA . SER B 1 174 ? -3.561 9.438 21.547 1 94.5 174 SER B CA 1
ATOM 3111 C C . SER B 1 174 ? -2.33 9.992 20.828 1 94.5 174 SER B C 1
ATOM 3113 O O . SER B 1 174 ? -1.665 9.281 20.078 1 94.5 174 SER B O 1
ATOM 3115 N N . GLN B 1 175 ? -1.982 11.234 21.047 1 95.62 175 GLN B N 1
ATOM 3116 C CA . GLN B 1 175 ? -0.787 11.828 20.469 1 95.62 175 GLN B CA 1
ATOM 3117 C C . GLN B 1 175 ? 0.48 11.234 21.062 1 95.62 175 GLN B C 1
ATOM 3119 O O . GLN B 1 175 ? 1.467 11.016 20.359 1 95.62 175 GLN B O 1
ATOM 3124 N N . ARG B 1 176 ? 0.499 10.945 22.375 1 96.56 176 ARG B N 1
ATOM 3125 C CA . ARG B 1 176 ? 1.631 10.289 23.016 1 96.56 176 ARG B CA 1
ATOM 3126 C C . ARG B 1 176 ? 1.834 8.883 22.453 1 96.56 176 ARG B C 1
ATOM 3128 O O . ARG B 1 176 ? 2.961 8.484 22.141 1 96.56 176 ARG B O 1
ATOM 3135 N N . ILE B 1 177 ? 0.761 8.164 22.328 1 96.12 177 ILE B N 1
ATOM 3136 C CA . ILE B 1 177 ? 0.827 6.824 21.766 1 96.12 177 ILE B CA 1
ATOM 3137 C C . ILE B 1 177 ? 1.37 6.891 20.344 1 96.12 177 ILE B C 1
ATOM 3139 O O . ILE B 1 177 ? 2.24 6.102 19.969 1 96.12 177 ILE B O 1
ATOM 3143 N N . SER B 1 178 ? 0.884 7.875 19.578 1 96.44 178 SER B N 1
ATOM 3144 C CA . SER B 1 178 ? 1.323 8.016 18.188 1 96.44 178 SER B CA 1
ATOM 3145 C C . SER B 1 178 ? 2.812 8.336 18.125 1 96.44 178 SER B C 1
ATOM 3147 O O . SER B 1 178 ? 3.494 7.91 17.188 1 96.44 178 SER B O 1
ATOM 3149 N N . THR B 1 179 ? 3.334 9.062 19.078 1 97.5 179 THR B N 1
ATOM 3150 C CA . THR B 1 179 ? 4.766 9.344 19.125 1 97.5 179 THR B CA 1
ATOM 3151 C C . THR B 1 179 ? 5.562 8.047 19.234 1 97.5 179 THR B C 1
ATOM 3153 O O . THR B 1 179 ? 6.535 7.84 18.5 1 97.5 179 THR B O 1
ATOM 3156 N N . TYR B 1 180 ? 5.113 7.164 20.094 1 97.88 180 TYR B N 1
ATOM 3157 C CA . TYR B 1 180 ? 5.809 5.895 20.281 1 97.88 180 TYR B CA 1
ATOM 3158 C C . TYR B 1 180 ? 5.664 5.016 19.047 1 97.88 180 TYR B C 1
ATOM 3160 O O . TYR B 1 180 ? 6.609 4.324 18.656 1 97.88 180 TYR B O 1
ATOM 3168 N N . VAL B 1 181 ? 4.5 5.043 18.422 1 97.31 181 VAL B N 1
ATOM 3169 C CA . VAL B 1 181 ? 4.246 4.23 17.234 1 97.31 181 VAL B CA 1
ATOM 3170 C C . VAL B 1 181 ? 5.121 4.715 16.078 1 97.31 181 VAL B C 1
ATOM 3172 O O . VAL B 1 181 ? 5.777 3.91 15.414 1 97.31 181 VAL B O 1
ATOM 3175 N N . THR B 1 182 ? 5.137 6.051 15.867 1 98.19 182 THR B N 1
ATOM 3176 C CA . THR B 1 182 ? 5.918 6.57 14.75 1 98.19 182 THR B CA 1
ATOM 3177 C C . THR B 1 182 ? 7.414 6.43 15.023 1 98.19 182 THR B C 1
ATOM 3179 O O . THR B 1 182 ? 8.203 6.262 14.094 1 98.19 182 THR B O 1
ATOM 3182 N N . LEU B 1 183 ? 7.848 6.457 16.328 1 98.31 183 LEU B N 1
ATOM 3183 C CA . LEU B 1 183 ? 9.234 6.164 16.672 1 98.31 183 LEU B CA 1
ATOM 3184 C C . LEU B 1 183 ? 9.578 4.715 16.344 1 98.31 183 LEU B C 1
ATOM 3186 O O . LEU B 1 183 ? 10.656 4.434 15.805 1 98.31 183 LEU B O 1
ATOM 3190 N N . ALA B 1 184 ? 8.672 3.811 16.688 1 98.38 184 ALA B N 1
ATOM 3191 C CA . ALA B 1 184 ? 8.875 2.4 16.359 1 98.38 184 ALA B CA 1
ATOM 3192 C C . ALA B 1 184 ? 8.969 2.193 14.852 1 98.38 184 ALA B C 1
ATOM 3194 O O . ALA B 1 184 ? 9.805 1.425 14.375 1 98.38 184 ALA B O 1
ATOM 3195 N N . ILE B 1 185 ? 8.109 2.895 14.109 1 98.31 185 ILE B N 1
ATOM 3196 C CA . ILE B 1 185 ? 8.141 2.82 12.648 1 98.31 185 ILE B CA 1
ATOM 3197 C C . ILE B 1 185 ? 9.477 3.346 12.133 1 98.31 185 ILE B C 1
ATOM 3199 O O . ILE B 1 185 ? 10.102 2.723 11.273 1 98.31 185 ILE B O 1
ATOM 3203 N N . PHE B 1 186 ? 9.922 4.465 12.695 1 98.81 186 PHE B N 1
ATOM 3204 C CA . PHE B 1 186 ? 11.203 5.043 12.305 1 98.81 186 PHE B CA 1
ATOM 3205 C C . PHE B 1 186 ? 12.336 4.055 12.555 1 98.81 186 PHE B C 1
ATOM 3207 O O . PHE B 1 186 ? 13.141 3.787 11.648 1 98.81 186 PHE B O 1
ATOM 3214 N N . LEU B 1 187 ? 12.375 3.494 13.719 1 98.81 187 LEU B N 1
ATOM 3215 C CA . LEU B 1 187 ? 13.461 2.592 14.086 1 98.81 187 LEU B CA 1
ATOM 3216 C C . LEU B 1 187 ? 13.383 1.296 13.281 1 98.81 187 LEU B C 1
ATOM 3218 O O . LEU B 1 187 ? 14.398 0.796 12.805 1 98.81 187 LEU B O 1
ATOM 3222 N N . GLY B 1 188 ? 12.219 0.725 13.148 1 98.44 188 GLY B N 1
ATOM 3223 C CA . GLY B 1 188 ? 12.031 -0.5 12.383 1 98.44 188 GLY B CA 1
ATOM 3224 C C . GLY B 1 188 ? 12.414 -0.36 10.922 1 98.44 188 GLY B C 1
ATOM 3225 O O . GLY B 1 188 ? 13.195 -1.161 10.398 1 98.44 188 GLY B O 1
ATOM 3226 N N . LEU B 1 189 ? 11.906 0.673 10.273 1 98.69 189 LEU B N 1
ATOM 3227 C CA . LEU B 1 189 ? 12.195 0.872 8.859 1 98.69 189 LEU B CA 1
ATOM 3228 C C . LEU B 1 189 ? 13.664 1.251 8.664 1 98.69 189 LEU B C 1
ATOM 3230 O O . LEU B 1 189 ? 14.266 0.89 7.652 1 98.69 189 LEU B O 1
ATOM 3234 N N . SER B 1 190 ? 14.188 1.998 9.648 1 98.88 190 SER B N 1
ATOM 3235 C CA . SER B 1 190 ? 15.617 2.307 9.562 1 98.88 190 SER B CA 1
ATOM 3236 C C . SER B 1 190 ? 16.453 1.038 9.633 1 98.88 190 SER B C 1
ATOM 3238 O O . SER B 1 190 ? 17.438 0.9 8.906 1 98.88 190 SER B O 1
ATOM 3240 N N . TYR B 1 191 ? 16.062 0.171 10.555 1 98.62 191 TYR B N 1
ATOM 3241 C CA . TYR B 1 191 ? 16.766 -1.105 10.633 1 98.62 191 TYR B CA 1
ATOM 3242 C C . TYR B 1 191 ? 16.719 -1.837 9.297 1 98.62 191 TYR B C 1
ATOM 3244 O O . TYR B 1 191 ? 17.75 -2.322 8.82 1 98.62 191 TYR B O 1
ATOM 3252 N N . VAL B 1 192 ? 15.562 -1.919 8.672 1 98.5 192 VAL B N 1
ATOM 3253 C CA . VAL B 1 192 ? 15.367 -2.615 7.402 1 98.5 192 VAL B CA 1
ATOM 3254 C C . VAL B 1 192 ? 16.219 -1.959 6.316 1 98.5 192 VAL B C 1
ATOM 3256 O O . VAL B 1 192 ? 16.953 -2.643 5.594 1 98.5 192 VAL B O 1
ATOM 3259 N N . GLY B 1 193 ? 16.156 -0.649 6.211 1 98.69 193 GLY B N 1
ATOM 3260 C CA . GLY B 1 193 ? 16.906 0.073 5.188 1 98.69 193 GLY B CA 1
ATOM 3261 C C . GLY B 1 193 ? 18.406 -0.012 5.363 1 98.69 193 GLY B C 1
ATOM 3262 O O . GLY B 1 193 ? 19.141 -0.278 4.406 1 98.69 193 GLY B O 1
ATOM 3263 N N . VAL B 1 194 ? 18.844 0.206 6.562 1 98.81 194 VAL B N 1
ATOM 3264 C CA . VAL B 1 194 ? 20.281 0.228 6.832 1 98.81 194 VAL B CA 1
ATOM 3265 C C . VAL B 1 194 ? 20.859 -1.178 6.676 1 98.81 194 VAL B C 1
ATOM 3267 O O . VAL B 1 194 ? 21.969 -1.347 6.156 1 98.81 194 VAL B O 1
ATOM 3270 N N . SER B 1 195 ? 20.125 -2.201 7.113 1 98.62 195 SER B N 1
ATOM 3271 C CA . SER B 1 195 ? 20.594 -3.574 6.945 1 98.62 195 SER B CA 1
ATOM 3272 C C . SER B 1 195 ? 20.766 -3.918 5.469 1 98.62 195 SER B C 1
ATOM 3274 O O . SER B 1 195 ? 21.703 -4.633 5.102 1 98.62 195 SER B O 1
ATOM 3276 N N . ALA B 1 196 ? 19.891 -3.439 4.66 1 98.44 196 ALA B N 1
ATOM 3277 C CA . ALA B 1 196 ? 20.016 -3.668 3.225 1 98.44 196 ALA B CA 1
ATOM 3278 C C . ALA B 1 196 ? 21.266 -2.975 2.672 1 98.44 196 ALA B C 1
ATOM 3280 O O . ALA B 1 196 ? 22 -3.559 1.882 1 98.44 196 ALA B O 1
ATOM 3281 N N . LEU B 1 197 ? 21.5 -1.701 3.09 1 98.75 197 LEU B N 1
ATOM 3282 C CA . LEU B 1 197 ? 22.688 -0.977 2.652 1 98.75 197 LEU B CA 1
ATOM 3283 C C . LEU B 1 197 ? 23.953 -1.744 3.014 1 98.75 197 LEU B C 1
ATOM 3285 O O . LEU B 1 197 ? 24.859 -1.898 2.182 1 98.75 197 LEU B O 1
ATOM 3289 N N . LEU B 1 198 ? 23.984 -2.23 4.227 1 98.62 198 LEU B N 1
ATOM 3290 C CA . LEU B 1 198 ? 25.141 -2.961 4.703 1 98.62 198 LEU B CA 1
ATOM 3291 C C . LEU B 1 198 ? 25.297 -4.289 3.967 1 98.62 198 LEU B C 1
ATOM 3293 O O . LEU B 1 198 ? 26.422 -4.742 3.715 1 98.62 198 LEU B O 1
ATOM 3297 N N . ALA B 1 199 ? 24.219 -4.883 3.617 1 98.5 199 ALA B N 1
ATOM 3298 C CA . ALA B 1 199 ? 24.25 -6.145 2.883 1 98.5 199 ALA B CA 1
ATOM 3299 C C . ALA B 1 199 ? 24.922 -5.973 1.524 1 98.5 199 ALA B C 1
ATOM 3301 O O . ALA B 1 199 ? 25.688 -6.836 1.094 1 98.5 199 ALA B O 1
ATOM 3302 N N . PHE B 1 200 ? 24.703 -4.867 0.872 1 98.19 200 PHE B N 1
ATOM 3303 C CA . PHE B 1 200 ? 25.219 -4.645 -0.474 1 98.19 200 PHE B CA 1
ATOM 3304 C C . PHE B 1 200 ? 26.734 -4.523 -0.46 1 98.19 200 PHE B C 1
ATOM 3306 O O . PHE B 1 200 ? 27.391 -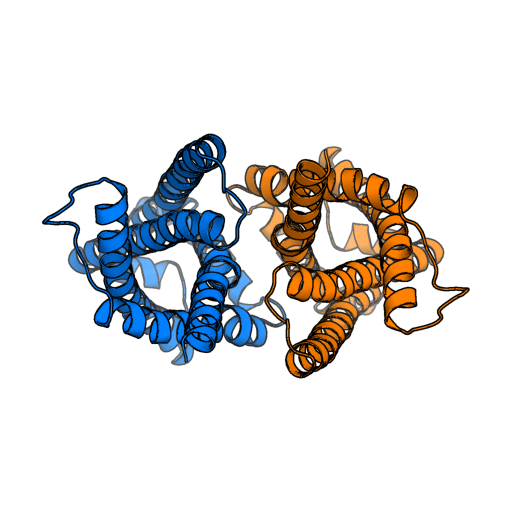4.727 -1.485 1 98.19 200 PHE B O 1
ATOM 3313 N N . ILE B 1 201 ? 27.312 -4.195 0.644 1 97.56 201 ILE B N 1
ATOM 3314 C CA . ILE B 1 201 ? 28.766 -4.016 0.665 1 97.56 201 ILE B CA 1
ATOM 3315 C C . ILE B 1 201 ? 29.422 -5.168 1.424 1 97.56 201 ILE B C 1
ATOM 3317 O O . ILE B 1 201 ? 30.594 -5.105 1.762 1 97.56 201 ILE B O 1
ATOM 3321 N N . ASP B 1 202 ? 28.609 -6.133 1.824 1 96.75 202 ASP B N 1
ATOM 3322 C CA . ASP B 1 202 ? 29.141 -7.328 2.473 1 96.75 202 ASP B CA 1
ATOM 3323 C C . ASP B 1 202 ? 29.641 -8.336 1.44 1 96.75 202 ASP B C 1
ATOM 3325 O O . ASP B 1 202 ? 28.844 -8.945 0.727 1 96.75 202 ASP B O 1
ATOM 3329 N N . PRO B 1 203 ? 30.891 -8.625 1.34 1 93.25 203 PRO B N 1
ATOM 3330 C CA . PRO B 1 203 ? 31.438 -9.523 0.323 1 93.25 203 PRO B CA 1
ATOM 3331 C C . PRO B 1 203 ? 30.906 -10.953 0.448 1 93.25 203 PRO B C 1
ATOM 3333 O O . PRO B 1 203 ? 30.828 -11.672 -0.547 1 93.25 203 PRO B O 1
ATOM 3336 N N . GLN B 1 204 ? 30.469 -11.328 1.617 1 93.06 204 GLN B N 1
ATOM 3337 C CA . GLN B 1 204 ? 29.938 -12.672 1.82 1 93.06 204 GLN B CA 1
ATOM 3338 C C . GLN B 1 204 ? 28.578 -12.836 1.137 1 93.06 204 GLN B C 1
ATOM 3340 O O . GLN B 1 204 ? 28.203 -13.945 0.75 1 93.06 204 GLN B O 1
ATOM 3345 N N . LEU B 1 205 ? 27.922 -11.797 0.943 1 92.25 205 LEU B N 1
ATOM 3346 C CA . LEU B 1 205 ? 26.578 -11.844 0.376 1 92.25 205 LEU B CA 1
ATOM 3347 C C . LEU B 1 205 ? 26.625 -11.656 -1.137 1 92.25 205 LEU B C 1
ATOM 3349 O O . LEU B 1 205 ? 25.656 -11.984 -1.835 1 92.25 205 LEU B O 1
ATOM 3353 N N . ALA B 1 206 ? 27.688 -11.188 -1.675 1 86.62 206 ALA B N 1
ATOM 3354 C CA . ALA B 1 206 ? 27.844 -10.969 -3.111 1 86.62 206 ALA B CA 1
ATOM 3355 C C . ALA B 1 206 ? 27.953 -12.297 -3.855 1 86.62 206 ALA B C 1
ATOM 3357 O O . ALA B 1 206 ? 27.641 -12.383 -5.043 1 86.62 206 ALA B O 1
ATOM 3358 N N . ASN B 1 207 ? 28.422 -13.289 -3.156 1 79.5 207 ASN B N 1
ATOM 3359 C CA . ASN B 1 207 ? 28.734 -14.57 -3.779 1 79.5 207 ASN B CA 1
ATOM 3360 C C . ASN B 1 207 ? 27.641 -15.602 -3.506 1 79.5 207 ASN B C 1
ATOM 3362 O O . ASN B 1 207 ? 27.859 -16.812 -3.66 1 79.5 207 ASN B O 1
ATOM 3366 N N . GLN B 1 208 ? 26.516 -15.094 -2.988 1 76.69 208 GLN B N 1
ATOM 3367 C CA . GLN B 1 208 ? 25.391 -15.992 -2.727 1 76.69 208 GLN B CA 1
ATOM 3368 C C . GLN B 1 208 ? 24.234 -15.695 -3.662 1 76.69 208 GLN B C 1
ATOM 3370 O O . GLN B 1 208 ? 24.031 -14.555 -4.082 1 76.69 208 GLN B O 1
#